Protein AF-0000000072475425 (afdb_homodimer)

Organism: Diutina rugosa (NCBI:txid5481)

Foldseek 3Di:
DLLCVLCDPAAEEEQDPDPLQVCCCCPVNPDPDHHYHHFPPPLPDDPPPDFPQRSQQVSQVVRQVRRLQVDFDQAKHKYKTKGKFKDQPRDTFWALLALVSLLVLLVSCLVRFKMKIKMKMKMWIARGRPGTQFIDMDMWIKIFGFDNPDDPVNSVVLSVVVAQNHGGSSHACVPPSVNRTDDMDGAPSSRHPDRNVVRSVRSSVGRVDD/DLLCVLCDPAAEEEQDPDPLQVCCCCPVNPDPDHHYHHFPPPLPDDCPPDFPQRSQQVSQVVRQVRRLQVDADQAKHKYKTKGKFKDQPRDTFWALLALVSLLVLLVSCLVRFKMKIKMKMKMWIARGRPGTQFIDMDMFIKIFGFDNPDDPVNSVVLSVVVAQNHGGSSHACVPPSVNRTDDMDGAPSSRHPDRNVVRSVRSSVGRVDD

pLDDT: mean 93.71, std 6.1, range [45.88, 98.75]

Structure (mmCIF, N/CA/C/O backbone):
data_AF-0000000072475425-model_v1
#
loop_
_entity.id
_entity.type
_entity.pdbx_description
1 polymer 'Septum formation protein Maf'
#
loop_
_atom_site.group_PDB
_atom_site.id
_atom_site.type_symbol
_atom_site.label_atom_id
_atom_site.label_alt_id
_atom_site.label_comp_id
_atom_site.label_asym_id
_atom_site.label_entity_id
_atom_site.label_seq_id
_atom_site.pdbx_PDB_ins_code
_atom_site.Cartn_x
_atom_site.Cartn_y
_atom_site.Cartn_z
_atom_site.occupancy
_atom_site.B_iso_or_equiv
_atom_site.auth_seq_id
_atom_site.auth_comp_id
_atom_site.auth_asym_id
_atom_site.auth_atom_id
_atom_site.pdbx_PDB_model_num
ATOM 1 N N . MET A 1 1 ? -13.711 -16 -7.648 1 86.94 1 MET A N 1
ATOM 2 C CA . MET A 1 1 ? -14.141 -16.891 -6.578 1 86.94 1 MET A CA 1
ATOM 3 C C . MET A 1 1 ? -13.297 -16.672 -5.324 1 86.94 1 MET A C 1
ATOM 5 O O . MET A 1 1 ? -12.188 -16.156 -5.398 1 86.94 1 MET A O 1
ATOM 9 N N . TRP A 1 2 ? -13.977 -17.078 -4.211 1 90.5 2 TRP A N 1
ATOM 10 C CA . TRP A 1 2 ? -13.211 -17.062 -2.971 1 90.5 2 TRP A CA 1
ATOM 11 C C . TRP A 1 2 ? -12.086 -18.094 -3.014 1 90.5 2 TRP A C 1
ATOM 13 O O . TRP A 1 2 ? -12.336 -19.281 -3.189 1 90.5 2 TRP A O 1
ATOM 23 N N . LEU A 1 3 ? -10.953 -17.656 -2.857 1 93.06 3 LEU A N 1
ATOM 24 C CA . LEU A 1 3 ? -9.773 -18.438 -3.217 1 93.06 3 LEU A CA 1
ATOM 25 C C . LEU A 1 3 ? -9.688 -19.703 -2.381 1 93.06 3 LEU A C 1
ATOM 27 O O . LEU A 1 3 ? -9.398 -20.781 -2.908 1 93.06 3 LEU A O 1
ATOM 31 N N . PRO A 1 4 ? -9.938 -19.609 -1.083 1 92.62 4 PRO A N 1
ATOM 32 C CA . PRO A 1 4 ? -9.898 -20.844 -0.301 1 92.62 4 PRO A CA 1
ATOM 33 C C . PRO A 1 4 ? -10.867 -21.906 -0.813 1 92.62 4 PRO A C 1
ATOM 35 O O . PRO A 1 4 ? -10.586 -23.109 -0.727 1 92.62 4 PRO A O 1
ATOM 38 N N . ASP A 1 5 ? -11.945 -21.453 -1.33 1 93.25 5 ASP A N 1
ATOM 39 C CA . ASP A 1 5 ? -12.906 -22.391 -1.902 1 93.25 5 ASP A CA 1
ATOM 40 C C . ASP A 1 5 ? -12.352 -23.031 -3.178 1 93.25 5 ASP A C 1
ATOM 42 O O . ASP A 1 5 ? -12.617 -24.203 -3.457 1 93.25 5 ASP A O 1
ATOM 46 N N . VAL A 1 6 ? -11.625 -22.312 -3.955 1 93.69 6 VAL A N 1
ATOM 47 C CA . VAL A 1 6 ? -11.023 -22.781 -5.199 1 93.69 6 VAL A CA 1
ATOM 48 C C . VAL A 1 6 ? -9.93 -23.797 -4.891 1 93.69 6 VAL A C 1
ATOM 50 O O . VAL A 1 6 ? -9.82 -24.828 -5.574 1 93.69 6 VAL A O 1
ATOM 53 N N . ILE A 1 7 ? -9.188 -23.547 -3.877 1 96.06 7 ILE A N 1
ATOM 54 C CA . ILE A 1 7 ? -8.055 -24.375 -3.494 1 96.06 7 ILE A CA 1
ATOM 55 C C . ILE A 1 7 ? -8.555 -25.688 -2.908 1 96.06 7 ILE A C 1
ATOM 57 O O . ILE A 1 7 ? -8 -26.75 -3.191 1 96.06 7 ILE A O 1
ATOM 61 N N . GLY A 1 8 ? -9.562 -25.594 -2.072 1 94.44 8 GLY A N 1
ATOM 62 C CA . GLY A 1 8 ? -10.117 -26.781 -1.448 1 94.44 8 GLY A CA 1
ATOM 63 C C . GLY A 1 8 ? -9.172 -27.438 -0.455 1 94.44 8 GLY A C 1
ATOM 64 O O . GLY A 1 8 ? -8.602 -26.75 0.402 1 94.44 8 GLY A O 1
ATOM 65 N N . ASP A 1 9 ? -9.039 -28.703 -0.551 1 93.81 9 ASP A N 1
ATOM 66 C CA . ASP A 1 9 ? -8.266 -29.438 0.437 1 93.81 9 ASP A CA 1
ATOM 67 C C . ASP A 1 9 ? -6.828 -29.656 -0.038 1 93.81 9 ASP A C 1
ATOM 69 O O . ASP A 1 9 ? -6.074 -30.422 0.56 1 93.81 9 ASP A O 1
ATOM 73 N N . ARG A 1 10 ? -6.48 -29.016 -1.077 1 95.38 10 ARG A N 1
ATOM 74 C CA . ARG A 1 10 ? -5.133 -29.172 -1.618 1 95.38 10 ARG A CA 1
ATOM 75 C C . ARG A 1 10 ? -4.086 -28.625 -0.657 1 95.38 10 ARG A C 1
ATOM 77 O O . ARG A 1 10 ? -4.328 -27.625 0.032 1 95.38 10 ARG A O 1
ATOM 84 N N . ARG A 1 11 ? -2.996 -29.312 -0.747 1 95.5 11 ARG A N 1
ATOM 85 C CA . ARG A 1 11 ? -1.82 -28.766 -0.08 1 95.5 11 ARG A CA 1
ATOM 86 C C . ARG A 1 11 ? -1.352 -27.484 -0.768 1 95.5 11 ARG A C 1
ATOM 88 O O . ARG A 1 11 ? -1.212 -27.453 -1.991 1 95.5 11 ARG A O 1
ATOM 95 N N . VAL A 1 12 ? -1.196 -26.406 0.042 1 97.81 12 VAL A N 1
ATOM 96 C CA . VAL A 1 12 ? -0.703 -25.156 -0.521 1 97.81 12 VAL A CA 1
ATOM 97 C C . VAL A 1 12 ? 0.768 -24.969 -0.154 1 97.81 12 VAL A C 1
ATOM 99 O O . VAL A 1 12 ? 1.139 -25.047 1.019 1 97.81 12 VAL A O 1
ATOM 102 N N . ILE A 1 13 ? 1.582 -24.719 -1.183 1 97.88 13 ILE A N 1
ATOM 103 C CA . ILE A 1 13 ? 3.021 -24.562 -0.997 1 97.88 13 ILE A CA 1
ATOM 104 C C . ILE A 1 13 ? 3.455 -23.188 -1.488 1 97.88 13 ILE A C 1
ATOM 106 O O . ILE A 1 13 ? 3.215 -22.828 -2.643 1 97.88 13 IL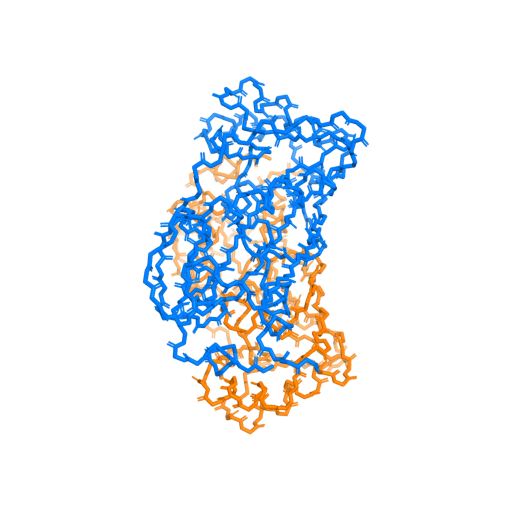E A O 1
ATOM 110 N N . LEU A 1 14 ? 4.016 -22.406 -0.629 1 98.69 14 LEU A N 1
ATOM 111 C CA . LEU A 1 14 ? 4.637 -21.141 -0.99 1 98.69 14 LEU A CA 1
ATOM 112 C C . LEU A 1 14 ? 6.125 -21.328 -1.25 1 98.69 14 LEU A C 1
ATOM 114 O O . LEU A 1 14 ? 6.898 -21.578 -0.322 1 98.69 14 LEU A O 1
ATOM 118 N N . GLY A 1 15 ? 6.504 -21.203 -2.49 1 97.81 15 GLY A N 1
ATOM 119 C CA . GLY A 1 15 ? 7.891 -21.406 -2.887 1 97.81 15 GLY A CA 1
ATOM 120 C C . GLY A 1 15 ? 8.773 -20.203 -2.58 1 97.81 15 GLY A C 1
ATOM 121 O O . GLY A 1 15 ? 9.523 -19.75 -3.441 1 97.81 15 GLY A O 1
ATOM 122 N N . SER A 1 16 ? 8.648 -19.625 -1.447 1 96.5 16 SER A N 1
ATOM 123 C CA . SER A 1 16 ? 9.391 -18.453 -1.015 1 96.5 16 SER A CA 1
ATOM 124 C C . SER A 1 16 ? 9.578 -18.438 0.499 1 96.5 16 SER A C 1
ATOM 126 O O . SER A 1 16 ? 8.695 -18.859 1.243 1 96.5 16 SER A O 1
ATOM 128 N N . SER A 1 17 ? 10.68 -17.953 0.971 1 94.69 17 SER A N 1
ATOM 129 C CA . SER A 1 17 ? 10.914 -17.766 2.4 1 94.69 17 SER A CA 1
ATOM 130 C C . SER A 1 17 ? 10.539 -16.344 2.84 1 94.69 17 SER A C 1
ATOM 132 O O . SER A 1 17 ? 10.719 -15.992 4.004 1 94.69 17 SER A O 1
ATOM 134 N N . SER A 1 18 ? 10.102 -15.523 1.913 1 92.75 18 SER A N 1
ATOM 135 C CA . SER A 1 18 ? 9.789 -14.133 2.215 1 92.75 18 SER A CA 1
ATOM 136 C C . SER A 1 18 ? 8.625 -14.031 3.197 1 92.75 18 SER A C 1
ATOM 138 O O . SER A 1 18 ? 7.52 -14.484 2.908 1 92.75 18 SER A O 1
ATOM 140 N N . PRO A 1 19 ? 8.875 -13.352 4.336 1 94.62 19 PRO A N 1
ATOM 141 C CA . PRO A 1 19 ? 7.77 -13.164 5.281 1 94.62 19 PRO A CA 1
ATOM 142 C C . PRO A 1 19 ? 6.625 -12.344 4.695 1 94.62 19 PRO A C 1
ATOM 144 O O . PRO A 1 19 ? 5.457 -12.594 5.004 1 94.62 19 PRO A O 1
ATOM 147 N N . ARG A 1 20 ? 6.922 -11.398 3.877 1 94 20 ARG A N 1
ATOM 148 C CA . ARG A 1 20 ? 5.906 -10.555 3.266 1 94 20 ARG A CA 1
ATOM 149 C C . ARG A 1 20 ? 5.012 -11.352 2.326 1 94 20 ARG A C 1
ATOM 151 O O . ARG A 1 20 ? 3.795 -11.156 2.299 1 94 20 ARG A O 1
ATOM 158 N N . ARG A 1 21 ? 5.598 -12.227 1.555 1 96.88 21 ARG A N 1
ATOM 159 C CA . ARG A 1 21 ? 4.805 -13.062 0.658 1 96.88 21 ARG A CA 1
ATOM 160 C C . ARG A 1 21 ? 3.859 -13.961 1.442 1 96.88 21 ARG A C 1
ATOM 162 O O . ARG A 1 21 ? 2.695 -14.125 1.07 1 96.88 21 ARG A O 1
ATOM 169 N N . ALA A 1 22 ? 4.395 -14.469 2.523 1 97.94 22 ALA A N 1
ATOM 170 C CA . ALA A 1 22 ? 3.58 -15.312 3.393 1 97.94 22 ALA A CA 1
ATOM 171 C C . ALA A 1 22 ? 2.424 -14.523 4 1 97.94 22 ALA A C 1
ATOM 173 O O . ALA A 1 22 ? 1.289 -15.008 4.043 1 97.94 22 ALA A O 1
ATOM 174 N N . GLU A 1 23 ? 2.699 -13.359 4.422 1 97.5 23 GLU A N 1
ATOM 175 C CA . GLU A 1 23 ? 1.684 -12.508 5.031 1 97.5 23 GLU A CA 1
ATOM 176 C C . GLU A 1 23 ? 0.573 -12.18 4.035 1 97.5 23 GLU A C 1
ATOM 178 O O . GLU A 1 23 ? -0.611 -12.25 4.375 1 97.5 23 GLU A O 1
ATOM 183 N N . ILE A 1 24 ? 0.955 -11.82 2.869 1 97.75 24 ILE A N 1
ATOM 184 C CA . ILE A 1 24 ? -0.013 -11.445 1.842 1 97.75 24 ILE A CA 1
ATOM 185 C C . ILE A 1 24 ? -0.875 -12.656 1.488 1 97.75 24 ILE A C 1
ATOM 187 O O . ILE A 1 24 ? -2.09 -12.531 1.313 1 97.75 24 ILE A O 1
ATOM 191 N N . LEU A 1 25 ? -0.24 -13.828 1.375 1 98.19 25 LEU A N 1
ATOM 192 C CA . LEU A 1 25 ? -0.97 -15.055 1.093 1 98.19 25 LEU A CA 1
ATOM 193 C C . LEU A 1 25 ? -2.037 -15.312 2.152 1 98.19 25 LEU A C 1
ATOM 195 O O . LEU A 1 25 ? -3.172 -15.672 1.824 1 98.19 25 LEU A O 1
ATOM 199 N N . LYS A 1 26 ? -1.687 -15.031 3.357 1 97.62 26 LYS A N 1
ATOM 200 C CA . LYS A 1 26 ? -2.59 -15.266 4.48 1 97.62 26 LYS A CA 1
ATOM 201 C C . LYS A 1 26 ? -3.643 -14.164 4.578 1 97.62 26 LYS A C 1
ATOM 203 O O . LYS A 1 26 ? -4.844 -14.438 4.551 1 97.62 26 LYS A O 1
ATOM 208 N N . THR A 1 27 ? -3.246 -12.953 4.57 1 96.94 27 THR A N 1
ATOM 209 C CA . THR A 1 27 ? -4.094 -11.828 4.957 1 96.94 27 THR A CA 1
ATOM 210 C C . THR A 1 27 ? -4.918 -11.344 3.77 1 96.94 27 THR A C 1
ATOM 212 O O . THR A 1 27 ? -6.094 -11.008 3.918 1 96.94 27 THR A O 1
ATOM 215 N N . ASN A 1 28 ? -4.348 -11.289 2.625 1 97.19 28 ASN A N 1
ATOM 216 C CA . ASN A 1 28 ? -5.02 -10.711 1.467 1 97.19 28 ASN A CA 1
ATOM 217 C C . ASN A 1 28 ? -5.695 -11.781 0.62 1 97.19 28 ASN A C 1
ATOM 219 O O . ASN A 1 28 ? -6.789 -11.562 0.093 1 97.19 28 ASN A O 1
ATOM 223 N N . LEU A 1 29 ? -5.051 -12.953 0.541 1 97.12 29 LEU A N 1
ATOM 224 C CA . LEU A 1 29 ? -5.578 -13.992 -0.335 1 97.12 29 LEU A CA 1
ATOM 225 C C . LEU A 1 29 ? -6.383 -15.023 0.46 1 97.12 29 LEU A C 1
ATOM 227 O O . LEU A 1 29 ? -7.031 -15.891 -0.121 1 97.12 29 LEU A O 1
ATOM 231 N N . GLY A 1 30 ? -6.266 -15 1.787 1 96.12 30 GLY A N 1
ATOM 232 C CA . GLY A 1 30 ? -7.141 -15.766 2.658 1 96.12 30 GLY A CA 1
ATOM 233 C C . GLY A 1 30 ? -6.703 -17.219 2.82 1 96.12 30 GLY A C 1
ATOM 234 O O . GLY A 1 30 ? -7.5 -18.062 3.215 1 96.12 30 GLY A O 1
ATOM 235 N N . VAL A 1 31 ? -5.477 -17.469 2.453 1 97.06 31 VAL A N 1
ATOM 236 C CA . VAL A 1 31 ? -4.953 -18.828 2.594 1 97.06 31 VAL A CA 1
ATOM 237 C C . VAL A 1 31 ? -4.332 -19 3.977 1 97.06 31 VAL A C 1
ATOM 239 O O . VAL A 1 31 ? -3.201 -18.562 4.215 1 97.06 31 VAL A O 1
ATOM 242 N N . SER A 1 32 ? -5 -19.641 4.797 1 94.69 32 SER A N 1
ATOM 243 C CA . SER A 1 32 ? -4.625 -19.672 6.207 1 94.69 32 SER A CA 1
ATOM 244 C C . SER A 1 32 ? -3.562 -20.719 6.473 1 94.69 32 SER A C 1
ATOM 246 O O . SER A 1 32 ? -2.799 -20.609 7.434 1 94.69 32 SER A O 1
ATOM 248 N N . GLN A 1 33 ? -3.549 -21.781 5.691 1 96.5 33 GLN A N 1
ATOM 249 C CA . GLN A 1 33 ? -2.604 -22.875 5.895 1 96.5 33 GLN A CA 1
ATOM 250 C C . GLN A 1 33 ? -1.779 -23.141 4.637 1 96.5 33 GLN A C 1
ATOM 252 O O . GLN A 1 33 ? -2.334 -23.406 3.568 1 96.5 33 GLN A O 1
ATOM 257 N N . PHE A 1 34 ? -0.512 -23.062 4.812 1 98.12 34 PHE A N 1
ATOM 258 C CA . PHE A 1 34 ? 0.397 -23.375 3.715 1 98.12 34 PHE A CA 1
ATOM 259 C C . PHE A 1 34 ? 1.787 -23.719 4.242 1 98.12 34 PHE A C 1
ATOM 261 O O . PHE A 1 34 ? 2.104 -23.422 5.398 1 98.12 34 PHE A O 1
ATOM 268 N N . GLU A 1 35 ? 2.557 -24.281 3.377 1 97.25 35 GLU A N 1
ATOM 269 C CA . GLU A 1 35 ? 3.941 -24.656 3.666 1 97.25 35 GLU A CA 1
ATOM 270 C C . GLU A 1 35 ? 4.918 -23.719 2.947 1 97.25 35 GLU A C 1
ATOM 272 O O . GLU A 1 35 ? 4.727 -23.406 1.772 1 97.25 35 GLU A O 1
ATOM 277 N N . VAL A 1 36 ? 5.875 -23.25 3.703 1 98.12 36 VAL A N 1
ATOM 278 C CA . VAL A 1 36 ? 6.965 -22.5 3.102 1 98.12 36 VAL A CA 1
ATOM 279 C C . VAL A 1 36 ? 8.055 -23.453 2.619 1 98.12 36 VAL A C 1
ATOM 281 O O . VAL A 1 36 ? 8.609 -24.219 3.408 1 98.12 36 VAL A O 1
ATOM 284 N N . PHE A 1 37 ? 8.352 -23.438 1.355 1 97.25 37 PHE A N 1
ATOM 285 C CA . PHE A 1 37 ? 9.305 -24.344 0.722 1 97.25 37 PHE A CA 1
ATOM 286 C C . PHE A 1 37 ? 10.133 -23.609 -0.327 1 97.25 37 PHE A C 1
ATOM 288 O O . PHE A 1 37 ? 9.867 -23.719 -1.525 1 97.25 37 PHE A O 1
ATOM 295 N N . PRO A 1 38 ? 11.109 -22.891 0.095 1 96.5 38 PRO A N 1
ATOM 296 C CA . PRO A 1 38 ? 11.875 -22.031 -0.81 1 96.5 38 PRO A CA 1
ATOM 297 C C . PRO A 1 38 ? 12.664 -22.828 -1.85 1 96.5 38 PRO A C 1
ATOM 299 O O . PRO A 1 38 ? 13.062 -23.953 -1.589 1 96.5 38 PRO A O 1
ATOM 302 N N . SER A 1 39 ? 12.867 -22.172 -2.961 1 95.12 39 SER A N 1
ATOM 303 C CA . SER A 1 39 ? 13.625 -22.781 -4.051 1 95.12 39 SER A CA 1
ATOM 304 C C . SER A 1 39 ? 15.117 -22.797 -3.742 1 95.12 39 SER A C 1
ATOM 306 O O . SER A 1 39 ? 15.625 -21.922 -3.041 1 95.12 39 SER A O 1
ATOM 308 N N . GLN A 1 40 ? 15.805 -23.75 -4.348 1 92.12 40 GLN A N 1
ATOM 309 C CA . GLN A 1 40 ? 17.266 -23.844 -4.289 1 92.12 40 GLN A CA 1
ATOM 310 C C . GLN A 1 40 ? 17.891 -23.531 -5.648 1 92.12 40 GLN A C 1
ATOM 312 O O . GLN A 1 40 ? 19.078 -23.734 -5.844 1 92.12 40 GLN A O 1
ATOM 317 N N . PHE A 1 41 ? 17.078 -23.031 -6.457 1 89.69 41 PHE A N 1
ATOM 318 C CA . PHE A 1 41 ? 17.547 -22.656 -7.789 1 89.69 41 PHE A CA 1
ATOM 319 C C . PHE A 1 41 ? 18.578 -21.547 -7.707 1 89.69 41 PHE A C 1
ATOM 321 O O . PHE A 1 41 ? 18.359 -20.531 -7.039 1 89.69 41 PHE A O 1
ATOM 328 N N . ALA A 1 42 ? 19.797 -21.562 -8.273 1 82.81 42 ALA A N 1
ATOM 329 C CA . ALA A 1 42 ? 20.938 -20.656 -8.141 1 82.81 42 ALA A CA 1
ATOM 330 C C . ALA A 1 42 ? 20.672 -19.328 -8.82 1 82.81 42 ALA A C 1
ATOM 332 O O . ALA A 1 42 ? 21.359 -18.328 -8.555 1 82.81 42 ALA A O 1
ATOM 333 N N . GLU A 1 43 ? 19.594 -19 -9.383 1 77.81 43 GLU A N 1
ATOM 334 C CA . GLU A 1 43 ? 19.203 -17.797 -10.117 1 77.81 43 GLU A CA 1
ATOM 335 C C . GLU A 1 43 ? 20.344 -17.297 -11 1 77.81 43 GLU A C 1
ATOM 337 O O . GLU A 1 43 ? 20.734 -16.125 -10.906 1 77.81 43 GLU A O 1
ATOM 342 N N . ASP A 1 44 ? 20.875 -17.984 -11.891 1 78.81 44 ASP A N 1
ATOM 343 C CA . ASP A 1 44 ? 22.031 -17.688 -12.727 1 78.81 44 ASP A CA 1
ATOM 344 C C . ASP A 1 44 ? 21.641 -17.609 -14.203 1 78.81 44 ASP A C 1
ATOM 346 O O . ASP A 1 44 ? 22.484 -17.781 -15.078 1 78.81 44 ASP A O 1
ATOM 350 N N . LEU A 1 45 ? 20.453 -17.328 -14.414 1 84.12 45 LEU A N 1
ATOM 351 C CA . LEU A 1 45 ? 20.031 -17.219 -15.812 1 84.12 45 LEU A CA 1
ATOM 352 C C . LEU A 1 45 ? 20.672 -16.016 -16.484 1 84.12 45 LEU A C 1
ATOM 354 O O . LEU A 1 45 ? 20.781 -14.945 -15.875 1 84.12 45 LEU A O 1
ATOM 358 N N . PRO A 1 46 ? 21.156 -16.234 -17.656 1 83.19 46 PRO A N 1
ATOM 359 C CA . PRO A 1 46 ? 21.688 -15.086 -18.391 1 83.19 46 PRO A CA 1
ATOM 360 C C . PRO A 1 46 ? 20.625 -14.047 -18.734 1 83.19 46 PRO A C 1
ATOM 362 O O . PRO A 1 46 ? 19.484 -14.398 -19.016 1 83.19 46 PRO A O 1
ATOM 365 N N . LYS A 1 47 ? 20.938 -12.836 -18.719 1 79.31 47 LYS A N 1
ATOM 366 C CA . LYS A 1 47 ? 20.031 -11.719 -18.984 1 79.31 47 LYS A CA 1
ATOM 367 C C . LYS A 1 47 ? 20.141 -11.281 -20.453 1 79.31 47 LYS A C 1
ATOM 369 O O . LYS A 1 47 ? 19.234 -10.633 -20.969 1 79.31 47 LYS A O 1
ATOM 374 N N . VAL A 1 48 ? 21.125 -11.797 -21.016 1 80.88 48 VAL A N 1
ATOM 375 C CA . VAL A 1 48 ? 21.438 -11.305 -22.344 1 80.88 48 VAL A CA 1
ATOM 376 C C . VAL A 1 48 ? 20.312 -11.695 -23.312 1 80.88 48 VAL A C 1
ATOM 378 O O . VAL A 1 48 ? 19.906 -12.859 -23.359 1 80.88 48 VAL A O 1
ATOM 381 N N . GLY A 1 49 ? 19.812 -10.695 -24.047 1 85 49 GLY A N 1
ATOM 382 C CA . GLY A 1 49 ? 18.844 -10.914 -25.109 1 85 49 GLY A CA 1
ATOM 383 C C . GLY A 1 49 ? 17.422 -11.055 -24.578 1 85 49 GLY A C 1
ATOM 384 O O . GLY A 1 49 ? 16.5 -11.352 -25.359 1 85 49 GLY A O 1
ATOM 385 N N . LYS A 1 50 ? 17.203 -10.867 -23.328 1 89.69 50 LYS A N 1
ATOM 386 C CA . LYS A 1 50 ? 15.875 -10.984 -22.734 1 89.69 50 LYS A CA 1
ATOM 387 C C . LYS A 1 50 ? 15.383 -9.641 -22.203 1 89.69 50 LYS A C 1
ATOM 389 O O . LYS A 1 50 ? 16.172 -8.82 -21.75 1 89.69 50 LYS A O 1
ATOM 394 N N . THR A 1 51 ? 14.133 -9.391 -22.422 1 93.12 51 THR A N 1
ATOM 395 C CA . THR A 1 51 ? 13.531 -8.281 -21.703 1 93.12 51 THR A CA 1
ATOM 396 C C . THR A 1 51 ? 13.523 -8.562 -20.203 1 93.12 51 THR A C 1
ATOM 398 O O . THR A 1 51 ? 13.719 -9.703 -19.766 1 93.12 51 THR A O 1
ATOM 401 N N . VAL A 1 52 ? 13.312 -7.555 -19.422 1 93.38 52 VAL A N 1
ATOM 402 C CA . VAL A 1 52 ? 13.242 -7.715 -17.969 1 93.38 52 VAL A CA 1
ATOM 403 C C . VAL A 1 52 ? 12.109 -8.664 -17.594 1 93.38 52 VAL A C 1
ATOM 405 O O . VAL A 1 52 ? 12.266 -9.531 -16.734 1 93.38 52 VAL A O 1
ATOM 408 N N . GLU A 1 53 ? 11.008 -8.555 -18.297 1 95.81 53 GLU A N 1
ATOM 409 C CA . GLU A 1 53 ? 9.844 -9.414 -18.062 1 95.81 53 GLU A CA 1
ATOM 410 C C . GLU A 1 53 ? 10.164 -10.875 -18.375 1 95.81 53 GLU A C 1
ATOM 412 O O . GLU A 1 53 ? 9.773 -11.766 -17.609 1 95.81 53 GLU A O 1
ATOM 417 N N . GLN A 1 54 ? 10.852 -11.086 -19.469 1 95.19 54 GLN A N 1
ATOM 418 C CA . GLN A 1 54 ? 11.234 -12.438 -19.844 1 95.19 54 GLN A CA 1
ATOM 419 C C . GLN A 1 54 ? 12.188 -13.047 -18.812 1 95.19 54 GLN A C 1
ATOM 421 O O . GLN A 1 54 ? 12.039 -14.211 -18.422 1 95.19 54 GLN A O 1
ATOM 426 N N . TYR A 1 55 ? 13.109 -12.242 -18.406 1 93.75 55 TYR A N 1
ATOM 427 C CA . TYR A 1 55 ? 14.102 -12.695 -17.422 1 93.75 55 TYR A CA 1
ATOM 428 C C . TYR A 1 55 ? 13.438 -13.125 -16.125 1 93.75 55 TYR A C 1
ATOM 430 O O . TYR A 1 55 ? 13.656 -14.242 -15.648 1 93.75 55 TYR A O 1
ATOM 438 N N . VAL A 1 56 ? 12.609 -12.266 -15.57 1 95.06 56 VAL A N 1
ATOM 439 C CA . VAL A 1 56 ? 12 -12.539 -14.273 1 95.06 56 VAL A CA 1
ATOM 440 C C . VAL A 1 56 ? 11.031 -13.711 -14.398 1 95.06 56 VAL A C 1
ATOM 442 O O . VAL A 1 56 ? 10.922 -14.539 -13.484 1 95.06 56 VAL A O 1
ATOM 445 N N . SER A 1 57 ? 10.305 -13.789 -15.5 1 97 57 SER A N 1
ATOM 446 C CA . SER A 1 57 ? 9.375 -14.891 -15.742 1 97 57 SER A CA 1
ATOM 447 C C . SER A 1 57 ? 10.109 -16.219 -15.797 1 97 57 SER A C 1
ATOM 449 O O . SER A 1 57 ? 9.688 -17.203 -15.164 1 97 57 SER A O 1
ATOM 451 N N . GLN A 1 58 ? 11.188 -16.234 -16.547 1 96.19 58 GLN A N 1
ATOM 452 C CA . GLN A 1 58 ? 11.961 -17.469 -16.672 1 96.19 58 GLN A CA 1
ATOM 453 C C . GLN A 1 58 ? 12.555 -17.875 -15.328 1 96.19 58 GLN A C 1
ATOM 455 O O . GLN A 1 58 ? 12.539 -19.062 -14.977 1 96.19 58 GLN A O 1
ATOM 460 N N . THR A 1 59 ? 13.094 -16.953 -14.648 1 95.25 59 THR A N 1
ATOM 461 C CA . THR A 1 59 ? 13.648 -17.234 -13.336 1 95.25 59 THR A CA 1
ATOM 462 C C . THR A 1 59 ? 12.586 -17.828 -12.414 1 95.25 59 THR A C 1
ATOM 464 O O . THR A 1 59 ? 12.836 -18.844 -11.75 1 95.25 59 THR A O 1
ATOM 467 N N . CYS A 1 60 ? 11.469 -17.25 -12.367 1 97 60 CYS A N 1
ATOM 468 C CA . CYS A 1 60 ? 10.375 -17.703 -11.523 1 97 60 CYS A CA 1
ATOM 469 C C . CYS A 1 60 ? 9.961 -19.125 -11.891 1 97 60 CYS A C 1
ATOM 471 O O . CYS A 1 60 ? 9.758 -19.969 -11.016 1 97 60 CYS A O 1
ATOM 473 N N . ARG A 1 61 ? 9.859 -19.375 -13.164 1 97.12 61 ARG A N 1
ATOM 474 C CA . ARG A 1 61 ? 9.484 -20.703 -13.633 1 97.12 61 ARG A CA 1
ATOM 475 C C . ARG A 1 61 ? 10.523 -21.75 -13.227 1 97.12 61 ARG A C 1
ATOM 477 O O . ARG A 1 61 ? 10.172 -22.844 -12.805 1 97.12 61 ARG A O 1
ATOM 484 N N . CYS A 1 62 ? 11.75 -21.375 -13.391 1 96.5 62 CYS A N 1
ATOM 485 C CA . CYS A 1 62 ? 12.82 -22.297 -13.016 1 96.5 62 CYS A CA 1
ATOM 486 C C . CYS A 1 62 ? 12.773 -22.609 -11.531 1 96.5 62 CYS A C 1
ATOM 488 O O . CYS A 1 62 ? 12.961 -23.766 -11.133 1 96.5 62 CYS A O 1
ATOM 490 N N . LYS A 1 63 ? 12.5 -21.625 -10.758 1 96.94 63 LYS A N 1
ATOM 491 C CA . LYS A 1 63 ? 12.344 -21.859 -9.32 1 96.94 63 LYS A CA 1
ATOM 492 C C . LYS A 1 63 ? 11.203 -22.828 -9.039 1 96.94 63 LYS A C 1
ATOM 494 O O . LYS A 1 63 ? 11.344 -23.734 -8.227 1 96.94 63 LYS A O 1
ATOM 499 N N . ALA A 1 64 ? 10.086 -22.609 -9.641 1 96.88 64 ALA A N 1
ATOM 500 C CA . ALA A 1 64 ? 8.914 -23.469 -9.445 1 96.88 64 ALA A CA 1
ATOM 501 C C . ALA A 1 64 ? 9.211 -24.906 -9.867 1 96.88 64 ALA A C 1
ATOM 503 O O . ALA A 1 64 ? 8.852 -25.844 -9.164 1 96.88 64 ALA A O 1
ATOM 504 N N . GLU A 1 65 ? 9.836 -25.016 -10.984 1 94.19 65 GLU A N 1
ATOM 505 C CA . GLU A 1 65 ? 10.172 -26.344 -11.492 1 94.19 65 GLU A CA 1
ATOM 506 C C . GLU A 1 65 ? 11.125 -27.078 -10.547 1 94.19 65 GLU A C 1
ATOM 508 O O . GLU A 1 65 ? 10.953 -28.266 -10.281 1 94.19 65 GLU A O 1
ATOM 513 N N . GLU A 1 66 ? 12.07 -26.328 -10.133 1 95.25 66 GLU A N 1
ATOM 514 C CA . GLU A 1 66 ? 13.016 -26.922 -9.18 1 95.25 66 GLU A CA 1
ATOM 515 C C . GLU A 1 66 ? 12.297 -27.438 -7.941 1 95.25 66 GLU A C 1
ATOM 517 O O . GLU A 1 66 ? 12.562 -28.562 -7.488 1 95.25 66 GLU A O 1
ATOM 522 N N . ILE A 1 67 ? 11.406 -26.719 -7.379 1 95.62 67 ILE A N 1
ATOM 523 C CA . ILE A 1 67 ? 10.672 -27.094 -6.18 1 95.62 67 ILE A CA 1
ATOM 524 C C . ILE A 1 67 ? 9.859 -28.359 -6.453 1 95.62 67 ILE A C 1
ATOM 526 O O . ILE A 1 67 ? 9.836 -29.281 -5.629 1 95.62 67 ILE A O 1
ATOM 530 N N . THR A 1 68 ? 9.18 -28.438 -7.59 1 94.75 68 THR A N 1
ATOM 531 C CA . THR A 1 68 ? 8.328 -29.562 -7.918 1 94.75 68 THR A CA 1
ATOM 532 C C . THR A 1 68 ? 9.133 -30.859 -7.926 1 94.75 68 THR A C 1
ATOM 534 O O . THR A 1 68 ? 8.609 -31.938 -7.598 1 94.75 68 THR A O 1
ATOM 537 N N . THR A 1 69 ? 10.414 -30.734 -8.281 1 92.31 69 THR A N 1
ATOM 538 C CA . THR A 1 69 ? 11.266 -31.922 -8.336 1 92.31 69 THR A CA 1
ATOM 539 C C . THR A 1 69 ? 11.625 -32.406 -6.93 1 92.31 69 THR A C 1
ATOM 541 O O . THR A 1 69 ? 12 -33.562 -6.734 1 92.31 69 THR A O 1
ATOM 544 N N . ARG A 1 70 ? 11.484 -31.516 -5.98 1 93.69 70 ARG A N 1
ATOM 545 C CA . ARG A 1 70 ? 11.891 -31.844 -4.617 1 93.69 70 ARG A CA 1
ATOM 546 C C . ARG A 1 70 ? 10.68 -32.219 -3.766 1 93.69 70 ARG A C 1
ATOM 548 O O . ARG A 1 70 ? 10.828 -32.75 -2.662 1 93.69 70 ARG A O 1
ATOM 555 N N . LEU A 1 71 ? 9.516 -31.922 -4.27 1 92.5 71 LEU A N 1
ATOM 556 C CA . LEU A 1 71 ? 8.312 -32.188 -3.496 1 92.5 71 LEU A CA 1
ATOM 557 C C . LEU A 1 71 ? 8.117 -33.719 -3.322 1 92.5 71 LEU A C 1
ATOM 559 O O . LEU A 1 71 ? 8.438 -34.5 -4.219 1 92.5 71 LEU A O 1
ATOM 563 N N . LYS A 1 72 ? 7.637 -34.031 -2.129 1 89.06 72 LYS A N 1
ATOM 564 C CA . LYS A 1 72 ? 7.332 -35.406 -1.819 1 89.06 72 LYS A CA 1
ATOM 565 C C . LYS A 1 72 ? 5.852 -35.594 -1.498 1 89.06 72 LYS A C 1
ATOM 567 O O . LYS A 1 72 ? 5.156 -34.625 -1.188 1 89.06 72 LYS A O 1
ATOM 572 N N . GLY A 1 73 ? 5.398 -36.812 -1.701 1 87.5 73 GLY A N 1
ATOM 573 C CA . GLY A 1 73 ? 4.023 -37.125 -1.352 1 87.5 73 GLY A CA 1
ATOM 574 C C . GLY A 1 73 ? 3.117 -37.25 -2.561 1 87.5 73 GLY A C 1
ATOM 575 O O . GLY A 1 73 ? 3.518 -36.938 -3.682 1 87.5 73 GLY A O 1
ATOM 576 N N . ASP A 1 74 ? 1.897 -37.812 -2.344 1 88.88 74 ASP A N 1
ATOM 577 C CA . ASP A 1 74 ? 0.972 -38.125 -3.432 1 88.88 74 ASP A CA 1
ATOM 578 C C . ASP A 1 74 ? -0.314 -37.312 -3.301 1 88.88 74 ASP A C 1
ATOM 580 O O . ASP A 1 74 ? -1.289 -37.562 -4.012 1 88.88 74 ASP A O 1
ATOM 584 N N . GLU A 1 75 ? -0.265 -36.281 -2.516 1 92.75 75 GLU A N 1
ATOM 585 C CA . GLU A 1 75 ? -1.457 -35.469 -2.324 1 92.75 75 GLU A CA 1
ATOM 586 C C . GLU A 1 75 ? -1.499 -34.312 -3.324 1 92.75 75 GLU A C 1
ATOM 588 O O . GLU A 1 75 ? -0.455 -33.812 -3.75 1 92.75 75 GLU A O 1
ATOM 593 N N . PRO A 1 76 ? -2.729 -34 -3.73 1 95.81 76 PRO A N 1
ATOM 594 C CA . PRO A 1 76 ? -2.846 -32.844 -4.59 1 95.81 76 PRO A CA 1
ATOM 595 C C . PRO A 1 76 ? -2.279 -31.562 -3.945 1 95.81 76 PRO A C 1
ATOM 597 O O . PRO A 1 76 ? -2.408 -31.375 -2.732 1 95.81 76 PRO A O 1
ATOM 600 N N . TYR A 1 77 ? -1.622 -30.75 -4.754 1 96.62 77 TYR A N 1
ATOM 601 C CA . TYR A 1 77 ? -1.029 -29.531 -4.211 1 96.62 77 TYR A CA 1
ATOM 602 C C . TYR A 1 77 ? -1.155 -28.375 -5.199 1 96.62 77 TYR A C 1
ATOM 604 O O . TYR A 1 77 ? -1.465 -28.594 -6.375 1 96.62 77 TYR A O 1
ATOM 612 N N . VAL A 1 78 ? -1.022 -27.219 -4.723 1 97.44 78 VAL A N 1
ATOM 613 C CA . VAL A 1 78 ? -0.818 -26 -5.504 1 97.44 78 VAL A CA 1
ATOM 614 C C . VAL A 1 78 ? 0.433 -25.266 -5.012 1 97.44 78 VAL A C 1
ATOM 616 O O . VAL A 1 78 ? 0.572 -25 -3.816 1 97.44 78 VAL A O 1
ATOM 619 N N . LEU A 1 79 ? 1.358 -25.078 -5.914 1 97.88 79 LEU A N 1
ATOM 620 C CA . LEU A 1 79 ? 2.609 -24.375 -5.648 1 97.88 79 LEU A CA 1
ATOM 621 C C . LEU A 1 79 ? 2.549 -22.938 -6.168 1 97.88 79 LEU A C 1
ATOM 623 O O . LEU A 1 79 ? 2.17 -22.719 -7.32 1 97.88 79 LEU A O 1
ATOM 627 N N . ILE A 1 80 ? 2.895 -22 -5.32 1 98.69 80 ILE A N 1
ATOM 628 C CA . ILE A 1 80 ? 2.934 -20.594 -5.691 1 98.69 80 ILE A CA 1
ATOM 629 C C . ILE A 1 80 ? 4.363 -20.062 -5.57 1 98.69 80 ILE A C 1
ATOM 631 O O . ILE A 1 80 ? 4.938 -20.062 -4.477 1 98.69 80 ILE A O 1
ATOM 635 N N . CYS A 1 81 ? 4.926 -19.656 -6.656 1 98.56 81 CYS A N 1
ATOM 636 C CA . CYS A 1 81 ? 6.246 -19.031 -6.684 1 98.56 81 CYS A CA 1
ATOM 637 C C . CYS A 1 81 ? 6.16 -17.594 -7.188 1 98.56 81 CYS A C 1
ATOM 639 O O . CYS A 1 81 ? 5.254 -17.25 -7.945 1 98.56 81 CYS A O 1
ATOM 641 N N . CYS A 1 82 ? 7.094 -16.797 -6.75 1 97.62 82 CYS A N 1
ATOM 642 C CA . CYS A 1 82 ? 7.148 -15.406 -7.152 1 97.62 82 CYS A CA 1
ATOM 643 C C . CYS A 1 82 ? 8.586 -14.898 -7.184 1 97.62 82 CYS A C 1
ATOM 645 O O . CYS A 1 82 ? 9.398 -15.273 -6.332 1 97.62 82 CYS A O 1
ATOM 647 N N . ASP A 1 83 ? 8.898 -14.156 -8.156 1 95.31 83 ASP A N 1
ATOM 648 C CA . ASP A 1 83 ? 10.18 -13.469 -8.289 1 95.31 83 ASP A CA 1
ATOM 649 C C . ASP A 1 83 ? 9.984 -12.008 -8.68 1 95.31 83 ASP A C 1
ATOM 651 O O . ASP A 1 83 ? 9.125 -11.688 -9.5 1 95.31 83 ASP A O 1
ATOM 655 N N . THR A 1 84 ? 10.734 -11.141 -8.062 1 94.88 84 THR A N 1
ATOM 656 C CA . THR A 1 84 ? 10.555 -9.711 -8.258 1 94.88 84 THR A CA 1
ATOM 657 C C . THR A 1 84 ? 11.883 -9.047 -8.633 1 94.88 84 THR A C 1
ATOM 659 O O . THR A 1 84 ? 12.922 -9.359 -8.047 1 94.88 84 THR A O 1
ATOM 662 N N . VAL A 1 85 ? 11.773 -8.172 -9.578 1 94.12 85 VAL A N 1
ATOM 663 C CA . VAL A 1 85 ? 12.93 -7.359 -9.93 1 94.12 85 VAL A CA 1
ATOM 664 C C . VAL A 1 85 ? 12.523 -5.895 -10.023 1 94.12 85 VAL A C 1
ATOM 666 O O . VAL A 1 85 ? 11.352 -5.582 -10.266 1 94.12 85 VAL A O 1
ATOM 669 N N . ILE A 1 86 ? 13.469 -5.035 -9.766 1 95.62 86 ILE A N 1
ATOM 670 C CA . ILE A 1 86 ? 13.297 -3.602 -9.977 1 95.62 86 ILE A CA 1
ATOM 671 C C . ILE A 1 86 ? 13.961 -3.191 -11.289 1 95.62 86 ILE A C 1
ATOM 673 O O . ILE A 1 86 ? 15.133 -3.512 -11.531 1 95.62 86 ILE A O 1
ATOM 677 N N . ASP A 1 87 ? 13.141 -2.598 -12.133 1 95.38 87 ASP A N 1
ATOM 678 C CA . ASP A 1 87 ? 13.625 -2.145 -13.43 1 95.38 87 ASP A CA 1
ATOM 679 C C . ASP A 1 87 ? 13.711 -0.621 -13.484 1 95.38 87 ASP A C 1
ATOM 681 O O . ASP A 1 87 ? 12.727 0.072 -13.227 1 95.38 87 ASP A O 1
ATOM 685 N N . CYS A 1 88 ? 14.812 -0.107 -13.758 1 93.06 88 CYS A N 1
ATOM 686 C CA . CYS A 1 88 ? 15.039 1.307 -14.039 1 93.06 88 CYS A CA 1
ATOM 687 C C . CYS A 1 88 ? 15.75 1.493 -15.367 1 93.06 88 CYS A C 1
ATOM 689 O O . CYS A 1 88 ? 16.938 1.158 -15.5 1 93.06 88 CYS A O 1
ATOM 691 N N . ASP A 1 89 ? 14.984 1.967 -16.391 1 89.19 89 ASP A N 1
ATOM 692 C CA . ASP A 1 89 ? 15.531 2.242 -17.719 1 89.19 89 ASP A CA 1
ATOM 693 C C . ASP A 1 89 ? 16.062 0.968 -18.359 1 89.19 89 ASP A C 1
ATOM 695 O O . ASP A 1 89 ? 17.172 0.96 -18.922 1 89.19 89 ASP A O 1
ATOM 699 N N . GLY A 1 90 ? 15.352 -0.084 -18.125 1 87.94 90 GLY A N 1
ATOM 700 C CA . GLY A 1 90 ? 15.68 -1.338 -18.797 1 87.94 90 GLY A CA 1
ATOM 701 C C . GLY A 1 90 ? 16.75 -2.131 -18.078 1 87.94 90 GLY A C 1
ATOM 702 O O . GLY A 1 90 ? 17.172 -3.188 -18.547 1 87.94 90 GLY A O 1
ATOM 703 N N . LYS A 1 91 ? 17.156 -1.628 -16.969 1 88.31 91 LYS A N 1
ATOM 704 C CA . LYS A 1 91 ? 18.203 -2.312 -16.219 1 88.31 91 LYS A CA 1
ATOM 705 C C . LYS A 1 91 ? 17.656 -2.838 -14.891 1 88.31 91 LYS A C 1
ATOM 707 O O . LYS A 1 91 ? 17 -2.107 -14.148 1 88.31 91 LYS A O 1
ATOM 712 N N . VAL A 1 92 ? 17.969 -4.102 -14.602 1 91.38 92 VAL A N 1
ATOM 713 C CA . VAL A 1 92 ? 17.562 -4.734 -13.352 1 91.38 92 VAL A CA 1
ATOM 714 C C . VAL A 1 92 ? 18.438 -4.242 -12.203 1 91.38 92 VAL A C 1
ATOM 716 O O . VAL A 1 92 ? 19.672 -4.215 -12.328 1 91.38 92 VAL A O 1
ATOM 719 N N . ARG A 1 93 ? 17.797 -3.832 -11.188 1 91.56 93 ARG A N 1
ATOM 720 C CA . ARG A 1 93 ? 18.5 -3.391 -9.984 1 91.56 93 ARG A CA 1
ATOM 721 C C . ARG A 1 93 ? 18.391 -4.43 -8.875 1 91.56 93 ARG A C 1
ATOM 723 O O . ARG A 1 93 ? 17.297 -4.703 -8.375 1 91.56 93 ARG A O 1
ATOM 730 N N . GLU A 1 94 ? 19.516 -4.898 -8.531 1 88.44 94 GLU A N 1
ATOM 731 C CA . GLU A 1 94 ? 19.562 -5.887 -7.461 1 88.44 94 GLU A CA 1
ATOM 732 C C . GLU A 1 94 ? 19.797 -5.223 -6.109 1 88.44 94 GLU A C 1
ATOM 734 O O . GLU A 1 94 ? 19.422 -4.07 -5.898 1 88.44 94 GLU A O 1
ATOM 739 N N . LYS A 1 95 ? 20.25 -5.949 -5.145 1 91.56 95 LYS A N 1
ATOM 740 C CA . LYS A 1 95 ? 20.562 -5.414 -3.826 1 91.56 95 LYS A CA 1
ATOM 741 C C . LYS A 1 95 ? 21.844 -4.586 -3.865 1 91.56 95 LYS A C 1
ATOM 743 O O . LYS A 1 95 ? 22.875 -5.035 -4.387 1 91.56 95 LYS A O 1
ATOM 748 N N . PRO A 1 96 ? 21.766 -3.371 -3.369 1 95.19 96 PRO A N 1
ATOM 749 C CA . PRO A 1 96 ? 22.984 -2.561 -3.42 1 95.19 96 PRO A CA 1
ATOM 750 C C . PRO A 1 96 ? 24.094 -3.111 -2.531 1 95.19 96 PRO A C 1
ATOM 752 O O . PRO A 1 96 ? 25.281 -3 -2.873 1 95.19 96 PRO A O 1
ATOM 755 N N . LYS A 1 97 ? 23.75 -3.605 -1.321 1 93.94 97 LYS A N 1
ATOM 756 C CA . LYS A 1 97 ? 24.625 -4.277 -0.375 1 93.94 97 LYS A CA 1
ATOM 757 C C . LYS A 1 97 ? 25.578 -3.281 0.297 1 93.94 97 LYS A C 1
ATOM 759 O O . LYS A 1 97 ? 26.141 -3.572 1.35 1 93.94 97 LYS A O 1
ATOM 764 N N . THR A 1 98 ? 25.812 -2.117 -0.337 1 96.62 98 THR A N 1
ATOM 765 C CA . THR A 1 98 ? 26.625 -1.067 0.269 1 96.62 98 THR A CA 1
ATOM 766 C C . THR A 1 98 ? 25.906 0.276 0.214 1 96.62 98 THR A C 1
ATOM 768 O O . THR A 1 98 ? 25.125 0.528 -0.702 1 96.62 98 THR A O 1
ATOM 771 N N . PRO A 1 99 ? 26.25 1.09 1.21 1 97.19 99 PRO A N 1
ATOM 772 C CA . PRO A 1 99 ? 25.625 2.418 1.221 1 97.19 99 PRO A CA 1
ATOM 773 C C . PRO A 1 99 ? 25.953 3.229 -0.034 1 97.19 99 PRO A C 1
ATOM 775 O O . PRO A 1 99 ? 25.094 3.949 -0.542 1 97.19 99 PRO A O 1
ATOM 778 N N . GLU A 1 100 ? 27.172 3.135 -0.502 1 97.38 100 GLU A N 1
ATOM 779 C CA . GLU A 1 100 ? 27.578 3.875 -1.689 1 97.38 100 GLU A CA 1
ATOM 780 C C . GLU A 1 100 ? 26.766 3.467 -2.91 1 97.38 100 GLU A C 1
ATOM 782 O O . GLU A 1 100 ? 26.281 4.32 -3.656 1 97.38 100 GLU A O 1
ATOM 787 N N . ARG A 1 101 ? 26.609 2.236 -3.059 1 96.94 101 ARG A N 1
ATOM 788 C CA . ARG A 1 101 ? 25.828 1.74 -4.188 1 96.94 101 ARG A CA 1
ATOM 789 C C . ARG A 1 101 ? 24.359 2.105 -4.039 1 96.94 101 ARG A C 1
ATOM 791 O O . ARG A 1 101 ? 23.688 2.41 -5.027 1 96.94 101 ARG A O 1
ATOM 798 N N . GLN A 1 102 ? 23.875 2.033 -2.834 1 97.25 102 GLN A N 1
ATOM 799 C CA . GLN A 1 102 ? 22.484 2.42 -2.588 1 97.25 102 GLN A CA 1
ATOM 800 C C . GLN A 1 102 ? 22.25 3.875 -2.984 1 97.25 102 GLN A C 1
ATOM 802 O O . GLN A 1 102 ? 21.25 4.188 -3.643 1 97.25 102 GLN A O 1
ATOM 807 N N . ARG A 1 103 ? 23.188 4.715 -2.561 1 97.25 103 ARG A N 1
ATOM 808 C CA . ARG A 1 103 ? 23.078 6.129 -2.904 1 97.25 103 ARG A CA 1
ATOM 809 C C . ARG A 1 103 ? 23.047 6.324 -4.418 1 97.25 103 ARG A C 1
ATOM 811 O O . ARG A 1 103 ? 22.219 7.082 -4.934 1 97.25 103 ARG A O 1
ATOM 818 N N . GLU A 1 104 ? 23.891 5.656 -5.074 1 95.5 104 GLU A N 1
ATOM 819 C CA . GLU A 1 104 ? 23.953 5.734 -6.531 1 95.5 104 GLU A CA 1
ATOM 820 C C . GLU A 1 104 ? 22.625 5.305 -7.16 1 95.5 104 GLU A C 1
ATOM 822 O O . GLU A 1 104 ? 22.141 5.949 -8.086 1 95.5 104 GLU A O 1
ATOM 827 N N . MET A 1 105 ? 22.109 4.305 -6.668 1 95.06 105 MET A N 1
ATOM 828 C CA . MET A 1 105 ? 20.844 3.777 -7.184 1 95.06 105 MET A CA 1
ATOM 829 C C . MET A 1 105 ? 19.719 4.793 -7.012 1 95.06 105 MET A C 1
ATOM 831 O O . MET A 1 105 ? 19 5.086 -7.965 1 95.06 105 MET A O 1
ATOM 835 N N . ILE A 1 106 ? 19.594 5.324 -5.832 1 95.69 106 ILE A N 1
ATOM 836 C CA . ILE A 1 106 ? 18.516 6.258 -5.543 1 95.69 106 ILE A CA 1
ATOM 837 C C . ILE A 1 106 ? 18.688 7.516 -6.387 1 95.69 106 ILE A C 1
ATOM 839 O O . ILE A 1 106 ? 17.703 8.078 -6.875 1 95.69 106 ILE A O 1
ATOM 843 N N . GLN A 1 107 ? 19.891 7.906 -6.59 1 94.38 107 GLN A N 1
ATOM 844 C CA . GLN A 1 107 ? 20.156 9.055 -7.453 1 94.38 107 GLN A CA 1
ATOM 845 C C . GLN A 1 107 ? 19.781 8.758 -8.898 1 94.38 107 GLN A C 1
ATOM 847 O O . GLN A 1 107 ? 19.266 9.633 -9.602 1 94.38 107 GLN A O 1
ATOM 852 N N . GLU A 1 108 ? 20.031 7.574 -9.305 1 93.25 108 GLU A N 1
ATOM 853 C CA . GLU A 1 108 ? 19.609 7.16 -10.641 1 93.25 108 GLU A CA 1
ATOM 854 C C . GLU A 1 108 ? 18.094 7.223 -10.781 1 93.25 108 GLU A C 1
ATOM 856 O O . GLU A 1 108 ? 17.578 7.645 -11.812 1 93.25 108 GLU A O 1
ATOM 861 N N . TYR A 1 109 ? 17.422 6.777 -9.727 1 94.69 109 TYR A N 1
ATOM 862 C CA . TYR A 1 109 ? 15.961 6.836 -9.727 1 94.69 109 TYR A CA 1
ATOM 863 C C . TYR A 1 109 ? 15.477 8.273 -9.859 1 94.69 109 TYR A C 1
ATOM 865 O O . TYR A 1 109 ? 14.508 8.539 -10.57 1 94.69 109 TYR A O 1
ATOM 873 N N . ARG A 1 110 ? 16.094 9.125 -9.188 1 93.06 110 ARG A N 1
ATOM 874 C CA . ARG A 1 110 ? 15.75 10.547 -9.25 1 93.06 110 ARG A CA 1
ATOM 875 C C . ARG A 1 110 ? 15.914 11.086 -10.672 1 93.06 110 ARG A C 1
ATOM 877 O O . ARG A 1 110 ? 15.062 11.82 -11.164 1 93.06 110 ARG A O 1
ATOM 884 N N . ASN A 1 111 ? 17 10.734 -11.32 1 91.88 111 ASN A N 1
ATOM 885 C CA . ASN A 1 111 ? 17.359 11.273 -12.633 1 91.88 111 ASN A CA 1
ATOM 886 C C . ASN A 1 111 ? 16.484 10.695 -13.734 1 91.88 111 ASN A C 1
ATOM 888 O O . ASN A 1 111 ? 16.094 11.406 -14.664 1 91.88 111 ASN A O 1
ATOM 892 N N . LEU A 1 112 ? 16.141 9.508 -13.633 1 86.31 112 LEU A N 1
ATOM 893 C CA . LEU A 1 112 ? 15.43 8.82 -14.711 1 86.31 112 LEU A CA 1
ATOM 894 C C . LEU A 1 112 ? 13.922 8.836 -14.461 1 86.31 112 LEU A C 1
ATOM 896 O O . LEU A 1 112 ? 13.133 8.766 -15.406 1 86.31 112 LEU A O 1
ATOM 900 N N . GLY A 1 113 ? 13.477 8.891 -13.18 1 74.88 113 GLY A N 1
ATOM 901 C CA . GLY A 1 113 ? 12.125 9.172 -12.719 1 74.88 113 GLY A CA 1
ATOM 902 C C . GLY A 1 113 ? 11.195 7.98 -12.828 1 74.88 113 GLY A C 1
ATOM 903 O O . GLY A 1 113 ? 10.203 7.887 -12.102 1 74.88 113 GLY A O 1
ATOM 904 N N . ASP A 1 114 ? 11.398 7.078 -13.773 1 80.88 114 ASP A N 1
ATOM 905 C CA . ASP A 1 114 ? 10.43 6 -13.938 1 80.88 114 ASP A CA 1
ATOM 906 C C . ASP A 1 114 ? 11.023 4.656 -13.523 1 80.88 114 ASP A C 1
ATOM 908 O O . ASP A 1 114 ? 12.039 4.223 -14.078 1 80.88 114 ASP A O 1
ATOM 912 N N . ILE A 1 115 ? 10.438 4.156 -12.414 1 94.31 115 ILE A N 1
ATOM 913 C CA . ILE A 1 115 ? 10.859 2.867 -11.875 1 94.31 115 ILE A CA 1
ATOM 914 C C . ILE A 1 115 ? 9.711 1.867 -11.961 1 94.31 115 ILE A C 1
ATOM 916 O O . ILE A 1 115 ? 8.555 2.219 -11.711 1 94.31 115 ILE A O 1
ATOM 920 N N . ARG A 1 116 ? 10.094 0.669 -12.422 1 96.94 116 ARG A N 1
ATOM 921 C CA . ARG A 1 116 ? 9.086 -0.386 -12.484 1 96.94 116 ARG A CA 1
ATOM 922 C C . ARG A 1 116 ? 9.445 -1.536 -11.547 1 96.94 116 ARG A C 1
ATOM 924 O O . ARG A 1 116 ? 10.594 -1.992 -11.523 1 96.94 116 ARG A O 1
ATOM 931 N N . VAL A 1 117 ? 8.492 -1.889 -10.727 1 97.19 117 VAL A N 1
ATOM 932 C CA . VAL A 1 117 ? 8.578 -3.143 -9.992 1 97.19 117 VAL A CA 1
ATOM 933 C C . VAL A 1 117 ? 7.891 -4.258 -10.773 1 97.19 117 VAL A C 1
ATOM 935 O O . VAL A 1 117 ? 6.688 -4.188 -11.039 1 97.19 117 VAL A O 1
ATOM 938 N N . ILE A 1 118 ? 8.625 -5.254 -11.133 1 97.12 118 ILE A N 1
ATOM 939 C CA . ILE A 1 118 ? 8.117 -6.32 -11.984 1 97.12 118 ILE A CA 1
ATOM 940 C C . ILE A 1 118 ? 8.234 -7.66 -11.258 1 97.12 118 ILE A C 1
ATOM 942 O O . ILE A 1 118 ? 9.328 -8.055 -10.852 1 97.12 118 ILE A O 1
ATOM 946 N N . SER A 1 119 ? 7.121 -8.273 -11.102 1 97.44 119 SER A N 1
ATOM 947 C CA . SER A 1 119 ? 7.102 -9.594 -10.492 1 97.44 119 SER A CA 1
ATOM 948 C C . SER A 1 119 ? 6.5 -10.633 -11.438 1 97.44 119 SER A C 1
ATOM 950 O O . SER A 1 119 ? 5.551 -10.336 -12.164 1 97.44 119 SER A O 1
ATOM 952 N N . ALA A 1 120 ? 7.133 -11.742 -11.453 1 98.19 120 ALA A N 1
ATOM 953 C CA . ALA A 1 120 ? 6.508 -12.914 -12.062 1 98.19 120 ALA A CA 1
ATOM 954 C C . ALA A 1 120 ? 5.961 -13.867 -11.008 1 98.19 120 ALA A C 1
ATOM 956 O O . ALA A 1 120 ? 6.598 -14.078 -9.969 1 98.19 120 ALA A O 1
ATOM 957 N N . VAL A 1 121 ? 4.797 -14.367 -11.266 1 98.75 121 VAL A N 1
ATOM 958 C CA . VAL A 1 121 ? 4.195 -15.398 -10.43 1 98.75 121 VAL A CA 1
ATOM 959 C C . VAL A 1 121 ? 3.961 -16.672 -11.25 1 98.75 121 VAL A C 1
ATOM 961 O O . VAL A 1 121 ? 3.4 -16.609 -12.344 1 98.75 121 VAL A O 1
ATOM 964 N N . THR A 1 122 ? 4.426 -17.734 -10.773 1 98.69 122 THR A N 1
ATOM 965 C CA . THR A 1 122 ? 4.145 -19.031 -11.375 1 98.69 122 THR A CA 1
ATOM 966 C C . THR A 1 122 ? 3.354 -19.922 -10.414 1 98.69 122 THR A C 1
ATOM 968 O O . THR A 1 122 ? 3.738 -20.078 -9.25 1 98.69 122 THR A O 1
ATOM 971 N N . VAL A 1 123 ? 2.283 -20.438 -10.859 1 98.62 123 VAL A N 1
ATOM 972 C CA . VAL A 1 123 ? 1.458 -21.359 -10.086 1 98.62 123 VAL A CA 1
ATOM 973 C C . VAL A 1 123 ? 1.449 -22.734 -10.758 1 98.62 123 VAL A C 1
ATOM 975 O O . VAL A 1 123 ? 1.251 -22.844 -11.969 1 98.62 123 VAL A O 1
ATOM 978 N N . ILE A 1 124 ? 1.698 -23.75 -9.992 1 97.69 124 ILE A N 1
ATOM 979 C CA . ILE A 1 124 ? 1.656 -25.125 -10.484 1 97.69 124 ILE A CA 1
ATOM 980 C C . ILE A 1 124 ? 0.695 -25.953 -9.633 1 97.69 124 ILE A C 1
ATOM 982 O O . ILE A 1 124 ? 0.749 -25.906 -8.398 1 97.69 124 ILE A O 1
ATOM 986 N N . ALA A 1 125 ? -0.208 -26.594 -10.25 1 97.12 125 ALA A N 1
ATOM 987 C CA . ALA A 1 125 ? -1.057 -27.594 -9.594 1 97.12 125 ALA A CA 1
ATOM 988 C C . ALA A 1 125 ? -0.619 -29.016 -9.953 1 97.12 125 ALA A C 1
ATOM 990 O O . ALA A 1 125 ? -0.28 -29.281 -11.109 1 97.12 125 ALA A O 1
ATOM 991 N N . GLY A 1 126 ? -0.587 -29.797 -8.93 1 95.19 126 GLY A N 1
ATOM 992 C CA . GLY A 1 126 ? -0.197 -31.188 -9.172 1 95.19 126 GLY A CA 1
ATOM 993 C C . GLY A 1 126 ? -0.883 -32.156 -8.25 1 95.19 126 GLY A C 1
ATOM 994 O O . GLY A 1 126 ? -1.558 -31.766 -7.297 1 95.19 126 GLY A O 1
ATOM 995 N N . SER A 1 127 ? -0.833 -33.469 -8.594 1 90.5 127 SER A N 1
ATOM 996 C CA . SER A 1 127 ? -1.431 -34.562 -7.812 1 90.5 127 SER A CA 1
ATOM 997 C C . SER A 1 127 ? -0.361 -35.406 -7.141 1 90.5 127 SER A C 1
ATOM 999 O O . SER A 1 127 ? -0.625 -36.531 -6.746 1 90.5 127 SER A O 1
ATOM 1001 N N . GLY A 1 128 ? 0.733 -34.969 -7.016 1 81.31 128 GLY A N 1
ATOM 1002 C CA . GLY A 1 128 ? 1.868 -35.656 -6.422 1 81.31 128 GLY A CA 1
ATOM 1003 C C . GLY A 1 128 ? 3.188 -35.312 -7.086 1 81.31 128 GLY A C 1
ATOM 1004 O O . GLY A 1 128 ? 3.221 -34.562 -8.055 1 81.31 128 GLY A O 1
ATOM 1005 N N . ALA A 1 129 ? 4.195 -35.781 -6.41 1 72.25 129 ALA A N 1
ATOM 1006 C CA . ALA A 1 129 ? 5.531 -35.531 -6.934 1 72.25 129 ALA A CA 1
ATOM 1007 C C . ALA A 1 129 ? 5.637 -35.938 -8.398 1 72.25 129 ALA A C 1
ATOM 1009 O O . ALA A 1 129 ? 5.27 -37.031 -8.773 1 72.25 129 ALA A O 1
ATOM 1010 N N . GLY A 1 130 ? 5.992 -35 -9.156 1 73.75 130 GLY A N 1
ATOM 1011 C CA . GLY A 1 130 ? 6.285 -35.25 -10.562 1 73.75 130 GLY A CA 1
ATOM 1012 C C . GLY A 1 130 ? 5.047 -35.281 -11.438 1 73.75 130 GLY A C 1
ATOM 1013 O O . GLY A 1 130 ? 5.133 -35.5 -12.641 1 73.75 130 GLY A O 1
ATOM 1014 N N . ARG A 1 131 ? 3.801 -35.156 -10.914 1 89 131 ARG A N 1
ATOM 1015 C CA . ARG A 1 131 ? 2.574 -35.156 -11.703 1 89 131 ARG A CA 1
ATOM 1016 C C . ARG A 1 131 ? 1.937 -33.781 -11.75 1 89 131 ARG A C 1
ATOM 1018 O O . ARG A 1 131 ? 1.08 -33.469 -10.922 1 89 131 ARG A O 1
ATOM 1025 N N . ILE A 1 132 ? 2.326 -33.031 -12.758 1 92.5 132 ILE A N 1
ATOM 1026 C CA . ILE A 1 132 ? 1.825 -31.656 -12.938 1 92.5 132 ILE A CA 1
ATOM 1027 C C . ILE A 1 132 ? 0.518 -31.688 -13.727 1 92.5 132 ILE A C 1
ATOM 1029 O O . ILE A 1 132 ? 0.439 -32.312 -14.781 1 92.5 132 ILE A O 1
ATOM 1033 N N . GLU A 1 133 ? -0.486 -31.094 -13.172 1 94.31 133 GLU A N 1
ATOM 1034 C CA . GLU A 1 133 ? -1.805 -31.047 -13.797 1 94.31 133 GLU A CA 1
ATOM 1035 C C . GLU A 1 133 ? -2.051 -29.719 -14.5 1 94.31 133 GLU A C 1
ATOM 1037 O O . GLU A 1 133 ? -2.865 -29.641 -15.414 1 94.31 133 GLU A O 1
ATOM 1042 N N . GLY A 1 134 ? -1.419 -28.703 -14.055 1 95.5 134 GLY A N 1
ATOM 1043 C CA . GLY A 1 134 ? -1.578 -27.375 -14.633 1 95.5 134 GLY A CA 1
ATOM 1044 C C . GLY A 1 134 ? -0.501 -26.406 -14.195 1 95.5 134 GLY A C 1
ATOM 1045 O O . GLY A 1 134 ? 0.07 -26.547 -13.109 1 95.5 134 GLY A O 1
ATOM 1046 N N . GLU A 1 135 ? -0.194 -25.5 -15.047 1 97.19 135 GLU A N 1
ATOM 1047 C CA . GLU A 1 135 ? 0.787 -24.453 -14.773 1 97.19 135 GLU A CA 1
ATOM 1048 C C . GLU A 1 1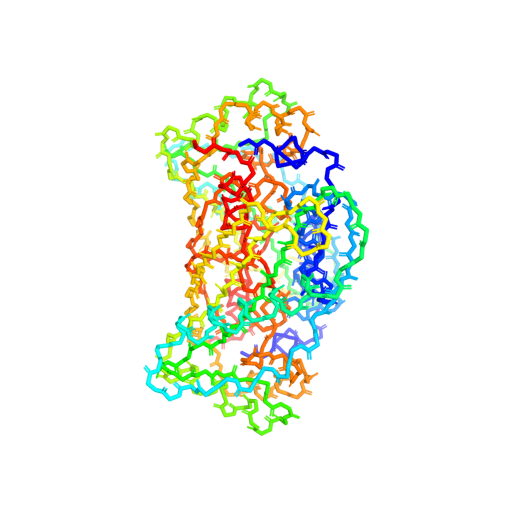35 ? 0.41 -23.141 -15.469 1 97.19 135 GLU A C 1
ATOM 1050 O O . GLU A 1 135 ? -0.098 -23.156 -16.594 1 97.19 135 GLU A O 1
ATOM 1055 N N . ALA A 1 136 ? 0.621 -22.094 -14.789 1 98.06 136 ALA A N 1
ATOM 1056 C CA . ALA A 1 136 ? 0.443 -20.766 -15.375 1 98.06 136 ALA A CA 1
ATOM 1057 C C . ALA A 1 136 ? 1.435 -19.766 -14.781 1 98.06 136 ALA A C 1
ATOM 1059 O O . ALA A 1 136 ? 1.786 -19.859 -13.602 1 98.06 136 ALA A O 1
ATOM 1060 N N . THR A 1 137 ? 1.907 -18.875 -15.625 1 98.5 137 THR A N 1
ATOM 1061 C CA . THR A 1 137 ? 2.787 -17.797 -15.203 1 98.5 137 THR A CA 1
ATOM 1062 C C . THR A 1 137 ? 2.23 -16.438 -15.641 1 98.5 137 THR A C 1
ATOM 1064 O O . THR A 1 137 ? 1.714 -16.312 -16.75 1 98.5 137 THR A O 1
ATOM 1067 N N . GLY A 1 138 ? 2.234 -15.492 -14.781 1 98.31 138 GLY A N 1
ATOM 1068 C CA . GLY A 1 138 ? 1.845 -14.125 -15.078 1 98.31 138 GLY A CA 1
ATOM 1069 C C . GLY A 1 138 ? 2.83 -13.102 -14.555 1 98.31 138 GLY A C 1
ATOM 1070 O O . GLY A 1 138 ? 3.576 -13.375 -13.609 1 98.31 138 GLY A O 1
ATOM 1071 N N . VAL A 1 139 ? 2.826 -11.984 -15.266 1 98.31 139 VAL A N 1
ATOM 1072 C CA . VAL A 1 139 ? 3.719 -10.891 -14.875 1 98.31 139 VAL A CA 1
ATOM 1073 C C . VAL A 1 139 ? 2.898 -9.688 -14.43 1 98.31 139 VAL A C 1
ATOM 1075 O O . VAL A 1 139 ? 1.868 -9.367 -15.023 1 98.31 139 VAL A O 1
ATOM 1078 N N . CYS A 1 140 ? 3.303 -9.078 -13.328 1 98.19 140 CYS A N 1
ATOM 1079 C CA . CYS A 1 140 ? 2.701 -7.852 -12.805 1 98.19 140 CYS A CA 1
ATOM 1080 C C . CYS A 1 140 ? 3.729 -6.727 -12.734 1 98.19 140 CYS A C 1
ATOM 1082 O O . CYS A 1 140 ? 4.836 -6.922 -12.234 1 98.19 140 CYS A O 1
ATOM 1084 N N . THR A 1 141 ? 3.334 -5.605 -13.289 1 97.75 141 THR A N 1
ATOM 1085 C CA . THR A 1 141 ? 4.207 -4.434 -13.258 1 97.75 141 THR A CA 1
ATOM 1086 C C . THR A 1 141 ? 3.537 -3.279 -12.523 1 97.75 141 THR A C 1
ATOM 1088 O O . THR A 1 141 ? 2.375 -2.961 -12.781 1 97.75 141 THR A O 1
ATOM 1091 N N . THR A 1 142 ? 4.195 -2.734 -11.555 1 97.69 142 THR A N 1
ATOM 1092 C CA . THR A 1 142 ? 3.783 -1.509 -10.883 1 97.69 142 THR A CA 1
ATOM 1093 C C . THR A 1 142 ? 4.789 -0.389 -11.133 1 97.69 142 THR A C 1
ATOM 1095 O O . THR A 1 142 ? 5.996 -0.59 -11 1 97.69 142 THR A O 1
ATOM 1098 N N . ARG A 1 143 ? 4.27 0.723 -11.469 1 97.06 143 ARG A N 1
ATOM 1099 C CA . ARG A 1 143 ? 5.117 1.872 -11.766 1 97.06 143 ARG A CA 1
ATOM 1100 C C . ARG A 1 143 ? 5.195 2.818 -10.578 1 97.06 143 ARG A C 1
ATOM 1102 O O . ARG A 1 143 ? 4.188 3.076 -9.914 1 97.06 143 ARG A O 1
ATOM 1109 N N . LEU A 1 144 ? 6.375 3.246 -10.305 1 96.38 144 LEU A N 1
ATOM 1110 C CA . LEU A 1 144 ? 6.637 4.203 -9.242 1 96.38 144 LEU A CA 1
ATOM 1111 C C . LEU A 1 144 ? 7.141 5.527 -9.805 1 96.38 144 LEU A C 1
ATOM 1113 O O . LEU A 1 144 ? 8 5.543 -10.688 1 96.38 144 LEU A O 1
ATOM 1117 N N . LYS A 1 145 ? 6.602 6.574 -9.328 1 94.25 145 LYS A N 1
ATOM 1118 C CA . LYS A 1 145 ? 7.066 7.906 -9.711 1 94.25 145 LYS A CA 1
ATOM 1119 C C . LYS A 1 145 ? 7.938 8.523 -8.617 1 94.25 145 LYS A C 1
ATOM 1121 O O . LYS A 1 145 ? 7.508 8.648 -7.473 1 94.25 145 LYS A O 1
ATOM 1126 N N . PHE A 1 146 ? 9.125 8.945 -9.047 1 94.75 146 PHE A N 1
ATOM 1127 C CA . PHE A 1 146 ? 10.055 9.516 -8.078 1 94.75 146 PHE A CA 1
ATOM 1128 C C . PHE A 1 146 ? 9.5 10.812 -7.492 1 94.75 146 PHE A C 1
ATOM 1130 O O . PHE A 1 146 ? 8.922 11.625 -8.211 1 94.75 146 PHE A O 1
ATOM 1137 N N . ASN A 1 147 ? 9.609 11.008 -6.227 1 94.44 147 ASN A N 1
ATOM 1138 C CA . ASN A 1 147 ? 9.203 12.219 -5.523 1 94.44 147 ASN A CA 1
ATOM 1139 C C . ASN A 1 147 ? 10.203 13.352 -5.73 1 94.44 147 ASN A C 1
ATOM 1141 O O . ASN A 1 147 ? 11.312 13.312 -5.195 1 94.44 147 ASN A O 1
ATOM 1145 N N . SER A 1 148 ? 9.812 14.352 -6.398 1 90.19 148 SER A N 1
ATOM 1146 C CA . SER A 1 148 ? 10.703 15.445 -6.766 1 90.19 148 SER A CA 1
ATOM 1147 C C . SER A 1 148 ? 11.148 16.234 -5.539 1 90.19 148 SER A C 1
ATOM 1149 O O . SER A 1 148 ? 12.117 17 -5.598 1 90.19 148 SER A O 1
ATOM 1151 N N . GLN A 1 149 ? 10.531 16.031 -4.449 1 90.69 149 GLN A N 1
ATOM 1152 C CA . GLN A 1 149 ? 10.867 16.781 -3.238 1 90.69 149 GLN A CA 1
ATOM 1153 C C . GLN A 1 149 ? 12.031 16.141 -2.496 1 90.69 149 GLN A C 1
ATOM 1155 O O . GLN A 1 149 ? 12.586 16.719 -1.562 1 90.69 149 GLN A O 1
ATOM 1160 N N . VAL A 1 150 ? 12.383 14.961 -2.863 1 93.81 150 VAL A N 1
ATOM 1161 C CA . VAL A 1 150 ? 13.5 14.266 -2.227 1 93.81 150 VAL A CA 1
ATOM 1162 C C . VAL A 1 150 ? 14.812 14.945 -2.604 1 93.81 150 VAL A C 1
ATOM 1164 O O . VAL A 1 150 ? 15.195 14.969 -3.777 1 93.81 150 VAL A O 1
ATOM 1167 N N . ASP A 1 151 ? 15.438 15.492 -1.649 1 93.38 151 ASP A N 1
ATOM 1168 C CA . ASP A 1 151 ? 16.703 16.172 -1.897 1 93.38 151 ASP A CA 1
ATOM 1169 C C . ASP A 1 151 ? 17.891 15.312 -1.428 1 93.38 151 ASP A C 1
ATOM 1171 O O . ASP A 1 151 ? 17.688 14.195 -0.935 1 93.38 151 ASP A O 1
ATOM 1175 N N . ASP A 1 152 ? 19.094 15.828 -1.62 1 94.75 152 ASP A N 1
ATOM 1176 C CA . ASP A 1 152 ? 20.297 15.062 -1.307 1 94.75 152 ASP A CA 1
ATOM 1177 C C . ASP A 1 152 ? 20.391 14.773 0.19 1 94.75 152 ASP A C 1
ATOM 1179 O O . ASP A 1 152 ? 20.844 13.703 0.594 1 94.75 152 ASP A O 1
ATOM 1183 N N . SER A 1 153 ? 19.984 15.688 0.938 1 94.44 153 SER A N 1
ATOM 1184 C CA . SER A 1 153 ? 20.031 15.508 2.385 1 94.44 153 SER A CA 1
ATOM 1185 C C . SER A 1 153 ? 19.141 14.344 2.824 1 94.44 153 SER A C 1
ATOM 1187 O O . SER A 1 153 ? 19.531 13.539 3.67 1 94.44 153 SER A O 1
ATOM 1189 N N . TRP A 1 154 ? 17.984 14.328 2.307 1 94.75 154 TRP A N 1
ATOM 1190 C CA . TRP A 1 154 ? 17.078 13.219 2.613 1 94.75 154 TRP A CA 1
ATOM 1191 C C . TRP A 1 154 ? 17.688 11.891 2.189 1 94.75 154 TRP A C 1
ATOM 1193 O O . TRP A 1 154 ? 17.672 10.922 2.947 1 94.75 154 TRP A O 1
ATOM 1203 N N . ILE A 1 155 ? 18.297 11.875 0.96 1 96.19 155 ILE A N 1
ATOM 1204 C CA . ILE A 1 155 ? 18.891 10.648 0.437 1 96.19 155 ILE A CA 1
ATOM 1205 C C . ILE A 1 155 ? 20.016 10.188 1.365 1 96.19 155 ILE A C 1
ATOM 1207 O O . ILE A 1 155 ? 20.109 9 1.697 1 96.19 155 ILE A O 1
ATOM 1211 N N . ASP A 1 156 ? 20.797 11.109 1.793 1 96.19 156 ASP A N 1
ATOM 1212 C CA . ASP A 1 156 ? 21.906 10.781 2.678 1 96.19 156 ASP A CA 1
ATOM 1213 C C . ASP A 1 156 ? 21.406 10.172 3.986 1 96.19 156 ASP A C 1
ATOM 1215 O O . ASP A 1 156 ? 21.984 9.203 4.48 1 96.19 156 ASP A O 1
ATOM 1219 N N . GLN A 1 157 ? 20.406 10.703 4.508 1 95.94 157 GLN A N 1
ATOM 1220 C CA . GLN A 1 157 ? 19.859 10.203 5.762 1 95.94 157 GLN A CA 1
ATOM 1221 C C . GLN A 1 157 ? 19.234 8.828 5.578 1 95.94 157 GLN A C 1
ATOM 1223 O O . GLN A 1 157 ? 19.344 7.961 6.449 1 95.94 157 GLN A O 1
ATOM 1228 N N . TYR A 1 158 ? 18.547 8.68 4.492 1 97.25 158 TYR A N 1
ATOM 1229 C CA . TYR A 1 158 ? 17.953 7.375 4.219 1 97.25 158 TYR A CA 1
ATOM 1230 C C . TYR A 1 158 ? 19.016 6.301 4.098 1 97.25 158 TYR A C 1
ATOM 1232 O O . TYR A 1 158 ? 18.891 5.223 4.688 1 97.25 158 TYR A O 1
ATOM 1240 N N . VAL A 1 159 ? 20.062 6.59 3.354 1 97.25 159 VAL A N 1
ATOM 1241 C CA . VAL A 1 159 ? 21.172 5.656 3.17 1 97.25 159 VAL A CA 1
ATOM 1242 C C . VAL A 1 159 ? 21.828 5.363 4.516 1 97.25 159 VAL A C 1
ATOM 1244 O O . VAL A 1 159 ? 22.141 4.211 4.82 1 97.25 159 VAL A O 1
ATOM 1247 N N . ALA A 1 160 ? 21.953 6.352 5.309 1 96.12 160 ALA A N 1
ATOM 1248 C CA . ALA A 1 160 ? 22.578 6.211 6.625 1 96.12 160 ALA A CA 1
ATOM 1249 C C . ALA A 1 160 ? 21.734 5.312 7.531 1 96.12 160 ALA A C 1
ATOM 1251 O O . ALA A 1 160 ? 22.266 4.652 8.422 1 96.12 160 ALA A O 1
ATOM 1252 N N . SER A 1 161 ? 20.453 5.324 7.336 1 95.25 161 SER A N 1
ATOM 1253 C CA . SER A 1 161 ? 19.562 4.508 8.148 1 95.25 161 SER A CA 1
ATOM 1254 C C . SER A 1 161 ? 19.812 3.02 7.922 1 95.25 161 SER A C 1
ATOM 1256 O O . SER A 1 161 ? 19.406 2.186 8.734 1 95.25 161 SER A O 1
ATOM 1258 N N . GLY A 1 162 ? 20.359 2.678 6.73 1 95.75 162 GLY A N 1
ATOM 1259 C CA . GLY A 1 162 ? 20.594 1.289 6.379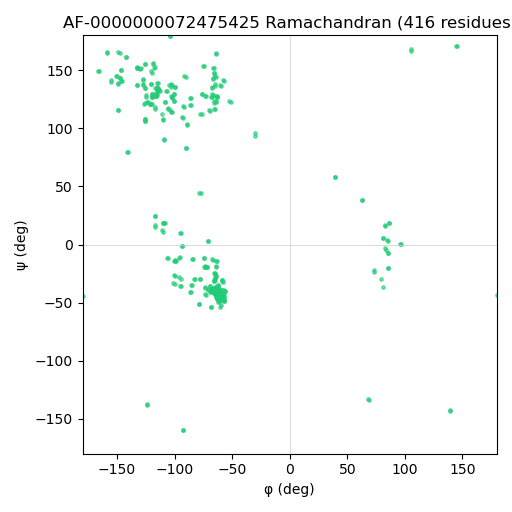 1 95.75 162 GLY A CA 1
ATOM 1260 C C . GLY A 1 162 ? 19.391 0.603 5.785 1 95.75 162 GLY A C 1
ATOM 1261 O O . GLY A 1 162 ? 19.484 -0.529 5.305 1 95.75 162 GLY A O 1
ATOM 1262 N N . GLU A 1 163 ? 18.328 1.31 5.816 1 94.69 163 GLU A N 1
ATOM 1263 C CA . GLU A 1 163 ? 17.109 0.729 5.262 1 94.69 163 GLU A CA 1
ATOM 1264 C C . GLU A 1 163 ? 17.25 0.46 3.766 1 94.69 163 GLU A C 1
ATOM 1266 O O . GLU A 1 163 ? 17.688 1.335 3.012 1 94.69 163 GLU A O 1
ATOM 1271 N N . GLY A 1 164 ? 17 -0.698 3.244 1 93.25 164 GLY A N 1
ATOM 1272 C CA . GLY A 1 164 ? 16.953 -1.021 1.827 1 93.25 164 GLY A CA 1
ATOM 1273 C C . GLY A 1 164 ? 18.266 -1.604 1.315 1 93.25 164 GLY A C 1
ATOM 1274 O O . GLY A 1 164 ? 18.375 -1.973 0.144 1 93.25 164 GLY A O 1
ATOM 1275 N N . LEU A 1 165 ? 19.234 -1.739 2.223 1 94.31 165 LEU A N 1
ATOM 1276 C CA . LEU A 1 165 ? 20.531 -2.23 1.797 1 94.31 165 LEU A CA 1
ATOM 1277 C C . LEU A 1 165 ? 20.453 -3.678 1.322 1 94.31 165 LEU A C 1
ATOM 1279 O O . LEU A 1 165 ? 21.188 -4.09 0.426 1 94.31 165 LEU A O 1
ATOM 1283 N N . GLU A 1 166 ? 19.562 -4.441 1.881 1 90.38 166 GLU A N 1
ATOM 1284 C CA . GLU A 1 166 ? 19.516 -5.879 1.627 1 90.38 166 GLU A CA 1
ATOM 1285 C C . GLU A 1 166 ? 18.281 -6.246 0.806 1 90.38 166 GLU A C 1
ATOM 1287 O O . GLU A 1 166 ? 17.812 -7.383 0.863 1 90.38 166 GLU A O 1
ATOM 1292 N N . VAL A 1 167 ? 17.719 -5.266 0.166 1 88.75 167 VAL A N 1
ATOM 1293 C CA . VAL A 1 167 ? 16.562 -5.566 -0.67 1 88.75 167 VAL A CA 1
ATOM 1294 C C . VAL A 1 167 ? 16.797 -5.047 -2.086 1 88.75 167 VAL A C 1
ATOM 1296 O O . VAL A 1 167 ? 17.594 -4.121 -2.291 1 88.75 167 VAL A O 1
ATOM 1299 N N . ALA A 1 168 ? 16.109 -5.672 -3.053 1 88 168 ALA A N 1
ATOM 1300 C CA . ALA A 1 168 ? 16.234 -5.254 -4.449 1 88 168 ALA A CA 1
ATOM 1301 C C . ALA A 1 168 ? 15.805 -3.803 -4.629 1 88 168 ALA A C 1
ATOM 1303 O O . ALA A 1 168 ? 14.812 -3.361 -4.031 1 88 168 ALA A O 1
ATOM 1304 N N . GLY A 1 169 ? 16.562 -3.053 -5.402 1 93 169 GLY A N 1
ATOM 1305 C CA . GLY A 1 169 ? 16.25 -1.666 -5.707 1 93 169 GLY A CA 1
ATOM 1306 C C . GLY A 1 169 ? 16.75 -0.695 -4.652 1 93 169 GLY A C 1
ATOM 1307 O O . GLY A 1 169 ? 16.812 0.512 -4.891 1 93 169 GLY A O 1
ATOM 1308 N N . GLY A 1 170 ? 17.031 -1.222 -3.354 1 94.62 170 GLY A N 1
ATOM 1309 C CA . GLY A 1 170 ? 17.641 -0.384 -2.338 1 94.62 170 GLY A CA 1
ATOM 1310 C C . GLY A 1 170 ? 16.641 0.424 -1.538 1 94.62 170 GLY A C 1
ATOM 1311 O O . GLY A 1 170 ? 16.984 1.432 -0.923 1 94.62 170 GLY A O 1
ATOM 1312 N N . PHE A 1 171 ? 15.375 0.056 -1.545 1 95.81 171 PHE A N 1
ATOM 1313 C CA . PHE A 1 171 ? 14.375 0.767 -0.761 1 95.81 171 PHE A CA 1
ATOM 1314 C C . PHE A 1 171 ? 13.297 -0.189 -0.27 1 95.81 171 PHE A C 1
ATOM 1316 O O . PHE A 1 171 ? 13 -1.19 -0.926 1 95.81 171 PHE A O 1
ATOM 1323 N N . LYS A 1 172 ? 12.727 0.132 0.877 1 94.25 172 LYS A N 1
ATOM 1324 C CA . LYS A 1 172 ? 11.539 -0.541 1.39 1 94.25 172 LYS A CA 1
ATOM 1325 C C . LYS A 1 172 ? 10.32 0.379 1.339 1 94.25 172 LYS A C 1
ATOM 1327 O O . LYS A 1 172 ? 10.172 1.261 2.186 1 94.25 172 LYS A O 1
ATOM 1332 N N . TYR A 1 173 ? 9.422 0.07 0.401 1 95.06 173 TYR A N 1
ATOM 1333 C CA . TYR A 1 173 ? 8.281 0.948 0.17 1 95.06 173 TYR A CA 1
ATOM 1334 C C . TYR A 1 173 ? 7.363 0.979 1.385 1 95.06 173 TYR A C 1
ATOM 1336 O O . TYR A 1 173 ? 6.723 1.995 1.66 1 95.06 173 TYR A O 1
ATOM 1344 N N . GLN A 1 174 ? 7.316 -0.064 2.152 1 93.31 174 GLN A N 1
ATOM 1345 C CA . GLN A 1 174 ? 6.402 -0.185 3.283 1 93.31 174 GLN A CA 1
ATOM 1346 C C . GLN A 1 174 ? 6.863 0.673 4.457 1 93.31 174 GLN A C 1
ATOM 1348 O O . GLN A 1 174 ? 6.137 0.838 5.438 1 93.31 174 GLN A O 1
ATOM 1353 N N . GLU A 1 175 ? 8.039 1.181 4.41 1 95.44 175 GLU A N 1
ATOM 1354 C CA . GLU A 1 175 ? 8.609 1.974 5.492 1 95.44 175 GLU A CA 1
ATOM 1355 C C . GLU A 1 175 ? 9.055 3.348 4.996 1 95.44 175 GLU A C 1
ATOM 1357 O O . GLU A 1 175 ? 8.305 4.027 4.293 1 95.44 175 GLU A O 1
ATOM 1362 N N . LYS A 1 176 ? 10.242 3.844 5.43 1 96.12 176 LYS A N 1
ATOM 1363 C CA . LYS A 1 176 ? 10.68 5.195 5.098 1 96.12 176 LYS A CA 1
ATOM 1364 C C . LYS A 1 176 ? 10.922 5.34 3.596 1 96.12 176 LYS A C 1
ATOM 1366 O O . LYS A 1 176 ? 10.773 6.43 3.039 1 96.12 176 LYS A O 1
ATOM 1371 N N . GLY A 1 177 ? 11.219 4.262 2.947 1 96.5 177 GLY A N 1
ATOM 1372 C CA . GLY A 1 177 ? 11.492 4.273 1.519 1 96.5 177 GLY A CA 1
ATOM 1373 C C . GLY A 1 177 ? 10.297 4.707 0.685 1 96.5 177 GLY A C 1
ATOM 1374 O O . GLY A 1 177 ? 10.445 5.043 -0.492 1 96.5 177 GLY A O 1
ATOM 1375 N N . SER A 1 178 ? 9.086 4.738 1.307 1 95.94 178 SER A N 1
ATOM 1376 C CA . SER A 1 178 ? 7.879 5.148 0.598 1 95.94 178 SER A CA 1
ATOM 1377 C C . SER A 1 178 ? 7.965 6.605 0.157 1 95.94 178 SER A C 1
ATOM 1379 O O . SER A 1 178 ? 7.324 7 -0.819 1 95.94 178 SER A O 1
ATOM 1381 N N . TYR A 1 179 ? 8.727 7.41 0.861 1 95.75 179 TYR A N 1
ATOM 1382 C CA . TYR A 1 179 ? 8.82 8.836 0.563 1 95.75 179 TYR A CA 1
ATOM 1383 C C . TYR A 1 179 ? 9.602 9.078 -0.722 1 95.75 179 TYR A C 1
ATOM 1385 O O . TYR A 1 179 ? 9.5 10.141 -1.331 1 95.75 179 TYR A O 1
ATOM 1393 N N . ILE A 1 180 ? 10.398 8.094 -1.161 1 95.25 180 ILE A N 1
ATOM 1394 C CA . ILE A 1 180 ? 11.18 8.211 -2.391 1 95.25 180 ILE A CA 1
ATOM 1395 C C . ILE A 1 180 ? 10.234 8.344 -3.584 1 95.25 180 ILE A C 1
ATOM 1397 O O . ILE A 1 180 ? 10.602 8.922 -4.609 1 95.25 180 ILE A O 1
ATOM 1401 N N . PHE A 1 181 ? 9 7.926 -3.32 1 94.31 181 PHE A N 1
ATOM 1402 C CA . PHE A 1 181 ? 8.039 7.918 -4.414 1 94.31 181 PHE A CA 1
ATOM 1403 C C . PHE A 1 181 ? 6.766 8.664 -4.023 1 94.31 181 PHE A C 1
ATOM 1405 O O . PHE A 1 181 ? 6.301 8.555 -2.887 1 94.31 181 PHE A O 1
ATOM 1412 N N . GLU A 1 182 ? 6.168 9.414 -4.953 1 90.44 182 GLU A N 1
ATOM 1413 C CA . GLU A 1 182 ? 4.98 10.195 -4.625 1 90.44 182 GLU A CA 1
ATOM 1414 C C . GLU A 1 182 ? 3.721 9.555 -5.207 1 90.44 182 GLU A C 1
ATOM 1416 O O . GLU A 1 182 ? 2.604 9.953 -4.867 1 90.44 182 GLU A O 1
ATOM 1421 N N . ASN A 1 183 ? 3.949 8.555 -6.113 1 92.69 183 ASN A N 1
ATOM 1422 C CA . ASN A 1 183 ? 2.809 7.922 -6.766 1 92.69 183 ASN A CA 1
ATOM 1423 C C . ASN A 1 183 ? 3.148 6.516 -7.242 1 92.69 183 ASN A C 1
ATOM 1425 O O . ASN A 1 183 ? 4.273 6.254 -7.672 1 92.69 183 ASN A O 1
ATOM 1429 N N . ILE A 1 184 ? 2.166 5.691 -7.07 1 96.44 184 ILE A N 1
ATOM 1430 C CA . ILE A 1 184 ? 2.283 4.391 -7.719 1 96.44 184 ILE A CA 1
ATOM 1431 C C . ILE A 1 184 ? 1.113 4.184 -8.68 1 96.44 184 ILE A C 1
ATOM 1433 O O . ILE A 1 184 ? 0.049 4.785 -8.508 1 96.44 184 ILE A O 1
ATOM 1437 N N . GLU A 1 185 ? 1.34 3.488 -9.68 1 97.38 185 GLU A N 1
ATOM 1438 C CA . GLU A 1 185 ? 0.324 2.994 -10.609 1 97.38 185 GLU A CA 1
ATOM 1439 C C . GLU A 1 185 ? 0.418 1.481 -10.773 1 97.38 185 GLU A C 1
ATOM 1441 O O . GLU A 1 185 ? 1.373 0.975 -11.367 1 97.38 185 GLU A O 1
ATOM 1446 N N . GLY A 1 186 ? -0.471 0.763 -10.266 1 97.25 186 GLY A N 1
ATOM 1447 C CA . GLY A 1 186 ? -0.466 -0.691 -10.305 1 97.25 186 GLY A CA 1
ATOM 1448 C C . GLY A 1 186 ? -0.9 -1.327 -9 1 97.25 186 GLY A C 1
ATOM 1449 O O . GLY A 1 186 ? -1.855 -0.871 -8.367 1 97.25 186 GLY A O 1
ATOM 1450 N N . ASP A 1 187 ? -0.264 -2.383 -8.695 1 97.12 187 ASP A N 1
ATOM 1451 C CA . ASP A 1 187 ? -0.588 -3.184 -7.52 1 97.12 187 ASP A CA 1
ATOM 1452 C C . ASP A 1 187 ? 0.419 -2.943 -6.395 1 97.12 187 ASP A C 1
ATOM 1454 O O . ASP A 1 187 ? 1.595 -3.293 -6.523 1 97.12 187 ASP A O 1
ATOM 1458 N N . TYR A 1 188 ? -0.026 -2.354 -5.285 1 96.75 188 TYR A N 1
ATOM 1459 C CA . TYR A 1 188 ? 0.843 -2.09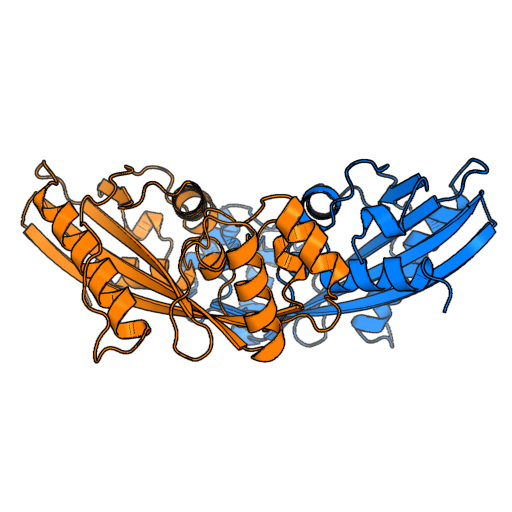2 -4.141 1 96.75 188 TYR A CA 1
ATOM 1460 C C . TYR A 1 188 ? 1.494 -3.377 -3.646 1 96.75 188 TYR A C 1
ATOM 1462 O O . TYR A 1 188 ? 2.674 -3.385 -3.285 1 96.75 188 TYR A O 1
ATOM 1470 N N . PHE A 1 189 ? 0.786 -4.422 -3.617 1 97.38 189 PHE A N 1
ATOM 1471 C CA . PHE A 1 189 ? 1.294 -5.66 -3.041 1 97.38 189 PHE A CA 1
ATOM 1472 C C . PHE A 1 189 ? 2.33 -6.297 -3.957 1 97.38 189 PHE A C 1
ATOM 1474 O O . PHE A 1 189 ? 3.105 -7.156 -3.525 1 97.38 189 PHE A O 1
ATOM 1481 N N . ASN A 1 190 ? 2.312 -5.902 -5.191 1 97.06 190 ASN A N 1
ATOM 1482 C CA . ASN A 1 190 ? 3.414 -6.258 -6.082 1 97.06 190 ASN A CA 1
ATOM 1483 C C . ASN A 1 190 ? 4.738 -5.668 -5.602 1 97.06 190 ASN A C 1
ATOM 1485 O O . ASN A 1 190 ? 5.789 -6.297 -5.742 1 97.06 190 ASN A O 1
ATOM 1489 N N . ILE A 1 191 ? 4.664 -4.48 -5.074 1 96.44 191 ILE A N 1
ATOM 1490 C CA . ILE A 1 191 ? 5.852 -3.793 -4.59 1 96.44 191 ILE A CA 1
ATOM 1491 C C . ILE A 1 191 ? 6.355 -4.469 -3.314 1 96.44 191 ILE A C 1
ATOM 1493 O O . ILE A 1 191 ? 7.559 -4.691 -3.154 1 96.44 191 ILE A O 1
ATOM 1497 N N . VAL A 1 192 ? 5.414 -4.863 -2.529 1 94.31 192 VAL A N 1
ATOM 1498 C CA . VAL A 1 192 ? 5.766 -5.285 -1.178 1 94.31 192 VAL A CA 1
ATOM 1499 C C . VAL A 1 192 ? 6.176 -6.754 -1.187 1 94.31 192 VAL A C 1
ATOM 1501 O O . VAL A 1 192 ? 7.023 -7.172 -0.395 1 94.31 192 VAL A O 1
ATOM 1504 N N . GLY A 1 193 ? 5.406 -7.543 -2.166 1 94.31 193 GLY A N 1
ATOM 1505 C CA . GLY A 1 193 ? 5.844 -8.922 -2.041 1 94.31 193 GLY A CA 1
ATOM 1506 C C . GLY A 1 193 ? 5.141 -9.859 -3.006 1 94.31 193 GLY A C 1
ATOM 1507 O O . GLY A 1 193 ? 5.777 -10.719 -3.619 1 94.31 193 GLY A O 1
ATOM 1508 N N . LEU A 1 194 ? 3.912 -9.75 -3.154 1 97.5 194 LEU A N 1
ATOM 1509 C CA . LEU A 1 194 ? 3.119 -10.688 -3.945 1 97.5 194 LEU A CA 1
ATOM 1510 C C . LEU A 1 194 ? 1.917 -9.984 -4.57 1 97.5 194 LEU A C 1
ATOM 1512 O O . LEU A 1 194 ? 1.044 -9.484 -3.855 1 97.5 194 LEU A O 1
ATOM 1516 N N . PRO A 1 195 ? 1.889 -9.922 -5.895 1 97.69 195 PRO A N 1
ATOM 1517 C CA . PRO A 1 195 ? 0.729 -9.281 -6.516 1 97.69 195 PRO A CA 1
ATOM 1518 C C . PRO A 1 195 ? -0.571 -10.047 -6.273 1 97.69 195 PRO A C 1
ATOM 1520 O O . PRO A 1 195 ? -0.756 -11.141 -6.812 1 97.69 195 PRO A O 1
ATOM 1523 N N . VAL A 1 196 ? -1.481 -9.461 -5.602 1 97.19 196 VAL A N 1
ATOM 1524 C CA . VAL A 1 196 ? -2.666 -10.125 -5.078 1 97.19 196 VAL A CA 1
ATOM 1525 C C . VAL A 1 196 ? -3.58 -10.539 -6.23 1 97.19 196 VAL A C 1
ATOM 1527 O O . VAL A 1 196 ? -3.906 -11.719 -6.379 1 97.19 196 VAL A O 1
ATOM 1530 N N . ALA A 1 197 ? -3.945 -9.602 -7.102 1 95.94 197 ALA A N 1
ATOM 1531 C CA . ALA A 1 197 ? -4.891 -9.883 -8.18 1 95.94 197 ALA A CA 1
ATOM 1532 C C . ALA A 1 197 ? -4.32 -10.906 -9.156 1 95.94 197 ALA A C 1
ATOM 1534 O O . ALA A 1 197 ? -5.016 -11.844 -9.555 1 95.94 197 ALA A O 1
ATOM 1535 N N . THR A 1 198 ? -3.049 -10.734 -9.523 1 97.06 198 THR A N 1
ATOM 1536 C CA . THR A 1 198 ? -2.391 -11.648 -10.453 1 97.06 198 THR A CA 1
ATOM 1537 C C . THR A 1 198 ? -2.328 -13.055 -9.867 1 97.06 198 THR A C 1
ATOM 1539 O O . THR A 1 198 ? -2.658 -14.031 -10.547 1 97.06 198 THR A O 1
ATOM 1542 N N . THR A 1 199 ? -1.95 -13.148 -8.633 1 97.94 199 THR A N 1
ATOM 1543 C CA . THR A 1 199 ? -1.823 -14.438 -7.97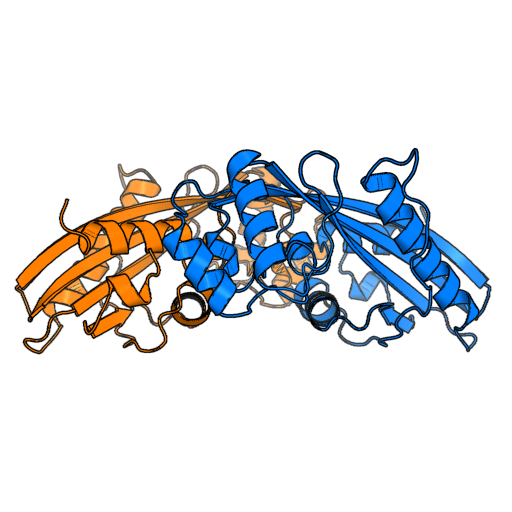7 1 97.94 199 THR A CA 1
ATOM 1544 C C . THR A 1 199 ? -3.176 -15.141 -7.898 1 97.94 199 THR A C 1
ATOM 1546 O O . THR A 1 199 ? -3.283 -16.328 -8.219 1 97.94 199 THR A O 1
ATOM 1549 N N . HIS A 1 200 ? -4.16 -14.398 -7.504 1 97.12 200 HIS A N 1
ATOM 1550 C CA . HIS A 1 200 ? -5.508 -14.945 -7.434 1 97.12 200 HIS A CA 1
ATOM 1551 C C . HIS A 1 200 ? -5.949 -15.492 -8.789 1 97.12 200 HIS A C 1
ATOM 1553 O O . HIS A 1 200 ? -6.418 -16.625 -8.875 1 97.12 200 HIS A O 1
ATOM 1559 N N . ARG A 1 201 ? -5.777 -14.734 -9.812 1 95.75 201 ARG A N 1
ATOM 1560 C CA . ARG A 1 201 ? -6.188 -15.109 -11.156 1 95.75 201 ARG A CA 1
ATOM 1561 C C . ARG A 1 201 ? -5.477 -16.375 -11.617 1 95.75 201 ARG A C 1
ATOM 1563 O O . ARG A 1 201 ? -6.102 -17.281 -12.18 1 95.75 201 ARG A O 1
ATOM 1570 N N . LEU A 1 202 ? -4.215 -16.453 -11.383 1 97.62 202 LEU A N 1
ATOM 1571 C CA . LEU A 1 202 ? -3.424 -17.594 -11.828 1 97.62 202 LEU A CA 1
ATOM 1572 C C . LEU A 1 202 ? -3.834 -18.859 -11.086 1 97.62 202 LEU A C 1
ATOM 1574 O O . LEU A 1 202 ? -3.891 -19.938 -11.68 1 97.62 202 LEU A O 1
ATOM 1578 N N . ILE A 1 203 ? -4.105 -18.734 -9.789 1 97.38 203 ILE A N 1
ATOM 1579 C CA . ILE A 1 203 ? -4.547 -19.891 -9.016 1 97.38 203 ILE A CA 1
ATOM 1580 C C . ILE A 1 203 ? -5.887 -20.391 -9.547 1 97.38 203 ILE A C 1
ATOM 1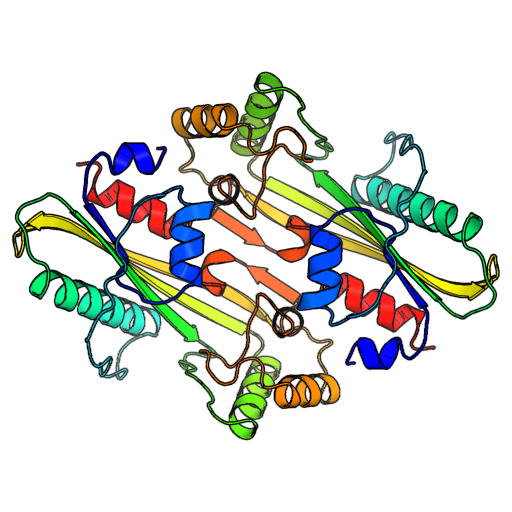582 O O . ILE A 1 203 ? -6.07 -21.594 -9.773 1 97.38 203 ILE A O 1
ATOM 1586 N N . GLU A 1 204 ? -6.758 -19.469 -9.75 1 95.75 204 GLU A N 1
ATOM 1587 C CA . GLU A 1 204 ? -8.055 -19.828 -10.312 1 95.75 204 GLU A CA 1
ATOM 1588 C C . GLU A 1 204 ? -7.898 -20.5 -11.672 1 95.75 204 GLU A C 1
ATOM 1590 O O . GLU A 1 204 ? -8.539 -21.516 -11.953 1 95.75 204 GLU A O 1
ATOM 1595 N N . GLN A 1 205 ? -7.086 -19.922 -12.508 1 96 205 GLN A N 1
ATOM 1596 C CA . GLN A 1 205 ? -6.852 -20.422 -13.859 1 96 205 GLN A CA 1
ATOM 1597 C C . GLN A 1 205 ? -6.355 -21.859 -13.836 1 96 205 GLN A C 1
ATOM 1599 O O . GLN A 1 205 ? -6.805 -22.688 -14.625 1 96 205 GLN A O 1
ATOM 1604 N N . VAL A 1 206 ? -5.48 -22.094 -12.938 1 96.94 206 VAL A N 1
ATOM 1605 C CA . VAL A 1 206 ? -4.816 -23.391 -12.898 1 96.94 206 VAL A CA 1
ATOM 1606 C C . VAL A 1 206 ? -5.742 -24.438 -12.273 1 96.94 206 VAL A C 1
ATOM 1608 O O . VAL A 1 206 ? -5.707 -25.609 -12.641 1 96.94 206 VAL A O 1
ATOM 1611 N N . LEU A 1 207 ? -6.602 -23.984 -11.375 1 95.62 207 LEU A N 1
ATOM 1612 C CA . LEU A 1 207 ? -7.375 -24.938 -10.594 1 95.62 207 LEU A CA 1
ATOM 1613 C C . LEU A 1 207 ? -8.781 -25.094 -11.164 1 95.62 207 LEU A C 1
ATOM 1615 O O . LEU A 1 207 ? -9.469 -26.078 -10.867 1 95.62 207 LEU A O 1
ATOM 1619 N N . THR A 1 208 ? -9.297 -24.016 -11.695 1 87 208 THR A N 1
ATOM 1620 C CA . THR A 1 208 ? -10.648 -24.109 -12.242 1 87 208 THR A CA 1
ATOM 1621 C C . THR A 1 208 ? -10.617 -24.516 -13.711 1 87 208 THR A C 1
ATOM 1623 O O . THR A 1 208 ? -9.742 -24.078 -14.461 1 87 208 THR A O 1
ATOM 1626 N N . LYS A 1 209 ? -10.516 -25.828 -14.039 1 64.56 209 LYS A N 1
ATOM 1627 C CA . LYS A 1 209 ? -10.57 -26.438 -15.359 1 64.56 209 LYS A CA 1
ATOM 1628 C C . LYS A 1 209 ? -11.453 -25.641 -16.312 1 64.56 209 LYS A C 1
ATOM 1630 O O . LYS A 1 209 ? -12.555 -25.234 -15.938 1 64.56 209 LYS A O 1
ATOM 1635 N N . ASN A 1 210 ? -10.797 -24.531 -17.25 1 45.97 210 ASN A N 1
ATOM 1636 C CA . ASN A 1 210 ? -11.633 -24.297 -18.422 1 45.97 210 ASN A CA 1
ATOM 1637 C C . ASN A 1 210 ? -12.023 -25.594 -19.109 1 45.97 210 ASN A C 1
ATOM 1639 O O . ASN A 1 210 ? -11.203 -26.516 -19.219 1 45.97 210 ASN A O 1
ATOM 1643 N N . MET B 1 1 ? 13.539 17.266 3.27 1 86.69 1 MET B N 1
ATOM 1644 C CA . MET B 1 1 ? 14.32 17.094 4.488 1 86.69 1 MET B CA 1
ATOM 1645 C C . MET B 1 1 ? 13.805 15.914 5.305 1 86.69 1 MET B C 1
ATOM 1647 O O . MET B 1 1 ? 12.656 15.508 5.152 1 86.69 1 MET B O 1
ATOM 1651 N N . TRP B 1 2 ? 14.789 15.422 6.094 1 90.5 2 TRP B N 1
ATOM 1652 C CA . TRP B 1 2 ? 14.359 14.391 7.031 1 90.5 2 TRP B CA 1
ATOM 1653 C C . TRP B 1 2 ? 13.398 14.953 8.07 1 90.5 2 TRP B C 1
ATOM 1655 O O . TRP B 1 2 ? 13.719 15.914 8.766 1 90.5 2 TRP B O 1
ATOM 1665 N N . LEU B 1 3 ? 12.297 14.391 8.133 1 93 3 LEU B N 1
ATOM 1666 C CA . LEU B 1 3 ? 11.172 15.023 8.805 1 93 3 LEU B CA 1
ATOM 1667 C C . LEU B 1 3 ? 11.469 15.227 10.289 1 93 3 LEU B C 1
ATOM 1669 O O . LEU B 1 3 ? 11.18 16.281 10.852 1 93 3 LEU B O 1
ATOM 1673 N N . PRO B 1 4 ? 12.055 14.234 10.945 1 92.5 4 PRO B N 1
ATOM 1674 C CA . PRO B 1 4 ? 12.375 14.461 12.352 1 92.5 4 PRO B CA 1
ATOM 1675 C C . PRO B 1 4 ? 13.297 15.656 12.562 1 92.5 4 PRO B C 1
ATOM 1677 O O . PRO B 1 4 ? 13.203 16.344 13.586 1 92.5 4 PRO B O 1
ATOM 1680 N N . ASP B 1 5 ? 14.125 15.883 11.625 1 93.19 5 ASP B N 1
ATOM 1681 C CA . ASP B 1 5 ? 15 17.047 11.719 1 93.19 5 ASP B CA 1
ATOM 1682 C C . ASP B 1 5 ? 14.203 18.344 11.562 1 93.19 5 ASP B C 1
ATOM 1684 O O . ASP B 1 5 ? 14.523 19.359 12.188 1 93.19 5 ASP B O 1
ATOM 1688 N N . VAL B 1 6 ? 13.211 18.359 10.742 1 93.56 6 VAL B N 1
ATOM 1689 C CA . VAL B 1 6 ? 12.352 19.516 10.492 1 93.56 6 VAL B CA 1
ATOM 1690 C C . VAL B 1 6 ? 11.523 19.812 11.734 1 93.56 6 VAL B C 1
ATOM 1692 O O . VAL B 1 6 ? 11.359 20.984 12.109 1 93.56 6 VAL B O 1
ATOM 1695 N N . ILE B 1 7 ? 11.07 18.797 12.375 1 96 7 ILE B N 1
ATOM 1696 C CA . ILE B 1 7 ? 10.195 18.922 13.539 1 96 7 ILE B CA 1
ATOM 1697 C C . ILE B 1 7 ? 11 19.406 14.742 1 96 7 ILE B C 1
ATOM 1699 O O . ILE B 1 7 ? 10.531 20.25 15.508 1 96 7 ILE B O 1
ATOM 1703 N N . GLY B 1 8 ? 12.172 18.844 14.906 1 94.31 8 GLY B N 1
ATOM 1704 C CA . GLY B 1 8 ? 13.016 19.234 16.016 1 94.31 8 GLY B CA 1
ATOM 1705 C C . GLY B 1 8 ? 12.469 18.797 17.359 1 94.31 8 GLY B C 1
ATOM 1706 O O . GLY B 1 8 ? 12.07 17.641 17.531 1 94.31 8 GLY B O 1
ATOM 1707 N N . ASP B 1 9 ? 12.484 19.672 18.281 1 93.75 9 ASP B N 1
ATOM 1708 C CA . ASP B 1 9 ? 12.102 19.328 19.656 1 93.75 9 ASP B CA 1
ATOM 1709 C C . ASP B 1 9 ? 10.633 19.641 19.906 1 93.75 9 ASP B C 1
ATOM 1711 O O . ASP B 1 9 ? 10.172 19.609 21.062 1 93.75 9 ASP B O 1
ATOM 1715 N N . ARG B 1 10 ? 9.938 19.953 18.891 1 95.31 10 ARG B N 1
ATOM 1716 C CA . ARG B 1 10 ? 8.531 20.297 19.047 1 95.31 10 ARG B CA 1
ATOM 1717 C C . ARG B 1 10 ? 7.719 19.078 19.516 1 95.31 10 ARG B C 1
ATOM 1719 O O . ARG B 1 10 ? 8.016 17.953 19.125 1 95.31 10 ARG B O 1
ATOM 1726 N N . ARG B 1 11 ? 6.742 19.469 20.266 1 95.5 11 ARG B N 1
ATOM 1727 C CA . ARG B 1 11 ? 5.73 18.469 20.578 1 95.5 11 ARG B CA 1
ATOM 1728 C C . ARG B 1 11 ? 4.938 18.094 19.344 1 95.5 11 ARG B C 1
ATOM 1730 O O . ARG B 1 11 ? 4.465 18.953 18.609 1 95.5 11 ARG B O 1
ATOM 1737 N N . VAL B 1 12 ? 4.867 16.75 19.062 1 97.75 12 VAL B N 1
ATOM 1738 C CA . VAL B 1 12 ? 4.086 16.281 17.922 1 97.75 12 VAL B CA 1
ATOM 1739 C C . VAL B 1 12 ? 2.758 15.703 18.391 1 97.75 12 VAL B C 1
ATOM 1741 O O . VAL B 1 12 ? 2.732 14.844 19.281 1 97.75 12 VAL B O 1
ATOM 1744 N N . ILE B 1 13 ? 1.677 16.219 17.812 1 97.88 13 ILE B N 1
ATOM 1745 C CA . ILE B 1 13 ? 0.335 15.789 18.188 1 97.88 13 ILE B CA 1
ATOM 1746 C C . ILE B 1 13 ? -0.386 15.203 16.984 1 97.88 13 ILE B C 1
ATOM 1748 O O . ILE B 1 13 ? -0.513 15.867 15.945 1 97.88 13 ILE B O 1
ATOM 1752 N N . LEU B 1 14 ? -0.788 13.984 17.078 1 98.69 14 LEU B N 1
ATOM 1753 C CA . LEU B 1 14 ? -1.638 13.344 16.078 1 98.69 14 LEU B CA 1
ATOM 1754 C C . LEU B 1 14 ? -3.109 13.477 16.453 1 98.69 14 LEU B C 1
ATOM 1756 O O . LEU B 1 14 ? -3.566 12.844 17.406 1 98.69 14 LEU B O 1
ATOM 1760 N N . GLY B 1 15 ? -3.814 14.289 15.727 1 97.81 15 GLY B N 1
ATOM 1761 C CA . GLY B 1 15 ? -5.219 14.539 16 1 97.81 15 GLY B CA 1
ATOM 1762 C C . GLY B 1 15 ? -6.129 13.422 15.531 1 97.81 15 GLY B C 1
ATOM 1763 O O . GLY B 1 15 ? -7.133 13.672 14.859 1 97.81 15 GLY B O 1
ATOM 1764 N N . SER B 1 16 ? -5.789 12.211 15.758 1 96.5 16 SER B N 1
ATOM 1765 C CA . SER B 1 16 ? -6.527 11.023 15.336 1 96.5 16 SER B CA 1
ATOM 1766 C C . SER B 1 16 ? -6.309 9.859 16.297 1 96.5 16 SER B C 1
ATOM 1768 O O . SER B 1 16 ? -5.215 9.695 16.844 1 96.5 16 SER B O 1
ATOM 1770 N N . SER B 1 17 ? -7.301 9.047 16.516 1 94.62 17 SER B N 1
ATOM 1771 C CA . SER B 1 17 ? -7.164 7.828 17.297 1 94.62 17 SER B CA 1
ATOM 1772 C C . SER B 1 17 ? -6.863 6.625 16.422 1 94.62 17 SER B C 1
ATOM 1774 O O . SER B 1 17 ? -6.758 5.5 16.906 1 94.62 17 SER B O 1
ATOM 1776 N N . SER B 1 18 ? -6.793 6.84 15.117 1 92.69 18 SER B N 1
ATOM 1777 C CA . SER B 1 18 ? -6.586 5.746 14.18 1 92.69 18 SER B CA 1
ATOM 1778 C C . SER B 1 18 ? -5.227 5.086 14.383 1 92.69 18 SER B C 1
ATOM 1780 O O . SER B 1 18 ? -4.188 5.734 14.258 1 92.69 18 SER B O 1
ATOM 1782 N N . PRO B 1 19 ? -5.242 3.768 14.633 1 94.62 19 PRO B N 1
ATOM 1783 C CA . PRO B 1 19 ? -3.959 3.072 14.773 1 94.62 19 PRO B CA 1
ATOM 1784 C C . PRO B 1 19 ? -3.121 3.119 13.492 1 94.62 19 PRO B C 1
ATOM 1786 O O . PRO B 1 19 ? -1.892 3.205 13.562 1 94.62 19 PRO B O 1
ATOM 1789 N N . ARG B 1 20 ? -3.746 3.072 12.375 1 94 20 ARG B N 1
ATOM 1790 C CA . ARG B 1 20 ? -3.043 3.1 11.094 1 94 20 ARG B CA 1
ATOM 1791 C C . ARG B 1 20 ? -2.344 4.438 10.883 1 94 20 ARG B C 1
ATOM 1793 O O . ARG B 1 20 ? -1.213 4.484 10.391 1 94 20 ARG B O 1
ATOM 1800 N N . ARG B 1 21 ? -2.998 5.512 11.227 1 96.94 21 ARG B N 1
ATOM 1801 C CA . ARG B 1 21 ? -2.377 6.824 11.094 1 96.94 21 ARG B CA 1
ATOM 1802 C C . ARG B 1 21 ? -1.151 6.945 11.992 1 96.94 21 ARG B C 1
ATOM 1804 O O . ARG B 1 21 ? -0.12 7.477 11.57 1 96.94 21 ARG B O 1
ATOM 1811 N N . ALA B 1 22 ? -1.31 6.402 13.164 1 97.94 22 ALA B N 1
ATOM 1812 C CA . ALA B 1 22 ? -0.193 6.406 14.109 1 97.94 22 ALA B CA 1
ATOM 1813 C C . ALA B 1 22 ? 0.975 5.578 13.578 1 97.94 22 ALA B C 1
ATOM 1815 O O . ALA B 1 22 ? 2.131 6.004 13.656 1 97.94 22 ALA B O 1
ATOM 1816 N N . GLU B 1 23 ? 0.683 4.465 13.031 1 97.5 23 GLU B N 1
ATOM 1817 C CA . GLU B 1 23 ? 1.71 3.58 12.492 1 97.5 23 GLU B CA 1
ATOM 1818 C C . GLU B 1 23 ? 2.465 4.246 11.344 1 97.5 23 GLU B C 1
ATOM 1820 O O . GLU B 1 23 ? 3.695 4.184 11.281 1 97.5 23 GLU B O 1
ATOM 1825 N N . ILE B 1 24 ? 1.738 4.84 10.469 1 97.75 24 ILE B N 1
ATOM 1826 C CA . ILE B 1 24 ? 2.342 5.488 9.305 1 97.75 24 ILE B CA 1
ATOM 1827 C C . ILE B 1 24 ? 3.223 6.648 9.766 1 97.75 24 ILE B C 1
ATOM 1829 O O . ILE B 1 24 ? 4.32 6.844 9.242 1 97.75 24 ILE B O 1
ATOM 1833 N N . LEU B 1 25 ? 2.738 7.418 10.75 1 98.19 25 LEU B N 1
ATOM 1834 C CA . LEU B 1 25 ? 3.514 8.523 11.297 1 98.19 25 LEU B CA 1
ATOM 1835 C C . LEU B 1 25 ? 4.848 8.023 11.852 1 98.19 25 LEU B C 1
ATOM 1837 O O . LEU B 1 25 ? 5.891 8.641 11.609 1 98.19 25 LEU B O 1
ATOM 1841 N N . LYS B 1 26 ? 4.797 6.898 12.469 1 97.62 26 LYS B N 1
ATOM 1842 C CA . LYS B 1 26 ? 5.992 6.324 13.086 1 97.62 26 LYS B CA 1
ATOM 1843 C C . LYS B 1 26 ? 6.887 5.66 12.039 1 97.62 26 LYS B C 1
ATOM 1845 O O . LYS B 1 26 ? 8.062 6.008 11.914 1 97.62 26 LYS B O 1
ATOM 1850 N N . THR B 1 27 ? 6.352 4.824 11.234 1 96.94 27 THR B N 1
ATOM 1851 C CA . THR B 1 27 ? 7.129 3.91 10.406 1 96.94 27 THR B CA 1
ATOM 1852 C C . THR B 1 27 ? 7.535 4.582 9.094 1 96.94 27 THR B C 1
ATOM 1854 O O . THR B 1 27 ? 8.664 4.41 8.633 1 96.94 27 THR B O 1
ATOM 1857 N N . ASN B 1 28 ? 6.668 5.32 8.5 1 97.12 28 ASN B N 1
ATOM 1858 C CA . ASN B 1 28 ? 6.926 5.891 7.184 1 97.12 28 ASN B CA 1
ATOM 1859 C C . ASN B 1 28 ? 7.488 7.309 7.289 1 97.12 28 ASN B C 1
ATOM 1861 O O . ASN B 1 28 ? 8.367 7.691 6.516 1 97.12 28 ASN B O 1
ATOM 1865 N N . LEU B 1 29 ? 6.996 8.055 8.289 1 97.06 29 LEU B N 1
ATOM 1866 C CA . LEU B 1 29 ? 7.395 9.453 8.391 1 97.06 29 LEU B CA 1
ATOM 1867 C C . LEU B 1 29 ? 8.508 9.633 9.422 1 97.06 29 LEU B C 1
ATOM 1869 O O . LEU B 1 29 ? 9.086 10.711 9.547 1 97.06 29 LEU B O 1
ATOM 1873 N N . GLY B 1 30 ? 8.742 8.609 10.25 1 96.06 30 GLY B N 1
ATOM 1874 C CA . GLY B 1 30 ? 9.906 8.57 11.125 1 96.06 30 GLY B CA 1
ATOM 1875 C C . GLY B 1 30 ? 9.711 9.336 12.414 1 96.06 30 GLY B C 1
ATOM 1876 O O . GLY B 1 30 ? 10.688 9.703 13.078 1 96.06 30 GLY B O 1
ATOM 1877 N N . VAL B 1 31 ? 8.477 9.625 12.719 1 97 31 VAL B N 1
ATOM 1878 C CA . VAL B 1 31 ? 8.188 10.344 13.953 1 97 31 VAL B CA 1
ATOM 1879 C C . VAL B 1 31 ? 7.984 9.352 15.094 1 97 31 VAL B C 1
ATOM 1881 O O . VAL B 1 31 ? 6.91 8.758 15.227 1 97 31 VAL B O 1
ATOM 1884 N N . SER B 1 32 ? 8.922 9.227 15.875 1 94.56 32 SER B N 1
ATOM 1885 C CA . SER B 1 32 ? 8.945 8.148 16.859 1 94.56 32 SER B CA 1
ATOM 1886 C C . SER B 1 32 ? 8.133 8.516 18.094 1 94.56 32 SER B C 1
ATOM 1888 O O . SER B 1 32 ? 7.645 7.637 18.812 1 94.56 32 SER B O 1
ATOM 1890 N N . GLN B 1 33 ? 8.047 9.805 18.422 1 96.5 33 GLN B N 1
ATOM 1891 C CA . GLN B 1 33 ? 7.34 10.25 19.625 1 96.5 33 GLN B CA 1
ATOM 1892 C C . GLN B 1 33 ? 6.246 11.25 19.266 1 96.5 33 GLN B C 1
ATOM 1894 O O . GLN B 1 33 ? 6.523 12.297 18.672 1 96.5 33 GLN B O 1
ATOM 1899 N N . PHE B 1 34 ? 5.078 10.906 19.656 1 98.12 34 PHE B N 1
ATOM 1900 C CA . PHE B 1 34 ? 3.955 11.812 19.469 1 98.12 34 PHE B CA 1
ATOM 1901 C C . PHE B 1 34 ? 2.812 11.469 20.422 1 98.12 34 PHE B C 1
ATOM 1903 O O . PHE B 1 34 ? 2.783 10.383 20.984 1 98.12 34 PHE B O 1
ATOM 1910 N N . GLU B 1 35 ? 1.912 12.406 20.531 1 97.19 35 GLU B N 1
ATOM 1911 C CA . GLU B 1 35 ? 0.714 12.258 21.344 1 97.19 35 GLU B CA 1
ATOM 1912 C C . GLU B 1 35 ? -0.528 12.062 20.484 1 97.19 35 GLU B C 1
ATOM 1914 O O . GLU B 1 35 ? -0.702 12.758 19.469 1 97.19 35 GLU B O 1
ATOM 1919 N N . VAL B 1 36 ? -1.303 11.078 20.844 1 98.06 36 VAL B N 1
ATOM 1920 C CA . VAL B 1 36 ? -2.6 10.898 20.203 1 98.06 36 VAL B CA 1
ATOM 1921 C C . VAL B 1 36 ? -3.652 11.742 20.922 1 98.06 36 VAL B C 1
ATOM 1923 O O . VAL B 1 36 ? -3.875 11.586 22.125 1 98.06 36 VAL B O 1
ATOM 1926 N N . PHE B 1 37 ? -4.27 12.641 20.219 1 97.19 37 PHE B N 1
ATOM 1927 C CA . PHE B 1 37 ? -5.234 13.586 20.766 1 97.19 37 PHE B CA 1
ATOM 1928 C C . PHE B 1 37 ? -6.398 13.789 19.797 1 97.19 37 PHE B C 1
ATOM 1930 O O . PHE B 1 37 ? -6.453 14.789 19.078 1 97.19 37 PHE B O 1
ATOM 1937 N N . PRO B 1 38 ? -7.32 12.883 19.781 1 96.38 38 PRO B N 1
ATOM 1938 C CA . PRO B 1 38 ? -8.406 12.906 18.797 1 96.38 38 PRO B CA 1
ATOM 1939 C C . PRO B 1 38 ? -9.336 14.102 18.984 1 96.38 38 PRO B C 1
ATOM 1941 O O . PRO B 1 38 ? -9.508 14.594 20.094 1 96.38 38 PRO B O 1
ATOM 1944 N N . SER B 1 39 ? -9.906 14.484 17.875 1 94.94 39 SER B N 1
ATOM 1945 C CA . SER B 1 39 ? -10.852 15.602 17.859 1 94.94 39 SER B CA 1
ATOM 1946 C C . SER B 1 39 ? -12.188 15.188 18.469 1 94.94 39 SER B C 1
ATOM 1948 O O . SER B 1 39 ? -12.594 14.031 18.359 1 94.94 39 SER B O 1
ATOM 1950 N N . GLN B 1 40 ? -12.883 16.172 19 1 91.81 40 GLN B N 1
ATOM 1951 C CA . GLN B 1 40 ? -14.25 16.016 19.5 1 91.81 40 GLN B CA 1
ATOM 1952 C C . GLN B 1 40 ? -15.25 16.734 18.609 1 91.81 40 GLN B C 1
ATOM 1954 O O . GLN B 1 40 ? -16.422 16.859 18.953 1 91.81 40 GLN B O 1
ATOM 1959 N N . PHE B 1 41 ? -14.758 17.125 17.531 1 89.5 41 PHE B N 1
ATOM 1960 C CA . PHE B 1 41 ? -15.617 17.812 16.562 1 89.5 41 PHE B CA 1
ATOM 1961 C C . PHE B 1 41 ? -16.719 16.891 16.062 1 89.5 41 PHE B C 1
ATOM 1963 O O . PHE B 1 41 ? -16.453 15.766 15.648 1 89.5 41 PHE B O 1
ATOM 1970 N N . ALA B 1 42 ? -18.031 17.156 16.062 1 82.38 42 ALA B N 1
ATOM 1971 C CA . ALA B 1 42 ? -19.203 16.328 15.781 1 82.38 42 ALA B CA 1
ATOM 1972 C C . ALA B 1 42 ? -19.297 16 14.297 1 82.38 42 ALA B C 1
ATOM 1974 O O . ALA B 1 42 ? -20.016 15.078 13.906 1 82.38 42 ALA B O 1
ATOM 1975 N N . GLU B 1 43 ? -18.438 16.344 13.422 1 77.44 43 GLU B N 1
ATOM 1976 C CA . GLU B 1 43 ? -18.422 16.156 11.977 1 77.44 43 GLU B CA 1
ATOM 1977 C C . GLU B 1 43 ? -19.797 16.344 11.375 1 77.44 43 GLU B C 1
ATOM 1979 O O . GLU B 1 43 ? -20.297 15.461 10.664 1 77.44 43 GLU B O 1
ATOM 1984 N N . ASP B 1 44 ? -20.469 17.406 11.484 1 78.31 44 ASP B N 1
ATOM 1985 C CA . ASP B 1 44 ? -21.828 17.688 11.062 1 78.31 44 ASP B CA 1
ATOM 1986 C C . ASP B 1 44 ? -21.859 18.781 10.008 1 78.31 44 ASP B C 1
ATOM 1988 O O . ASP B 1 44 ? -22.891 19.438 9.82 1 78.31 44 ASP B O 1
ATOM 1992 N N . LEU B 1 45 ? -20.812 18.906 9.352 1 83.69 45 LEU B N 1
ATOM 1993 C CA . LEU B 1 45 ? -20.797 19.938 8.312 1 83.69 45 LEU B CA 1
ATOM 1994 C C . LEU B 1 45 ? -21.75 19.562 7.168 1 83.69 45 LEU B C 1
ATOM 1996 O O . LEU B 1 45 ? -21.828 18.391 6.777 1 83.69 45 LEU B O 1
ATOM 2000 N N . PRO B 1 46 ? -22.5 20.531 6.746 1 82.81 46 PRO B N 1
ATOM 2001 C CA . PRO B 1 46 ? -23.359 20.25 5.598 1 82.81 46 PRO B CA 1
ATOM 2002 C C . PRO B 1 46 ? -22.562 19.953 4.324 1 82.81 46 PRO B C 1
ATOM 2004 O O . PRO B 1 46 ? -21.516 20.547 4.098 1 82.81 46 PRO B O 1
ATOM 2007 N N . LYS B 1 47 ? -23.016 19.094 3.514 1 78.88 47 LYS B N 1
ATOM 2008 C CA . LYS B 1 47 ? -22.359 18.688 2.268 1 78.88 47 LYS B CA 1
ATOM 2009 C C . LYS B 1 47 ? -22.906 19.484 1.084 1 78.88 47 LYS B C 1
ATOM 2011 O O . LYS B 1 47 ? -22.266 19.562 0.037 1 78.88 47 LYS B O 1
ATOM 2016 N N . VAL B 1 48 ? -23.922 20.125 1.404 1 80.69 48 VAL B N 1
ATOM 2017 C CA . VAL B 1 48 ? -24.641 20.766 0.307 1 80.69 48 VAL B CA 1
ATOM 2018 C C . VAL B 1 48 ? -23.797 21.891 -0.28 1 80.69 48 VAL B C 1
ATOM 2020 O O . VAL B 1 48 ? -23.281 22.734 0.458 1 80.69 48 VAL B O 1
ATOM 2023 N N . GLY B 1 49 ? -23.656 21.859 -1.608 1 84.75 49 GLY B N 1
ATOM 2024 C CA . GLY B 1 49 ? -22.984 22.922 -2.34 1 84.75 49 GLY B CA 1
ATOM 2025 C C . GLY B 1 49 ? -21.469 22.797 -2.307 1 84.75 49 GLY B C 1
ATOM 2026 O O . GLY B 1 49 ? -20.766 23.688 -2.797 1 84.75 49 GLY B O 1
ATOM 2027 N N . LYS B 1 50 ? -20.938 21.75 -1.763 1 89.44 50 LYS B N 1
ATOM 2028 C CA . LYS B 1 50 ? -19.5 21.547 -1.673 1 89.44 50 LYS B CA 1
ATOM 2029 C C . LYS B 1 50 ? -19.062 20.344 -2.494 1 89.44 50 LYS B C 1
ATOM 2031 O O . LYS B 1 50 ? -19.797 19.375 -2.619 1 89.44 50 LYS B O 1
ATOM 2036 N N . THR B 1 51 ? -17.953 20.5 -3.156 1 92.94 51 THR B N 1
ATOM 2037 C CA . THR B 1 51 ? -17.328 19.312 -3.705 1 92.94 51 THR B CA 1
ATOM 2038 C C . THR B 1 51 ? -16.891 18.375 -2.586 1 92.94 51 THR B C 1
ATOM 2040 O O . THR B 1 51 ? -16.812 18.766 -1.423 1 92.94 51 THR B O 1
ATOM 2043 N N . VAL B 1 52 ? -16.594 17.156 -2.924 1 93.06 52 VAL B N 1
ATOM 2044 C CA . VAL B 1 52 ? -16.125 16.188 -1.942 1 93.06 52 VAL B CA 1
ATOM 2045 C C . VAL B 1 52 ? -14.82 16.672 -1.314 1 93.06 52 VAL B C 1
ATOM 2047 O O . VAL B 1 52 ? -14.633 16.562 -0.1 1 93.06 52 VAL B O 1
ATOM 2050 N N . GLU B 1 53 ? -13.969 17.266 -2.119 1 95.69 53 GLU B N 1
ATOM 2051 C CA . GLU B 1 53 ? -12.688 17.781 -1.654 1 95.69 53 GLU B CA 1
ATOM 2052 C C . GLU B 1 53 ? -12.891 18.922 -0.661 1 95.69 53 GLU B C 1
ATOM 2054 O O . GLU B 1 53 ? -12.203 19 0.362 1 95.69 53 GLU B O 1
ATOM 2059 N N . GLN B 1 54 ? -13.812 19.797 -0.969 1 95 54 GLN B N 1
ATOM 2060 C CA . GLN B 1 54 ? -14.109 20.922 -0.08 1 95 54 GLN B CA 1
ATOM 2061 C C . GLN B 1 54 ? -14.672 20.438 1.254 1 95 54 GLN B C 1
ATOM 2063 O O . GLN B 1 54 ? -14.281 20.922 2.314 1 95 54 GLN B O 1
ATOM 2068 N N . TYR B 1 55 ? -15.539 19.484 1.146 1 93.62 55 TYR B N 1
ATOM 2069 C CA . TYR B 1 55 ? -16.172 18.922 2.342 1 93.62 55 TYR B CA 1
ATOM 2070 C C . TYR B 1 55 ? -15.125 18.328 3.273 1 93.62 55 TYR B C 1
ATOM 2072 O O . TYR B 1 55 ? -15.062 18.656 4.457 1 93.62 55 TYR B O 1
ATOM 2080 N N . VAL B 1 56 ? -14.289 17.438 2.742 1 95 56 VAL B N 1
ATOM 2081 C CA . VAL B 1 56 ? -13.32 16.734 3.568 1 95 56 VAL B CA 1
ATOM 2082 C C . VAL B 1 56 ? -12.281 17.703 4.109 1 95 56 VAL B C 1
ATOM 2084 O O . VAL B 1 56 ? -11.836 17.578 5.25 1 95 56 VAL B O 1
ATOM 2087 N N . SER B 1 57 ? -11.883 18.672 3.295 1 96.94 57 SER B N 1
ATOM 2088 C CA . SER B 1 57 ? -10.93 19.688 3.717 1 96.94 57 SER B CA 1
ATOM 2089 C C . SER B 1 57 ? -11.469 20.516 4.879 1 96.94 57 SER B C 1
ATOM 2091 O O . SER B 1 57 ? -10.773 20.734 5.875 1 96.94 57 SER B O 1
ATOM 2093 N N . GLN B 1 58 ? -12.695 20.953 4.73 1 96.12 58 GLN B N 1
ATOM 2094 C CA . GLN B 1 58 ? -13.32 21.75 5.781 1 96.12 58 GLN B CA 1
ATOM 2095 C C . GLN B 1 58 ? -13.469 20.938 7.066 1 96.12 58 GLN B C 1
ATOM 2097 O O . GLN B 1 58 ? -13.219 21.453 8.164 1 96.12 58 GLN B O 1
ATOM 2102 N N . THR B 1 59 ? -13.922 19.766 6.926 1 95.19 59 THR B N 1
ATOM 2103 C CA . THR B 1 59 ? -14.062 18.891 8.086 1 95.19 59 THR B CA 1
ATOM 2104 C C . THR B 1 59 ? -12.727 18.719 8.805 1 95.19 59 THR B C 1
ATOM 2106 O O . THR B 1 59 ? -12.664 18.859 10.031 1 95.19 59 THR B O 1
ATOM 2109 N N . CYS B 1 60 ? -11.719 18.453 8.094 1 97 60 CYS B N 1
ATOM 2110 C CA . CYS B 1 60 ? -10.383 18.25 8.664 1 97 60 CYS B CA 1
ATOM 2111 C C . CYS B 1 60 ? -9.914 19.5 9.383 1 97 60 CYS B C 1
ATOM 2113 O O . CYS B 1 60 ? -9.375 19.422 10.492 1 97 60 CYS B O 1
ATOM 2115 N N . ARG B 1 61 ? -10.125 20.641 8.773 1 97.06 61 ARG B N 1
ATOM 2116 C CA . ARG B 1 61 ? -9.727 21.906 9.375 1 97.06 61 ARG B CA 1
ATOM 2117 C C . ARG B 1 61 ? -10.477 22.156 10.68 1 97.06 61 ARG B C 1
ATOM 2119 O O . ARG B 1 61 ? -9.891 22.594 11.664 1 97.06 61 ARG B O 1
ATOM 2126 N N . CYS B 1 62 ? -11.734 21.875 10.648 1 96.5 62 CYS B N 1
ATOM 2127 C CA . CYS B 1 62 ? -12.547 22.062 11.844 1 96.5 62 CYS B CA 1
ATOM 2128 C C . CYS B 1 62 ? -12.062 21.172 12.977 1 96.5 62 CYS B C 1
ATOM 2130 O O . CYS B 1 62 ? -11.984 21.609 14.125 1 96.5 62 CYS B O 1
ATOM 2132 N N . LYS B 1 63 ? -11.719 19.984 12.625 1 96.88 63 LYS B N 1
ATOM 2133 C CA . LYS B 1 63 ? -11.156 19.078 13.625 1 96.88 63 LYS B CA 1
ATOM 2134 C C . LYS B 1 63 ? -9.867 19.641 14.219 1 96.88 63 LYS B C 1
ATOM 2136 O O . LYS B 1 63 ? -9.672 19.609 15.43 1 96.88 63 LYS B O 1
ATOM 2141 N N . ALA B 1 64 ? -8.992 20.094 13.398 1 96.81 64 ALA B N 1
ATOM 2142 C CA . ALA B 1 64 ? -7.719 20.656 13.836 1 96.81 64 ALA B CA 1
ATOM 2143 C C . ALA B 1 64 ? -7.93 21.875 14.727 1 96.81 64 ALA B C 1
ATOM 2145 O O . ALA B 1 64 ? -7.277 22.016 15.766 1 96.81 64 ALA B O 1
ATOM 2146 N N . GLU B 1 65 ? -8.812 22.703 14.312 1 94 65 GLU B N 1
ATOM 2147 C CA . GLU B 1 65 ? -9.109 23.906 15.086 1 94 65 GLU B CA 1
ATOM 2148 C C . GLU B 1 65 ? -9.664 23.547 16.453 1 94 65 GLU B C 1
ATOM 2150 O O . GLU B 1 65 ? -9.281 24.156 17.469 1 94 65 GLU B O 1
ATOM 2155 N N . GLU B 1 66 ? -10.555 22.641 16.422 1 95.19 66 GLU B N 1
ATOM 2156 C CA . GLU B 1 66 ? -11.125 22.203 17.688 1 95.19 66 GLU B CA 1
ATOM 2157 C C . GLU B 1 66 ? -10.039 21.703 18.641 1 95.19 66 GLU B C 1
ATOM 2159 O O . GLU B 1 66 ? -10.023 22.062 19.828 1 95.19 66 GLU B O 1
ATOM 2164 N N . ILE B 1 67 ? -9.125 20.922 18.188 1 95.62 67 ILE B N 1
ATOM 2165 C CA . ILE B 1 67 ? -8.055 20.359 19 1 95.62 67 ILE B CA 1
ATOM 2166 C C . ILE B 1 67 ? -7.195 21.5 19.562 1 95.62 67 ILE B C 1
ATOM 2168 O O . ILE B 1 67 ? -6.836 21.484 20.75 1 95.62 67 ILE B O 1
ATOM 2172 N N . THR B 1 68 ? -6.84 22.484 18.75 1 94.56 68 THR B N 1
ATOM 2173 C CA . THR B 1 68 ? -5.969 23.578 19.172 1 94.56 68 THR B CA 1
ATOM 2174 C C . THR B 1 68 ? -6.582 24.328 20.344 1 94.56 68 THR B C 1
ATOM 2176 O O . THR B 1 68 ? -5.859 24.844 21.203 1 94.56 68 THR B O 1
ATOM 2179 N N . THR B 1 69 ? -7.918 24.344 20.375 1 92.19 69 THR B N 1
ATOM 2180 C CA . THR B 1 69 ? -8.594 25.047 21.469 1 92.19 69 THR B CA 1
ATOM 2181 C C . THR B 1 69 ? -8.5 24.266 22.766 1 92.19 69 THR B C 1
ATOM 2183 O O . THR B 1 69 ? -8.656 24.828 23.844 1 92.19 69 THR B O 1
ATOM 2186 N N . ARG B 1 70 ? -8.227 23 22.641 1 93.56 70 ARG B N 1
ATOM 2187 C CA . ARG B 1 70 ? -8.195 22.141 23.828 1 93.56 70 ARG B CA 1
ATOM 2188 C C . ARG B 1 70 ? -6.766 21.906 24.297 1 93.56 70 ARG B C 1
ATOM 2190 O O . ARG B 1 70 ? -6.547 21.422 25.406 1 93.56 70 ARG B O 1
ATOM 2197 N N . LEU B 1 71 ? -5.832 22.234 23.453 1 92.44 71 LEU B N 1
ATOM 2198 C CA . LEU B 1 71 ? -4.438 21.984 23.812 1 92.44 71 LEU B CA 1
ATOM 2199 C C . LEU B 1 71 ? -4.016 22.859 24.984 1 92.44 71 LEU B C 1
ATOM 2201 O O . LEU B 1 71 ? -4.469 24 25.109 1 92.44 71 LEU B O 1
ATOM 2205 N N . LYS B 1 72 ? -3.197 22.25 25.812 1 88.69 72 LYS B N 1
ATOM 2206 C CA . LYS B 1 72 ? -2.648 22.969 26.969 1 88.69 72 LYS B CA 1
ATOM 2207 C C . LYS B 1 72 ? -1.125 23.031 26.891 1 88.69 72 LYS B C 1
ATOM 2209 O O . LYS B 1 72 ? -0.499 22.25 26.172 1 88.69 72 LYS B O 1
ATOM 2214 N N . GLY B 1 73 ? -0.59 24.016 27.562 1 87.31 73 GLY B N 1
ATOM 2215 C CA . GLY B 1 73 ? 0.857 24.141 27.641 1 87.31 73 GLY B CA 1
ATOM 2216 C C . GLY B 1 73 ? 1.411 25.25 26.766 1 87.31 73 GLY B C 1
ATOM 2217 O O . GLY B 1 73 ? 0.687 25.812 25.938 1 87.31 73 GLY B O 1
ATOM 2218 N N . ASP B 1 74 ? 2.701 25.594 26.969 1 88.69 74 ASP B N 1
ATOM 2219 C CA . ASP B 1 74 ? 3.328 26.719 26.297 1 88.69 74 ASP B CA 1
ATOM 2220 C C . ASP B 1 74 ? 4.484 26.25 25.406 1 88.69 74 ASP B C 1
ATOM 2222 O O . ASP B 1 74 ? 5.246 27.078 24.891 1 88.69 74 ASP B O 1
ATOM 2226 N N . GLU B 1 75 ? 4.531 25 25.156 1 92.56 75 GLU B N 1
ATOM 2227 C CA . GLU B 1 75 ? 5.617 24.469 24.328 1 92.56 75 GLU B CA 1
ATOM 2228 C C . GLU B 1 75 ? 5.246 24.469 22.844 1 92.56 75 GLU B C 1
ATOM 2230 O O . GLU B 1 75 ? 4.07 24.344 22.5 1 92.56 75 GLU B O 1
ATOM 2235 N N . PRO B 1 76 ? 6.273 24.734 22.047 1 95.75 76 PRO B N 1
ATOM 2236 C CA . PRO B 1 76 ? 6.008 24.625 20.609 1 95.75 76 PRO B CA 1
ATOM 2237 C C . PRO B 1 76 ? 5.48 23.234 20.203 1 95.75 76 PRO B C 1
ATOM 2239 O O . PRO B 1 76 ? 5.906 22.234 20.766 1 95.75 76 PRO B O 1
ATOM 2242 N N . TYR B 1 77 ? 4.523 23.219 19.281 1 96.56 77 TYR B N 1
ATOM 2243 C CA . TYR B 1 77 ? 3.949 21.953 18.859 1 96.56 77 TYR B CA 1
ATOM 2244 C C . TYR B 1 77 ? 3.66 21.953 17.359 1 96.56 77 TYR B C 1
ATOM 2246 O O . TYR B 1 77 ? 3.666 23 16.719 1 96.56 77 TYR B O 1
ATOM 2254 N N . VAL B 1 78 ? 3.512 20.812 16.828 1 97.38 78 VAL B N 1
ATOM 2255 C CA . VAL B 1 78 ? 2.957 20.578 15.492 1 97.38 78 VAL B CA 1
ATOM 2256 C C . VAL B 1 78 ? 1.803 19.578 15.586 1 97.38 78 VAL B C 1
ATOM 2258 O O . VAL B 1 78 ? 1.958 18.484 16.156 1 97.38 78 VAL B O 1
ATOM 2261 N N . LEU B 1 79 ? 0.652 20.016 15.148 1 97.88 79 LEU B N 1
ATOM 2262 C CA . LEU B 1 79 ? -0.557 19.203 15.125 1 97.88 79 LEU B CA 1
ATOM 2263 C C . LEU B 1 79 ? -0.819 18.656 13.719 1 97.88 79 LEU B C 1
ATOM 2265 O O . LEU B 1 79 ? -0.8 19.406 12.75 1 97.88 79 LEU B O 1
ATOM 2269 N N . ILE B 1 80 ? -1.037 17.359 13.617 1 98.69 80 ILE B N 1
ATOM 2270 C CA . ILE B 1 80 ? -1.354 16.719 12.352 1 98.69 80 ILE B CA 1
ATOM 2271 C C . ILE B 1 80 ? -2.75 16.109 12.422 1 98.69 80 ILE B C 1
ATOM 2273 O O . ILE B 1 80 ? -3.006 15.211 13.234 1 98.69 80 ILE B O 1
ATOM 2277 N N . CYS B 1 81 ? -3.631 16.562 11.609 1 98.5 81 CYS B N 1
ATOM 2278 C CA . CYS B 1 81 ? -4.977 16.016 11.484 1 98.5 81 CYS B CA 1
ATOM 2279 C C . CYS B 1 81 ? -5.211 15.469 10.086 1 98.5 81 CYS B C 1
ATOM 2281 O O . CYS B 1 81 ? -4.602 15.938 9.117 1 98.5 81 CYS B O 1
ATOM 2283 N N . CYS B 1 82 ? -6.082 14.5 10.008 1 97.62 82 CYS B N 1
ATOM 2284 C CA . CYS B 1 82 ? -6.418 13.875 8.727 1 97.62 82 CYS B CA 1
ATOM 2285 C C . CYS B 1 82 ? -7.863 13.391 8.719 1 97.62 82 CYS B C 1
ATOM 2287 O O . CYS B 1 82 ? -8.359 12.883 9.727 1 97.62 82 CYS B O 1
ATOM 2289 N N . ASP B 1 83 ? -8.516 13.602 7.656 1 95.31 83 ASP B N 1
ATOM 2290 C CA . ASP B 1 83 ? -9.867 13.086 7.41 1 95.31 83 ASP B CA 1
ATOM 2291 C C . ASP B 1 83 ? -9.961 12.453 6.023 1 95.31 83 ASP B C 1
ATOM 2293 O O . ASP B 1 83 ? -9.398 12.961 5.059 1 95.31 83 ASP B O 1
ATOM 2297 N N . THR B 1 84 ? -10.617 11.32 5.945 1 94.88 84 THR B N 1
ATOM 2298 C CA . THR B 1 84 ? -10.68 10.562 4.707 1 94.88 84 THR B CA 1
ATOM 2299 C C . THR B 1 84 ? -12.133 10.242 4.344 1 94.88 84 THR B C 1
ATOM 2301 O O . THR B 1 84 ? -12.93 9.875 5.211 1 94.88 84 THR B O 1
ATOM 2304 N N . VAL B 1 85 ? -12.391 10.391 3.09 1 94 85 VAL B N 1
ATOM 2305 C CA . VAL B 1 85 ? -13.695 9.977 2.584 1 94 85 VAL B CA 1
ATOM 2306 C C . VAL B 1 85 ? -13.516 9.148 1.317 1 94 85 VAL B C 1
ATOM 2308 O O . VAL B 1 85 ? -12.5 9.273 0.624 1 94 85 VAL B O 1
ATOM 2311 N N . ILE B 1 86 ? -14.461 8.273 1.088 1 95.56 86 ILE B N 1
ATOM 2312 C CA . ILE B 1 86 ? -14.539 7.516 -0.158 1 95.56 86 ILE B CA 1
ATOM 2313 C C . ILE B 1 86 ? -15.578 8.148 -1.079 1 95.56 86 ILE B C 1
ATOM 2315 O O . ILE B 1 86 ? -16.719 8.391 -0.669 1 95.56 86 ILE B O 1
ATOM 2319 N N . ASP B 1 87 ? -15.094 8.492 -2.26 1 95.31 87 ASP B N 1
ATOM 2320 C CA . ASP B 1 87 ? -15.961 9.109 -3.256 1 95.31 87 ASP B CA 1
ATOM 2321 C C . ASP B 1 87 ? -16.25 8.148 -4.406 1 95.31 87 ASP B C 1
ATOM 2323 O O . ASP B 1 87 ? -15.328 7.645 -5.047 1 95.31 87 ASP B O 1
ATOM 2327 N N . CYS B 1 88 ? -17.453 7.875 -4.652 1 93 88 CYS B N 1
ATOM 2328 C CA . CYS B 1 88 ? -17.922 7.133 -5.82 1 93 88 CYS B CA 1
ATOM 2329 C C . CYS B 1 88 ? -18.984 7.918 -6.574 1 93 88 CYS B C 1
ATOM 2331 O O . CYS B 1 88 ? -20.094 8.086 -6.086 1 93 88 CYS B O 1
ATOM 2333 N N . ASP B 1 89 ? -18.578 8.461 -7.742 1 89.06 89 ASP B N 1
ATOM 2334 C CA . ASP B 1 89 ? -19.484 9.203 -8.609 1 89.06 89 ASP B CA 1
ATOM 2335 C C . ASP B 1 89 ? -20.016 10.453 -7.906 1 89.06 89 ASP B C 1
ATOM 2337 O O . ASP B 1 89 ? -21.219 10.734 -7.941 1 89.06 89 ASP B O 1
ATOM 2341 N N . GLY B 1 90 ? -19.141 11.062 -7.172 1 87.69 90 GLY B N 1
ATOM 2342 C CA . GLY B 1 90 ? -19.469 12.328 -6.551 1 87.69 90 GLY B CA 1
ATOM 2343 C C . GLY B 1 90 ? -20.203 12.172 -5.23 1 87.69 90 GLY B C 1
ATOM 2344 O O . GLY B 1 90 ? -20.609 13.156 -4.609 1 87.69 90 GLY B O 1
ATOM 2345 N N . LYS B 1 91 ? -20.359 10.969 -4.828 1 88.06 91 LYS B N 1
ATOM 2346 C CA . LYS B 1 91 ? -21.062 10.711 -3.574 1 88.06 91 LYS B CA 1
ATOM 2347 C C . LYS B 1 91 ? -20.125 10.141 -2.52 1 88.06 91 LYS B C 1
ATOM 2349 O O . LYS B 1 91 ? -19.375 9.195 -2.793 1 88.06 91 LYS B O 1
ATOM 2354 N N . VAL B 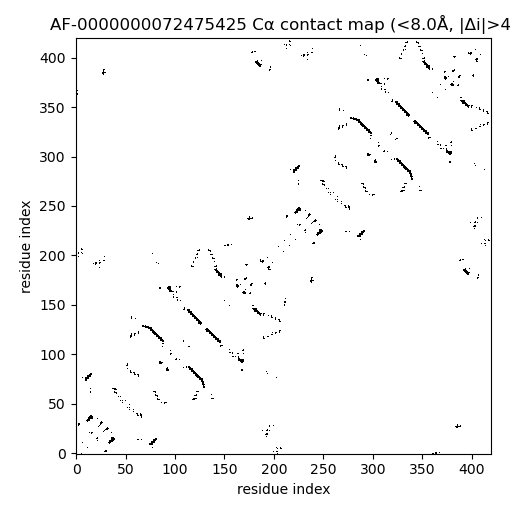1 92 ? -20.188 10.711 -1.32 1 91.19 92 VAL B N 1
ATOM 2355 C CA . VAL B 1 92 ? -19.375 10.242 -0.201 1 91.19 92 VAL B CA 1
ATOM 2356 C C . VAL B 1 92 ? -19.953 8.953 0.367 1 91.19 92 VAL B C 1
ATOM 2358 O O . VAL B 1 92 ? -21.172 8.875 0.609 1 91.19 92 VAL B O 1
ATOM 2361 N N . ARG B 1 93 ? -19.125 8.008 0.505 1 91.44 93 ARG B N 1
ATOM 2362 C CA . ARG B 1 93 ? -19.516 6.73 1.089 1 91.44 93 ARG B CA 1
ATOM 2363 C C . ARG B 1 93 ? -18.984 6.586 2.512 1 91.44 93 ARG B C 1
ATOM 2365 O O . ARG B 1 93 ? -17.781 6.523 2.721 1 91.44 93 ARG B O 1
ATOM 2372 N N . GLU B 1 94 ? -19.922 6.508 3.371 1 88.25 94 GLU B N 1
ATOM 2373 C CA . GLU B 1 94 ? -19.547 6.34 4.773 1 88.25 94 GLU B CA 1
ATOM 2374 C C . GLU B 1 94 ? -19.5 4.867 5.164 1 88.25 94 GLU B C 1
ATOM 2376 O O . GLU B 1 94 ? -19.25 4.004 4.32 1 88.25 94 GLU B O 1
ATOM 2381 N N . LYS B 1 95 ? -19.578 4.57 6.418 1 91.69 95 LYS B N 1
ATOM 2382 C CA . LY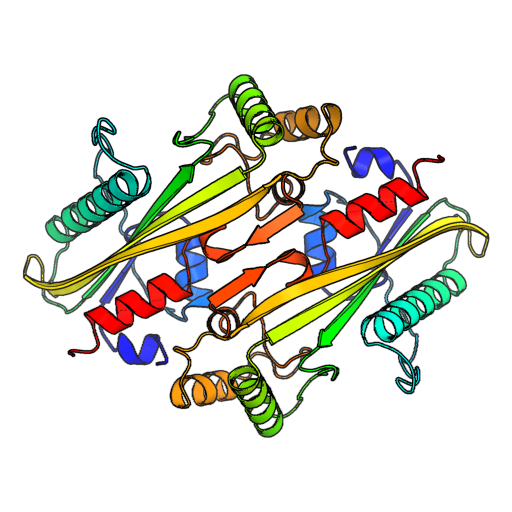S B 1 95 ? -19.594 3.193 6.906 1 91.69 95 LYS B CA 1
ATOM 2383 C C . LYS B 1 95 ? -20.938 2.523 6.605 1 91.69 95 LYS B C 1
ATOM 2385 O O . LYS B 1 95 ? -22 3.08 6.898 1 91.69 95 LYS B O 1
ATOM 2390 N N . PRO B 1 96 ? -20.875 1.362 5.977 1 95.25 96 PRO B N 1
ATOM 2391 C CA . PRO B 1 96 ? -22.156 0.719 5.664 1 95.25 96 PRO B CA 1
ATOM 2392 C C . PRO B 1 96 ? -22.922 0.275 6.914 1 95.25 96 PRO B C 1
ATOM 2394 O O . PRO B 1 96 ? -24.156 0.299 6.934 1 95.25 96 PRO B O 1
ATOM 2397 N N . LYS B 1 97 ? -22.188 -0.26 7.926 1 94.12 97 LYS B N 1
ATOM 2398 C CA . LYS B 1 97 ? -22.703 -0.643 9.242 1 94.12 97 LYS B CA 1
ATOM 2399 C C . LYS B 1 97 ? -23.531 -1.915 9.156 1 94.12 97 LYS B C 1
ATOM 2401 O O . LYS B 1 97 ? -23.75 -2.588 10.164 1 94.12 97 LYS B O 1
ATOM 2406 N N . THR B 1 98 ? -24.078 -2.223 7.965 1 96.69 98 THR B N 1
ATOM 2407 C CA . THR B 1 98 ? -24.828 -3.461 7.766 1 96.69 98 THR B CA 1
ATOM 2408 C C . THR B 1 98 ? -24.312 -4.207 6.535 1 96.69 98 THR B C 1
ATOM 2410 O O . THR B 1 98 ? -23.844 -3.588 5.582 1 96.69 98 THR B O 1
ATOM 2413 N N . PRO B 1 99 ? -24.484 -5.527 6.613 1 97.19 99 PRO B N 1
ATOM 2414 C CA . PRO B 1 99 ? -24.047 -6.32 5.461 1 97.19 99 PRO B CA 1
ATOM 2415 C C . PRO B 1 99 ? -24.797 -5.949 4.18 1 97.19 99 PRO B C 1
ATOM 2417 O O . PRO B 1 99 ? -24.203 -5.93 3.1 1 97.19 99 PRO B O 1
ATOM 2420 N N . GLU B 1 100 ? -26.062 -5.684 4.289 1 97.38 100 GLU B N 1
ATOM 2421 C CA . GLU B 1 100 ? -26.875 -5.328 3.125 1 97.38 100 GLU B CA 1
ATOM 2422 C C . GLU B 1 100 ? -26.375 -4.043 2.473 1 97.38 100 GLU B C 1
ATOM 2424 O O . GLU B 1 100 ? -26.219 -3.98 1.251 1 97.38 100 GLU B O 1
ATOM 2429 N N . ARG B 1 101 ? -26.109 -3.115 3.268 1 96.94 101 ARG B N 1
ATOM 2430 C CA . ARG B 1 101 ? -25.609 -1.85 2.746 1 96.94 101 ARG B CA 1
ATOM 2431 C C . ARG B 1 101 ? -24.203 -2.018 2.166 1 96.94 101 ARG B C 1
ATOM 2433 O O . ARG B 1 101 ? -23.859 -1.392 1.16 1 96.94 101 ARG B O 1
ATOM 2440 N N . GLN B 1 102 ? -23.422 -2.811 2.828 1 97.25 102 GLN B N 1
ATOM 2441 C CA . GLN B 1 102 ? -22.078 -3.074 2.314 1 97.25 102 GLN B CA 1
ATOM 2442 C C . GLN B 1 102 ? -22.141 -3.695 0.922 1 97.25 102 GLN B C 1
ATOM 2444 O O . GLN B 1 102 ? -21.406 -3.283 0.023 1 97.25 102 GLN B O 1
ATOM 2449 N N . ARG B 1 103 ? -23.016 -4.68 0.797 1 97.25 103 ARG B N 1
ATOM 2450 C CA . ARG B 1 103 ? -23.188 -5.328 -0.498 1 97.25 103 ARG B CA 1
ATOM 2451 C C . ARG B 1 103 ? -23.594 -4.32 -1.571 1 97.25 103 ARG B C 1
ATOM 2453 O O . ARG B 1 103 ? -23.031 -4.324 -2.67 1 97.25 103 ARG B O 1
ATOM 2460 N N . GLU B 1 104 ? -24.484 -3.5 -1.245 1 95.5 104 GLU B N 1
ATOM 2461 C CA . GLU B 1 104 ? -24.938 -2.469 -2.178 1 95.5 104 GLU B CA 1
ATOM 2462 C C . GLU B 1 104 ? -23.781 -1.556 -2.588 1 95.5 104 GLU B C 1
ATOM 2464 O O . GLU B 1 104 ? -23.641 -1.224 -3.768 1 95.5 104 GLU B O 1
ATOM 2469 N N . MET B 1 105 ? -23.031 -1.196 -1.686 1 95.12 105 MET B N 1
ATOM 2470 C CA . MET B 1 105 ? -21.891 -0.312 -1.946 1 95.12 105 MET B CA 1
ATOM 2471 C C . MET B 1 105 ? -20.906 -0.967 -2.902 1 95.12 105 MET B C 1
ATOM 2473 O O . MET B 1 105 ? -20.5 -0.36 -3.896 1 95.12 105 MET B O 1
ATOM 2477 N N . ILE B 1 106 ? -20.547 -2.18 -2.613 1 95.69 106 ILE B N 1
ATOM 2478 C CA . ILE B 1 106 ? -19.547 -2.875 -3.422 1 95.69 106 ILE B CA 1
ATOM 2479 C C . ILE B 1 106 ? -20.094 -3.088 -4.836 1 95.69 106 ILE B C 1
ATOM 2481 O O . ILE B 1 106 ? -19.344 -2.965 -5.812 1 95.69 106 ILE B O 1
ATOM 2485 N N . GLN B 1 107 ? -21.344 -3.34 -4.918 1 94.44 107 GLN B N 1
ATOM 2486 C CA . GLN B 1 107 ? -21.984 -3.48 -6.227 1 94.44 107 GLN B CA 1
ATOM 2487 C C . GLN B 1 107 ? -21.953 -2.16 -6.988 1 94.44 107 GLN B C 1
ATOM 2489 O O . GLN B 1 107 ? -21.766 -2.141 -8.203 1 94.44 107 GLN B O 1
ATOM 2494 N N . GLU B 1 108 ? -22.172 -1.125 -6.293 1 93.38 108 GLU B N 1
ATOM 2495 C CA . GLU B 1 108 ? -22.078 0.194 -6.91 1 93.38 108 GLU B CA 1
ATOM 2496 C C . GLU B 1 108 ? -20.672 0.449 -7.445 1 93.38 108 GLU B C 1
ATOM 2498 O O . GLU B 1 108 ? -20.5 1.014 -8.531 1 93.38 108 GLU B O 1
ATOM 2503 N N . TYR B 1 109 ? -19.688 0.04 -6.656 1 94.75 109 TYR B N 1
ATOM 2504 C CA . TYR B 1 109 ? -18.312 0.183 -7.086 1 94.75 109 TYR B CA 1
ATOM 2505 C C . TYR B 1 109 ? -18.062 -0.596 -8.375 1 94.75 109 TYR B C 1
ATOM 2507 O O . TYR B 1 109 ? -17.359 -0.116 -9.266 1 94.75 109 TYR B O 1
ATOM 2515 N N . ARG B 1 110 ? -18.562 -1.734 -8.43 1 93.19 110 ARG B N 1
ATOM 2516 C CA . ARG B 1 110 ? -18.438 -2.568 -9.617 1 93.19 110 ARG B CA 1
ATOM 2517 C C . ARG B 1 110 ? -19.031 -1.881 -10.836 1 93.19 110 ARG B C 1
ATOM 2519 O O . ARG B 1 110 ? -18.438 -1.883 -11.914 1 93.19 110 ARG B O 1
ATOM 2526 N N . ASN B 1 111 ? -20.203 -1.312 -10.68 1 91.88 111 ASN B N 1
ATOM 2527 C CA . ASN B 1 111 ? -20.953 -0.731 -11.781 1 91.88 111 ASN B CA 1
ATOM 2528 C C . ASN B 1 111 ? -20.344 0.583 -12.258 1 91.88 111 ASN B C 1
ATOM 2530 O O . ASN B 1 111 ? -20.297 0.86 -13.453 1 91.88 111 ASN B O 1
ATOM 2534 N N . LEU B 1 112 ? -19.859 1.35 -11.398 1 86.69 112 LEU B N 1
ATOM 2535 C CA . LEU B 1 112 ? -19.375 2.688 -11.727 1 86.69 112 LEU B CA 1
ATOM 2536 C C . LEU B 1 112 ? -17.875 2.676 -11.992 1 86.69 112 LEU B C 1
ATOM 2538 O O . LEU B 1 112 ? -17.359 3.523 -12.727 1 86.69 112 LEU B O 1
ATOM 2542 N N . GLY B 1 113 ? -17.109 1.762 -11.359 1 74.94 113 GLY B N 1
ATOM 2543 C CA . GLY B 1 113 ? -15.734 1.409 -11.625 1 74.94 113 GLY B CA 1
ATOM 2544 C C . GLY B 1 113 ? -14.742 2.385 -11.016 1 74.94 113 GLY B C 1
ATOM 2545 O O . GLY B 1 113 ? -13.625 2.002 -10.656 1 74.94 113 GLY B O 1
ATOM 2546 N N . ASP B 1 114 ? -15.062 3.641 -11.008 1 79.94 114 ASP B N 1
ATOM 2547 C CA . ASP B 1 114 ? -14.039 4.566 -10.523 1 79.94 114 ASP B CA 1
ATOM 2548 C C . ASP B 1 114 ? -14.352 5.039 -9.109 1 79.94 114 ASP B C 1
ATOM 2550 O O . ASP B 1 114 ? -15.43 5.582 -8.852 1 79.94 114 ASP B O 1
ATOM 2554 N N . ILE B 1 115 ? -13.445 4.656 -8.211 1 94.38 115 ILE B N 1
ATOM 2555 C CA . ILE B 1 115 ? -13.539 5.027 -6.805 1 94.38 115 ILE B CA 1
ATOM 2556 C C . ILE B 1 115 ? -12.336 5.883 -6.414 1 94.38 115 ILE B C 1
ATOM 2558 O O . ILE B 1 115 ? -11.211 5.613 -6.84 1 94.38 115 ILE B O 1
ATOM 2562 N N . ARG B 1 116 ? -12.672 6.969 -5.695 1 96.94 116 ARG B N 1
ATOM 2563 C CA . ARG B 1 116 ? -11.594 7.824 -5.215 1 96.94 116 ARG B CA 1
ATOM 2564 C C . ARG B 1 116 ? -11.531 7.824 -3.689 1 96.94 116 ARG B C 1
ATOM 2566 O O . ARG B 1 116 ? -12.562 7.953 -3.025 1 96.94 116 ARG B O 1
ATOM 2573 N N . VAL B 1 117 ? -10.367 7.566 -3.197 1 97.19 117 VAL B N 1
ATOM 2574 C CA . VAL B 1 117 ? -10.094 7.82 -1.786 1 97.19 117 VAL B CA 1
ATOM 2575 C C . VAL B 1 117 ? -9.508 9.219 -1.616 1 97.19 117 VAL B C 1
ATOM 2577 O O . VAL B 1 117 ? -8.438 9.523 -2.156 1 97.19 117 VAL B O 1
ATOM 2580 N N . ILE B 1 118 ? -10.172 10.047 -0.881 1 97.06 118 ILE B N 1
ATOM 2581 C CA . ILE B 1 118 ? -9.781 11.445 -0.739 1 97.06 118 ILE B CA 1
ATOM 2582 C C . ILE B 1 118 ? -9.531 11.758 0.733 1 97.06 118 ILE B C 1
ATOM 2584 O O . ILE B 1 118 ? -10.414 11.578 1.573 1 97.06 118 ILE B O 1
ATOM 2588 N N . SER B 1 119 ? -8.344 12.18 0.989 1 97.5 119 SER B N 1
ATOM 2589 C CA . SER B 1 119 ? -8 12.594 2.346 1 97.5 119 SER B CA 1
ATOM 2590 C C . SER B 1 119 ? -7.551 14.047 2.385 1 97.5 119 SER B C 1
ATOM 2592 O O . SER B 1 119 ? -6.875 14.523 1.467 1 97.5 119 SER B O 1
ATOM 2594 N N . ALA B 1 120 ? -8.016 14.703 3.381 1 98.19 120 ALA B N 1
ATOM 2595 C CA . ALA B 1 120 ? -7.438 16 3.709 1 98.19 120 ALA B CA 1
ATOM 2596 C C . ALA B 1 120 ? -6.512 15.906 4.918 1 98.19 120 ALA B C 1
ATOM 2598 O O . ALA B 1 120 ? -6.812 15.195 5.883 1 98.19 120 ALA B O 1
ATOM 2599 N N . VAL B 1 121 ? -5.414 16.578 4.828 1 98.75 121 VAL B N 1
ATOM 2600 C CA . VAL B 1 121 ? -4.484 16.703 5.945 1 98.75 121 VAL B CA 1
ATOM 2601 C C . VAL B 1 121 ? -4.324 18.172 6.324 1 98.75 121 VAL B C 1
ATOM 2603 O O . VAL B 1 121 ? -4.09 19.016 5.461 1 98.75 121 VAL B O 1
ATOM 2606 N N . THR B 1 122 ? -4.5 18.453 7.539 1 98.69 122 THR B N 1
ATOM 2607 C CA . THR B 1 122 ? -4.234 19.797 8.07 1 98.69 122 THR B CA 1
ATOM 2608 C C . THR B 1 122 ? -3.105 19.75 9.102 1 98.69 122 THR B C 1
ATOM 2610 O O . THR B 1 122 ? -3.137 18.938 10.031 1 98.69 122 THR B O 1
ATOM 2613 N N . VAL B 1 123 ? -2.148 20.562 8.93 1 98.62 123 VAL B N 1
ATOM 2614 C CA . VAL B 1 123 ? -1.035 20.688 9.859 1 98.62 123 VAL B CA 1
ATOM 2615 C C . VAL B 1 123 ? -1.037 22.094 10.477 1 98.62 123 VAL B C 1
ATOM 2617 O O . VAL B 1 123 ? -1.162 23.094 9.766 1 98.62 123 VAL B O 1
ATOM 2620 N N . ILE B 1 124 ? -0.939 22.141 11.773 1 97.69 124 ILE B N 1
ATOM 2621 C CA . ILE B 1 124 ? -0.861 23.422 12.484 1 97.69 124 ILE B CA 1
ATOM 2622 C C . ILE B 1 124 ? 0.389 23.438 13.359 1 97.69 124 ILE B C 1
ATOM 2624 O O . ILE B 1 124 ? 0.666 22.484 14.086 1 97.69 124 ILE B O 1
ATOM 2628 N N . ALA B 1 125 ? 1.156 24.438 13.227 1 97.12 125 ALA B N 1
ATOM 2629 C CA . ALA B 1 125 ? 2.268 24.703 14.141 1 97.12 125 ALA B CA 1
ATOM 2630 C C . ALA B 1 125 ? 1.934 25.844 15.094 1 97.12 125 ALA B C 1
ATOM 2632 O O . ALA B 1 125 ? 1.337 26.844 14.695 1 97.12 125 ALA B O 1
ATOM 2633 N N . GLY B 1 126 ? 2.295 25.609 16.312 1 95.19 126 GLY B N 1
ATOM 2634 C CA . GLY B 1 126 ? 2.033 26.641 17.297 1 95.19 126 GLY B CA 1
ATOM 2635 C C . GLY B 1 126 ? 3.055 26.672 18.422 1 95.19 126 GLY B C 1
ATOM 2636 O O . GLY B 1 126 ? 3.904 25.781 18.516 1 95.19 126 GLY B O 1
ATOM 2637 N N . SER B 1 127 ? 3.074 27.766 19.203 1 90.44 127 SER B N 1
ATOM 2638 C CA . SER B 1 127 ? 3.986 27.953 20.328 1 90.44 127 SER B CA 1
ATOM 2639 C C . SER B 1 127 ? 3.246 27.875 21.656 1 90.44 127 SER B C 1
ATOM 2641 O O . SER B 1 127 ? 3.736 28.375 22.672 1 90.44 127 SER B O 1
ATOM 2643 N N . GLY B 1 128 ? 2.189 27.375 21.719 1 80.5 128 GLY B N 1
ATOM 2644 C CA . GLY B 1 128 ? 1.352 27.234 22.891 1 80.5 128 GLY B CA 1
ATOM 2645 C C . GLY B 1 128 ? -0.13 27.359 22.594 1 80.5 128 GLY B C 1
ATOM 2646 O O . GLY B 1 128 ? -0.518 27.578 21.438 1 80.5 128 GLY B O 1
ATOM 2647 N N . ALA B 1 129 ? -0.845 27.047 23.625 1 71.81 129 ALA B N 1
ATOM 2648 C CA . ALA B 1 129 ? -2.297 27.094 23.469 1 71.81 129 ALA B CA 1
ATOM 2649 C C . ALA B 1 129 ? -2.738 28.453 22.906 1 71.81 129 ALA B C 1
ATOM 2651 O O . ALA B 1 129 ? -2.346 29.5 23.406 1 71.81 129 ALA B O 1
ATOM 2652 N N . GLY B 1 130 ? -3.402 28.359 21.844 1 73.56 130 GLY B N 1
ATOM 2653 C CA . GLY B 1 130 ? -4.027 29.531 21.266 1 73.56 130 GLY B CA 1
ATOM 2654 C C . GLY B 1 130 ? -3.078 30.344 20.406 1 73.56 130 GLY B C 1
ATOM 2655 O O . GLY B 1 130 ? -3.455 31.391 19.859 1 73.56 130 GLY B O 1
ATOM 2656 N N . ARG B 1 131 ? -1.76 30.016 20.297 1 88.81 131 ARG B N 1
ATOM 2657 C CA . ARG B 1 131 ? -0.798 30.766 19.484 1 88.81 131 ARG B CA 1
ATOM 2658 C C . ARG B 1 131 ? -0.377 29.969 18.25 1 88.81 131 ARG B C 1
ATOM 2660 O O . ARG B 1 131 ? 0.627 29.266 18.281 1 88.81 131 ARG B O 1
ATOM 2667 N N . ILE B 1 132 ? -1.134 30.172 17.188 1 92.38 132 ILE B N 1
ATOM 2668 C CA . ILE B 1 132 ? -0.875 29.484 15.922 1 92.38 132 ILE B CA 1
ATOM 2669 C C . ILE B 1 132 ? 0.164 30.266 15.117 1 92.38 132 ILE B C 1
ATOM 2671 O O . ILE B 1 132 ? 0.027 31.484 14.914 1 92.38 132 ILE B O 1
ATOM 2675 N N . GLU B 1 133 ? 1.201 29.594 14.727 1 94.25 133 GLU B N 1
ATOM 2676 C CA . GLU B 1 133 ? 2.287 30.203 13.969 1 94.25 133 GLU B CA 1
ATOM 2677 C C . GLU B 1 133 ? 2.172 29.891 12.484 1 94.25 133 GLU B C 1
ATOM 2679 O O . GLU B 1 133 ? 2.693 30.625 11.641 1 94.25 133 GLU B O 1
ATOM 2684 N N . GLY B 1 134 ? 1.555 28.812 12.164 1 95.5 134 GLY B N 1
ATOM 2685 C CA . GLY B 1 134 ? 1.387 28.406 10.781 1 95.5 134 GLY B CA 1
ATOM 2686 C C . GLY B 1 134 ? 0.358 27.297 10.609 1 95.5 134 GLY B C 1
ATOM 2687 O O . GLY B 1 134 ? 0.128 26.516 11.523 1 95.5 134 GLY B O 1
ATOM 2688 N N . GLU B 1 135 ? -0.285 27.312 9.492 1 97.19 135 GLU B N 1
ATOM 2689 C CA . GLU B 1 135 ? -1.275 26.297 9.141 1 97.19 135 GLU B CA 1
ATOM 2690 C C . GLU B 1 135 ? -1.264 26 7.645 1 97.19 135 GLU B C 1
ATOM 2692 O O . GLU B 1 135 ? -1.076 26.906 6.832 1 97.19 135 GLU B O 1
ATOM 2697 N N . ALA B 1 136 ? -1.415 24.781 7.32 1 98.06 136 ALA B N 1
ATOM 2698 C CA . ALA B 1 136 ? -1.568 24.375 5.926 1 98.06 136 ALA B CA 1
ATOM 2699 C C . ALA B 1 136 ? -2.48 23.156 5.809 1 98.06 136 ALA B C 1
ATOM 2701 O O . ALA B 1 136 ? -2.484 22.297 6.688 1 98.06 136 ALA B O 1
ATOM 2702 N N . THR B 1 137 ? -3.27 23.141 4.762 1 98.5 137 THR B N 1
ATOM 2703 C CA . THR B 1 137 ? -4.129 22 4.449 1 98.5 137 THR B CA 1
ATOM 2704 C C . THR B 1 137 ? -3.881 21.516 3.023 1 98.5 137 THR B C 1
ATOM 2706 O O . THR B 1 137 ? -3.705 22.328 2.107 1 98.5 137 THR B O 1
ATOM 2709 N N . GLY B 1 138 ? -3.771 20.266 2.84 1 98.31 138 GLY B N 1
ATOM 2710 C CA . GLY B 1 138 ? -3.646 19.625 1.533 1 98.31 138 GLY B CA 1
ATOM 2711 C C . GLY B 1 138 ? -4.578 18.453 1.349 1 98.31 138 GLY B C 1
ATOM 2712 O O . GLY B 1 138 ? -5 17.828 2.324 1 98.31 138 GLY B O 1
ATOM 2713 N N . VAL B 1 139 ? -4.91 18.266 0.077 1 98.31 139 VAL B N 1
ATOM 2714 C CA . VAL B 1 139 ? -5.797 17.156 -0.264 1 98.31 139 VAL B CA 1
ATOM 2715 C C . VAL B 1 139 ? -5.043 16.125 -1.117 1 98.31 139 VAL B C 1
ATOM 2717 O O . VAL B 1 139 ? -4.27 16.5 -2 1 98.31 139 VAL B O 1
ATOM 2720 N N . CYS B 1 140 ? -5.207 14.859 -0.792 1 98.12 140 CYS B N 1
ATOM 2721 C CA . CYS B 1 140 ? -4.645 13.75 -1.554 1 98.12 140 CYS B CA 1
ATOM 2722 C C . CYS B 1 140 ? -5.746 12.828 -2.076 1 98.12 140 CYS B C 1
ATOM 2724 O O . CYS B 1 140 ? -6.641 12.438 -1.325 1 98.12 140 CYS B O 1
ATOM 2726 N N . THR B 1 141 ? -5.656 12.562 -3.357 1 97.69 141 THR B N 1
ATOM 2727 C CA . THR B 1 141 ? -6.629 11.672 -3.979 1 97.69 141 THR B CA 1
ATOM 2728 C C . THR B 1 141 ? -5.938 10.445 -4.574 1 97.69 141 THR B C 1
ATOM 2730 O O . THR B 1 141 ? -4.934 10.578 -5.277 1 97.69 141 THR B O 1
ATOM 2733 N N . THR B 1 142 ? -6.379 9.273 -4.223 1 97.62 142 THR B N 1
ATOM 2734 C CA . THR B 1 142 ? -5.957 8.023 -4.84 1 97.62 142 THR B CA 1
ATOM 2735 C C . THR B 1 142 ? -7.125 7.355 -5.562 1 97.62 142 THR B C 1
ATOM 2737 O O . THR B 1 142 ? -8.219 7.238 -5.008 1 97.62 142 THR B O 1
ATOM 2740 N N . ARG B 1 143 ? -6.855 6.949 -6.742 1 97.06 143 ARG B N 1
ATOM 2741 C CA . ARG B 1 143 ? -7.891 6.316 -7.559 1 97.06 143 ARG B CA 1
ATOM 2742 C C . ARG B 1 143 ? -7.758 4.801 -7.523 1 97.06 143 ARG B C 1
ATOM 2744 O O . ARG B 1 143 ? -6.652 4.262 -7.586 1 97.06 143 ARG B O 1
ATOM 2751 N N . LEU B 1 144 ? -8.867 4.16 -7.359 1 96.5 144 LEU B N 1
ATOM 2752 C CA . LEU B 1 144 ? -8.945 2.701 -7.355 1 96.5 144 LEU B CA 1
ATOM 2753 C C . LEU B 1 144 ? -9.75 2.197 -8.547 1 96.5 144 LEU B C 1
ATOM 2755 O O . LEU B 1 144 ? -10.82 2.727 -8.852 1 96.5 144 LEU B O 1
ATOM 2759 N N . LYS B 1 145 ? -9.234 1.229 -9.195 1 94.44 145 LYS B N 1
ATOM 2760 C CA . LYS B 1 145 ? -9.953 0.587 -10.297 1 94.44 145 LYS B CA 1
ATOM 2761 C C . LYS B 1 145 ? -10.562 -0.739 -9.859 1 94.44 145 LYS B C 1
ATOM 2763 O O . LYS B 1 145 ? -9.859 -1.624 -9.367 1 94.44 145 LYS B O 1
ATOM 2768 N N . PHE B 1 146 ? -11.859 -0.848 -10.117 1 94.88 146 PHE B N 1
ATOM 2769 C CA . PHE B 1 146 ? -12.555 -2.059 -9.695 1 94.88 146 PHE B CA 1
ATOM 2770 C C . PHE B 1 146 ? -12.031 -3.273 -10.453 1 94.88 146 PHE B C 1
ATOM 2772 O O . PHE B 1 146 ? -11.781 -3.201 -11.656 1 94.88 146 PHE B O 1
ATOM 2779 N N . ASN B 1 147 ? -11.836 -4.363 -9.805 1 94.56 147 ASN B N 1
ATOM 2780 C CA . ASN B 1 147 ? -11.406 -5.629 -10.383 1 94.56 147 ASN B CA 1
ATOM 2781 C C . ASN B 1 147 ? -12.562 -6.344 -11.086 1 94.56 147 ASN B C 1
ATOM 2783 O O . ASN B 1 147 ? -13.469 -6.855 -10.422 1 94.56 147 ASN B O 1
ATOM 2787 N N . SER B 1 148 ? -12.5 -6.441 -12.344 1 90.38 148 SER B N 1
ATOM 2788 C CA . SER B 1 148 ? -13.586 -6.996 -13.141 1 90.38 148 SER B CA 1
ATOM 2789 C C . SER B 1 148 ? -13.773 -8.484 -12.859 1 90.38 148 SER B C 1
ATOM 2791 O O . SER B 1 148 ? -14.805 -9.062 -13.203 1 90.38 148 SER B O 1
ATOM 2793 N N . GLN B 1 149 ? -12.852 -9.078 -12.219 1 90.75 149 GLN B N 1
ATOM 2794 C CA . GLN B 1 149 ? -12.93 -10.508 -11.945 1 90.75 149 GLN B CA 1
ATOM 2795 C C . GLN B 1 149 ? -13.766 -10.789 -10.703 1 90.75 149 GLN B C 1
ATOM 2797 O O . GLN B 1 149 ? -14.117 -11.938 -10.422 1 90.75 149 GLN B O 1
ATOM 2802 N N . VAL B 1 150 ? -14.062 -9.789 -9.945 1 93.81 150 VAL B N 1
ATOM 2803 C CA . VAL B 1 150 ? -14.867 -9.961 -8.742 1 93.81 150 VAL B CA 1
ATOM 2804 C C . VAL B 1 150 ? -16.312 -10.289 -9.125 1 93.81 150 VAL B C 1
ATOM 2806 O O . VAL B 1 150 ? -16.984 -9.469 -9.75 1 93.81 150 VAL B O 1
ATOM 2809 N N . ASP B 1 151 ? -16.719 -11.422 -8.781 1 93.5 151 ASP B N 1
ATOM 2810 C CA . ASP B 1 151 ? -18.078 -11.836 -9.102 1 93.5 151 ASP B CA 1
ATOM 2811 C C . ASP B 1 151 ? -18.984 -11.781 -7.863 1 93.5 151 ASP B C 1
ATOM 2813 O O . ASP B 1 151 ? -18.531 -11.398 -6.781 1 93.5 151 ASP B O 1
ATOM 2817 N N . ASP B 1 152 ? -20.234 -12.133 -8.047 1 94.75 152 ASP B N 1
ATOM 2818 C CA . ASP B 1 152 ? -21.203 -12.023 -6.965 1 94.75 152 ASP B CA 1
ATOM 2819 C C . ASP B 1 152 ? -20.859 -12.961 -5.812 1 94.75 152 ASP B C 1
ATOM 2821 O O . ASP B 1 152 ? -21.062 -12.617 -4.645 1 94.75 152 ASP B O 1
ATOM 2825 N N . SER B 1 153 ? -20.406 -14.062 -6.145 1 94.56 153 SER B N 1
ATOM 2826 C CA . SER B 1 153 ? -20.031 -15.031 -5.117 1 94.56 153 SER B CA 1
ATOM 2827 C C . SER B 1 153 ? -18.922 -14.484 -4.223 1 94.56 153 SER B C 1
ATOM 2829 O O . SER B 1 153 ? -18.969 -14.641 -3 1 94.56 153 SER B O 1
ATOM 2831 N N . TRP B 1 154 ? -17.953 -13.945 -4.832 1 94.88 154 TRP B N 1
ATOM 2832 C CA . TRP B 1 154 ? -16.875 -13.344 -4.059 1 94.88 154 TRP B CA 1
ATOM 2833 C C . TRP B 1 154 ? -17.406 -12.234 -3.154 1 94.88 154 TRP B C 1
ATOM 2835 O O . TRP B 1 154 ? -17.062 -12.164 -1.975 1 94.88 154 TRP B O 1
ATOM 2845 N N . ILE B 1 155 ? -18.312 -11.375 -3.725 1 96.31 155 ILE B N 1
ATOM 2846 C CA . ILE B 1 155 ? -18.875 -10.258 -2.969 1 96.31 155 ILE B CA 1
ATOM 2847 C C . ILE B 1 155 ? -19.641 -10.789 -1.762 1 96.31 155 ILE B C 1
ATOM 2849 O O . ILE B 1 155 ? -19.5 -10.281 -0.649 1 96.31 155 ILE B O 1
ATOM 2853 N N . ASP B 1 156 ? -20.375 -11.812 -1.982 1 96.25 156 ASP B N 1
ATOM 2854 C CA . ASP B 1 156 ? -21.156 -12.406 -0.907 1 96.25 156 ASP B CA 1
ATOM 2855 C C . ASP B 1 156 ? -20.266 -12.922 0.213 1 96.25 156 ASP B C 1
ATOM 2857 O O . ASP B 1 156 ? -20.547 -12.727 1.394 1 96.25 156 ASP B O 1
ATOM 2861 N N . GLN B 1 157 ? -19.234 -13.531 -0.129 1 96 157 GLN B N 1
ATOM 2862 C CA . GLN B 1 157 ? -18.312 -14.078 0.859 1 96 157 GLN B CA 1
ATOM 2863 C C . GLN B 1 157 ? -17.578 -12.961 1.606 1 96 157 GLN B C 1
ATOM 2865 O O . GLN B 1 157 ? -17.359 -13.062 2.812 1 96 157 GLN B O 1
ATOM 2870 N N . TYR B 1 158 ? -17.203 -11.969 0.877 1 97.31 158 TYR B N 1
ATOM 2871 C CA . TYR B 1 158 ? -16.547 -10.844 1.525 1 97.31 158 TYR B CA 1
ATOM 2872 C C . TYR B 1 158 ? -17.469 -10.18 2.543 1 97.31 158 TYR B C 1
ATOM 2874 O O . TYR B 1 158 ? -17.062 -9.906 3.674 1 97.31 158 TYR B O 1
ATOM 2882 N N . VAL B 1 159 ? -18.688 -9.953 2.154 1 97.31 159 VAL B N 1
ATOM 2883 C CA . VAL B 1 159 ? -19.688 -9.336 3.035 1 97.31 159 VAL B CA 1
ATOM 2884 C C . VAL B 1 159 ? -19.922 -10.234 4.25 1 97.31 159 VAL B C 1
ATOM 2886 O O . VAL B 1 159 ? -20 -9.75 5.383 1 97.31 159 VAL B O 1
ATOM 2889 N N . ALA B 1 160 ? -19.953 -11.484 4.023 1 96.12 160 ALA B N 1
ATOM 2890 C CA . ALA B 1 160 ? -20.172 -12.453 5.094 1 96.12 160 ALA B CA 1
ATOM 2891 C C . ALA B 1 160 ? -19.016 -12.438 6.094 1 96.12 160 ALA B C 1
ATOM 2893 O O . ALA B 1 160 ? -19.219 -12.742 7.273 1 96.12 160 ALA B O 1
ATOM 2894 N N . SER B 1 161 ? -17.859 -12.141 5.625 1 95.31 161 SER B N 1
ATOM 2895 C CA . SER B 1 161 ? -16.688 -12.109 6.496 1 95.31 161 SER B CA 1
ATOM 2896 C C . SER B 1 161 ? -16.797 -11 7.535 1 95.31 161 SER B C 1
ATOM 2898 O O . SER B 1 161 ? -16.094 -11.016 8.547 1 95.31 161 SER B O 1
ATOM 2900 N N . GLY B 1 162 ? -17.594 -9.953 7.223 1 95.81 162 GLY B N 1
ATOM 2901 C CA . GLY B 1 162 ? -17.734 -8.82 8.117 1 95.81 162 GLY B CA 1
ATOM 2902 C C . GLY B 1 162 ? -16.656 -7.77 7.938 1 95.81 162 GLY B C 1
ATOM 2903 O O . GLY B 1 162 ? -16.734 -6.684 8.508 1 95.81 162 GLY B O 1
ATOM 2904 N N . GLU B 1 163 ? -15.734 -8.133 7.148 1 94.81 163 GLU B N 1
ATOM 2905 C CA . GLU B 1 163 ? -14.641 -7.188 6.914 1 94.81 163 GLU B CA 1
ATOM 2906 C C . GLU B 1 163 ? -15.148 -5.914 6.242 1 94.81 163 GLU B C 1
ATOM 2908 O O . GLU B 1 163 ? -15.875 -5.98 5.246 1 94.81 163 GLU B O 1
ATOM 2913 N N . GLY B 1 164 ? -14.898 -4.734 6.715 1 93.31 164 GLY B N 1
ATOM 2914 C CA . GLY B 1 164 ? -15.203 -3.461 6.082 1 93.31 164 GLY B CA 1
ATOM 2915 C C . GLY B 1 164 ? -16.516 -2.855 6.555 1 93.31 164 GLY B C 1
ATOM 2916 O O . GLY B 1 164 ? -16.875 -1.753 6.141 1 93.31 164 GLY B O 1
ATOM 2917 N N . LEU B 1 165 ? -17.172 -3.561 7.465 1 94.31 165 LEU B N 1
ATOM 2918 C CA . LEU B 1 165 ? -18.469 -3.078 7.926 1 94.31 165 LEU B CA 1
ATOM 2919 C C . LEU B 1 165 ? -18.328 -1.769 8.695 1 94.31 165 LEU B C 1
ATOM 2921 O O . LEU B 1 165 ? -19.219 -0.918 8.656 1 94.31 165 LEU B O 1
ATOM 2925 N N . GLU B 1 166 ? -17.234 -1.579 9.367 1 90.69 166 GLU B N 1
ATOM 2926 C CA . GLU B 1 166 ? -17.062 -0.447 10.273 1 90.69 166 GLU B CA 1
ATOM 2927 C C . GLU B 1 166 ? -16.062 0.556 9.719 1 90.69 166 GLU B C 1
ATOM 2929 O O . GLU B 1 166 ? -15.453 1.314 10.477 1 90.69 166 GLU B O 1
ATOM 2934 N N . VAL B 1 167 ? -15.82 0.463 8.445 1 88.75 167 VAL B N 1
ATOM 2935 C CA . VAL B 1 167 ? -14.898 1.428 7.852 1 88.75 167 VAL B CA 1
ATOM 2936 C C . VAL B 1 167 ? -15.57 2.119 6.668 1 88.75 167 VAL B C 1
ATOM 2938 O O . VAL B 1 167 ? -16.5 1.575 6.066 1 88.75 167 VAL B O 1
ATOM 2941 N N . ALA B 1 168 ? -15.086 3.336 6.363 1 87.94 168 ALA B N 1
ATOM 2942 C CA . ALA B 1 168 ? -15.625 4.094 5.234 1 87.94 168 ALA B CA 1
ATOM 2943 C C . ALA B 1 168 ? -15.453 3.33 3.926 1 87.94 168 ALA B C 1
ATOM 2945 O O . ALA B 1 168 ? -14.406 2.713 3.695 1 87.94 168 ALA B O 1
ATOM 2946 N N . GLY B 1 169 ? -16.484 3.32 3.098 1 92.88 169 GLY B N 1
ATOM 2947 C CA . GLY B 1 169 ? -16.438 2.684 1.79 1 92.88 169 GLY B CA 1
ATOM 2948 C C . GLY B 1 169 ? -16.75 1.2 1.84 1 92.88 169 GLY B C 1
ATOM 2949 O O . GLY B 1 169 ? -17.031 0.584 0.809 1 92.88 169 GLY B O 1
ATOM 2950 N N . GLY B 1 170 ? -16.609 0.542 3.104 1 94.56 170 GLY B N 1
ATOM 2951 C CA . GLY B 1 170 ? -17.031 -0.841 3.258 1 94.56 170 GLY B CA 1
ATOM 2952 C C . GLY B 1 170 ? -15.961 -1.841 2.871 1 94.56 170 GLY B C 1
ATOM 2953 O O . GLY B 1 170 ? -16.266 -3 2.58 1 94.56 170 GLY B O 1
ATOM 2954 N N . PHE B 1 171 ? -14.711 -1.438 2.799 1 95.75 171 PHE B N 1
ATOM 2955 C CA . PHE B 1 171 ? -13.633 -2.365 2.477 1 95.75 171 PHE B CA 1
ATOM 2956 C C . PHE B 1 171 ? -12.352 -1.973 3.197 1 95.75 171 PHE B C 1
ATOM 2958 O O . PHE B 1 171 ? -12.125 -0.792 3.469 1 95.75 171 PHE B O 1
ATOM 2965 N N . LYS B 1 172 ? -11.539 -2.963 3.496 1 94.25 172 LYS B N 1
ATOM 2966 C CA . LYS B 1 172 ? -10.18 -2.758 3.996 1 94.25 172 LYS B CA 1
ATOM 2967 C C . LYS B 1 172 ? -9.141 -3.164 2.951 1 94.25 172 LYS B C 1
ATOM 2969 O O . LYS B 1 172 ? -8.867 -4.352 2.768 1 94.25 172 LYS B O 1
ATOM 2974 N N . TYR B 1 173 ? -8.508 -2.15 2.373 1 95.06 173 TYR B N 1
ATOM 2975 C CA . TYR B 1 173 ? -7.586 -2.408 1.271 1 95.06 173 TYR B CA 1
ATOM 2976 C C . TYR B 1 173 ? -6.387 -3.225 1.74 1 95.06 173 TYR B C 1
ATOM 2978 O O . TYR B 1 173 ? -5.828 -4.016 0.976 1 95.06 173 TYR B O 1
ATOM 2986 N N . GLN B 1 174 ? -6 -3.121 2.975 1 93.31 174 GLN B N 1
ATOM 2987 C CA . GLN B 1 174 ? -4.812 -3.779 3.508 1 93.31 174 GLN B CA 1
ATOM 2988 C C . GLN B 1 174 ? -5.047 -5.273 3.697 1 93.31 174 GLN B C 1
ATOM 2990 O O . GLN B 1 174 ? -4.113 -6.027 3.973 1 93.31 174 GLN B O 1
ATOM 2995 N N . GLU B 1 175 ? -6.246 -5.707 3.602 1 95.44 175 GLU B N 1
ATOM 2996 C CA . GLU B 1 175 ? -6.609 -7.105 3.818 1 95.44 175 GLU B CA 1
ATOM 2997 C C . GLU B 1 175 ? -7.332 -7.68 2.605 1 95.44 175 GLU B C 1
ATOM 2999 O O . GLU B 1 175 ? -6.898 -7.496 1.469 1 95.44 175 GLU B O 1
ATOM 3004 N N . LYS B 1 176 ? -8.414 -8.484 2.818 1 96.12 176 LYS B N 1
ATOM 3005 C CA . LYS B 1 176 ? -9.086 -9.164 1.719 1 96.12 176 LYS B CA 1
ATOM 3006 C C . LYS B 1 176 ? -9.742 -8.172 0.768 1 96.12 176 LYS B C 1
ATOM 3008 O O . LYS B 1 176 ? -9.883 -8.445 -0.426 1 96.12 176 LYS B O 1
ATOM 3013 N N . GLY B 1 177 ? -10.055 -7.02 1.254 1 96.5 177 GLY B N 1
ATOM 3014 C CA . GLY B 1 177 ? -10.703 -5.992 0.455 1 96.5 177 GLY B CA 1
ATOM 3015 C C . GLY B 1 177 ? -9.844 -5.496 -0.694 1 96.5 177 GLY B C 1
ATOM 3016 O O . GLY B 1 177 ? -10.344 -4.852 -1.616 1 96.5 177 GLY B O 1
ATOM 3017 N N . SER B 1 178 ? -8.523 -5.832 -0.66 1 95.94 178 SER B N 1
ATOM 3018 C CA . SER B 1 178 ? -7.609 -5.41 -1.719 1 95.94 178 SER B CA 1
ATOM 3019 C C . SER B 1 178 ? -7.988 -6.039 -3.055 1 95.94 178 SER B C 1
ATOM 3021 O O . SER B 1 178 ? -7.691 -5.484 -4.113 1 95.94 178 SER B O 1
ATOM 3023 N N . TYR B 1 179 ? -8.625 -7.184 -3.029 1 95.75 179 TYR B N 1
ATOM 3024 C CA . TYR B 1 179 ? -8.969 -7.902 -4.25 1 95.75 179 TYR B CA 1
ATOM 3025 C C . TYR B 1 179 ? -10.086 -7.195 -5.004 1 95.75 179 TYR B C 1
ATOM 3027 O O . TYR B 1 179 ? -10.281 -7.426 -6.199 1 95.75 179 TYR B O 1
ATOM 3035 N N . ILE B 1 180 ? -10.836 -6.332 -4.328 1 95.25 180 ILE B N 1
ATOM 3036 C CA . ILE B 1 180 ? -11.93 -5.59 -4.953 1 95.25 180 ILE B CA 1
ATOM 3037 C C . ILE B 1 180 ? -11.367 -4.664 -6.035 1 95.25 180 ILE B C 1
ATOM 3039 O O . ILE B 1 180 ? -12.07 -4.324 -6.992 1 95.25 180 ILE B O 1
ATOM 3043 N N . PHE B 1 181 ? -10.07 -4.434 -5.906 1 94.44 181 PHE B N 1
ATOM 3044 C CA . PHE B 1 181 ? -9.445 -3.486 -6.824 1 94.44 181 PHE B CA 1
ATOM 3045 C C . PHE B 1 181 ? -8.227 -4.105 -7.492 1 94.44 181 PHE B C 1
ATOM 3047 O O . PHE B 1 181 ? -7.461 -4.828 -6.848 1 94.44 181 PHE B O 1
ATOM 3054 N N . GLU B 1 182 ? -8.008 -3.803 -8.781 1 90.81 182 GLU B N 1
ATOM 3055 C CA . GLU B 1 182 ? -6.891 -4.414 -9.492 1 90.81 182 GLU B CA 1
ATOM 3056 C C . GLU B 1 182 ? -5.766 -3.408 -9.719 1 90.81 182 GLU B C 1
ATOM 3058 O O . GLU B 1 182 ? -4.668 -3.779 -10.148 1 90.81 182 GLU B O 1
ATOM 3063 N N . ASN B 1 183 ? -6.105 -2.109 -9.445 1 93.25 183 ASN B N 1
ATOM 3064 C CA . ASN B 1 183 ? -5.117 -1.063 -9.68 1 93.25 183 ASN B CA 1
ATOM 3065 C C . ASN B 1 183 ? -5.379 0.164 -8.812 1 93.25 183 ASN B C 1
ATOM 3067 O O . ASN B 1 183 ? -6.531 0.529 -8.578 1 93.25 183 ASN B O 1
ATOM 3071 N N . ILE B 1 184 ? -4.285 0.683 -8.344 1 96.38 184 ILE B N 1
ATOM 3072 C CA . ILE B 1 184 ? -4.398 1.999 -7.727 1 96.38 184 ILE B CA 1
ATOM 3073 C C . ILE B 1 184 ? -3.516 2.998 -8.469 1 96.38 184 ILE B C 1
ATOM 3075 O O . ILE B 1 184 ? -2.521 2.613 -9.094 1 96.38 184 ILE B O 1
ATOM 3079 N N . GLU B 1 185 ? -3.922 4.172 -8.508 1 97.31 185 GLU B N 1
ATOM 3080 C CA . GLU B 1 185 ? -3.145 5.312 -8.977 1 97.31 185 GLU B CA 1
ATOM 3081 C C . GLU B 1 185 ? -3.09 6.418 -7.926 1 97.31 185 GLU B C 1
ATOM 3083 O O . GLU B 1 185 ? -4.098 7.078 -7.66 1 97.31 185 GLU B O 1
ATOM 3088 N N . GLY B 1 186 ? -2.012 6.609 -7.32 1 97.25 186 GLY B N 1
ATOM 3089 C CA . GLY B 1 186 ? -1.844 7.59 -6.262 1 97.25 186 GLY B CA 1
ATOM 3090 C C . GLY B 1 186 ? -1.004 7.078 -5.105 1 97.25 186 GLY B C 1
ATOM 3091 O O . GLY B 1 186 ? 0.012 6.414 -5.312 1 97.25 186 GLY B O 1
ATOM 3092 N N . ASP B 1 187 ? -1.392 7.477 -3.949 1 97.06 187 ASP B N 1
ATOM 3093 C CA . ASP B 1 187 ? -0.663 7.16 -2.725 1 97.06 187 ASP B CA 1
ATOM 3094 C C . ASP B 1 187 ? -1.352 6.039 -1.948 1 97.06 187 ASP B C 1
ATOM 3096 O O . ASP B 1 187 ? -2.461 6.219 -1.442 1 97.06 187 ASP B O 1
ATOM 3100 N N . TYR B 1 188 ? -0.701 4.875 -1.841 1 96.69 188 TYR B N 1
ATOM 3101 C CA . TYR B 1 188 ? -1.254 3.74 -1.107 1 96.69 188 TYR B CA 1
ATOM 3102 C C . TYR B 1 188 ? -1.578 4.129 0.331 1 96.69 188 TYR B C 1
ATOM 3104 O O . TYR B 1 188 ? -2.605 3.717 0.875 1 96.69 188 TYR B O 1
ATOM 3112 N N . PHE B 1 189 ? -0.766 4.875 0.939 1 97.38 189 PHE B N 1
ATOM 3113 C CA . PHE B 1 189 ? -0.94 5.191 2.352 1 97.38 189 PHE B CA 1
ATOM 3114 C C . PHE B 1 189 ? -2.094 6.168 2.551 1 97.38 189 PHE B C 1
ATOM 3116 O O . PHE B 1 189 ? -2.609 6.309 3.662 1 97.38 189 PHE B O 1
ATOM 3123 N N . ASN B 1 190 ? -2.461 6.832 1.497 1 97.06 190 ASN B N 1
ATOM 3124 C CA . ASN B 1 190 ? -3.707 7.594 1.52 1 97.06 190 ASN B CA 1
ATOM 3125 C C . ASN B 1 190 ? -4.914 6.684 1.728 1 97.06 190 ASN B C 1
ATOM 3127 O O . ASN B 1 190 ? -5.883 7.07 2.387 1 97.06 190 ASN B O 1
ATOM 3131 N N . ILE B 1 191 ? -4.848 5.52 1.141 1 96.44 191 ILE B N 1
ATOM 3132 C CA . ILE B 1 191 ? -5.938 4.559 1.245 1 96.44 191 ILE B CA 1
ATOM 3133 C C . ILE B 1 191 ? -5.992 3.988 2.66 1 96.44 191 ILE B C 1
ATOM 3135 O O . ILE B 1 191 ? -7.066 3.875 3.252 1 96.44 191 ILE B O 1
ATOM 3139 N N . VAL B 1 192 ? -4.828 3.77 3.172 1 94.38 192 VAL B N 1
ATOM 3140 C CA . VAL B 1 192 ? -4.746 2.994 4.406 1 94.38 192 VAL B CA 1
ATOM 3141 C C . VAL B 1 192 ? -4.961 3.912 5.605 1 94.38 192 VAL B C 1
ATOM 3143 O O . VAL B 1 192 ? -5.504 3.488 6.629 1 94.38 192 VAL B O 1
ATOM 3146 N N . GLY B 1 193 ? -4.398 5.258 5.391 1 94.31 193 GLY B N 1
ATOM 3147 C CA . GLY B 1 193 ? -4.621 6.012 6.613 1 94.31 193 GLY B CA 1
ATOM 3148 C C . GLY B 1 193 ? -4.086 7.43 6.543 1 94.31 193 GLY B C 1
ATOM 3149 O O . GLY B 1 193 ? -4.746 8.367 6.992 1 94.31 193 GLY B O 1
ATOM 3150 N N . LEU B 1 194 ? -2.955 7.633 6.043 1 97.5 194 LEU B N 1
ATOM 3151 C CA . LEU B 1 194 ? -2.291 8.93 6.051 1 97.5 194 LEU B CA 1
ATOM 3152 C C . LEU B 1 194 ? -1.396 9.094 4.824 1 97.5 194 LEU B C 1
ATOM 3154 O O . LEU B 1 194 ? -0.431 8.344 4.656 1 97.5 194 LEU B O 1
ATOM 3158 N N . PRO B 1 195 ? -1.73 10.039 3.969 1 97.69 195 PRO B N 1
ATOM 3159 C CA . PRO B 1 195 ? -0.868 10.227 2.801 1 97.69 195 PRO B CA 1
ATOM 3160 C C . PRO B 1 195 ? 0.532 10.711 3.172 1 97.69 195 PRO B C 1
ATOM 3162 O O . PRO B 1 195 ? 0.701 11.852 3.605 1 97.69 195 PRO B O 1
ATOM 3165 N N . VAL B 1 196 ? 1.511 9.93 2.896 1 97.12 196 VAL B N 1
ATOM 3166 C CA . VAL B 1 196 ? 2.867 10.125 3.4 1 97.12 196 VAL B CA 1
ATOM 3167 C C . VAL B 1 196 ? 3.48 11.375 2.764 1 97.12 196 VAL B C 1
ATOM 3169 O O . VAL B 1 196 ? 3.896 12.297 3.467 1 97.12 196 VAL B O 1
ATOM 3172 N N . ALA B 1 197 ? 3.473 11.453 1.441 1 95.94 197 ALA B N 1
ATOM 3173 C CA . ALA B 1 197 ? 4.117 12.562 0.743 1 95.94 197 ALA B CA 1
ATOM 3174 C C . ALA B 1 197 ? 3.438 13.891 1.065 1 95.94 197 ALA B C 1
ATOM 3176 O O . ALA B 1 197 ? 4.105 14.891 1.332 1 95.94 197 ALA B O 1
ATOM 3177 N N . THR B 1 198 ? 2.105 13.891 1.056 1 97.06 198 THR B N 1
ATOM 3178 C CA . THR B 1 198 ? 1.34 15.102 1.352 1 97.06 198 THR B CA 1
ATOM 3179 C C . THR B 1 198 ? 1.609 15.578 2.775 1 97.06 198 THR B C 1
ATOM 3181 O O . THR B 1 198 ? 1.861 16.766 3.002 1 97.06 198 THR B O 1
ATOM 3184 N N . THR B 1 199 ? 1.594 14.664 3.684 1 97.94 199 THR B N 1
ATOM 3185 C CA . THR B 1 199 ? 1.809 15 5.086 1 97.94 199 THR B CA 1
ATOM 3186 C C . THR B 1 199 ? 3.207 15.578 5.297 1 97.94 199 THR B C 1
ATOM 3188 O O . THR B 1 199 ? 3.369 16.609 5.957 1 97.94 199 THR B O 1
ATOM 3191 N N . HIS B 1 200 ? 4.16 14.922 4.715 1 97.12 200 HIS B N 1
ATOM 3192 C CA . HIS B 1 200 ? 5.535 15.398 4.805 1 97.12 200 HIS B CA 1
ATOM 3193 C C . HIS B 1 200 ? 5.66 16.828 4.27 1 97.12 200 HIS B C 1
ATOM 3195 O O . HIS B 1 200 ? 6.223 17.688 4.934 1 97.12 200 HIS B O 1
ATOM 3201 N N . ARG B 1 201 ? 5.125 17.062 3.131 1 95.81 201 ARG B N 1
ATOM 3202 C CA . ARG B 1 201 ? 5.199 18.375 2.479 1 95.81 201 ARG B CA 1
ATOM 3203 C C . ARG B 1 201 ? 4.551 19.453 3.34 1 95.81 201 ARG B C 1
ATOM 3205 O O . ARG B 1 201 ? 5.105 20.547 3.494 1 95.81 201 ARG B O 1
ATOM 3212 N N . LEU B 1 202 ? 3.424 19.172 3.871 1 97.62 202 LEU B N 1
ATOM 3213 C CA . LEU B 1 202 ? 2.688 20.141 4.664 1 97.62 202 LEU B CA 1
ATOM 3214 C C . LEU B 1 202 ? 3.438 20.484 5.949 1 97.62 202 LEU B C 1
ATOM 3216 O O . LEU B 1 202 ? 3.465 21.641 6.375 1 97.62 202 LEU B O 1
ATOM 3220 N N . ILE B 1 203 ? 4.027 19.453 6.586 1 97.44 203 ILE B N 1
ATOM 3221 C CA . ILE B 1 203 ? 4.801 19.703 7.797 1 97.44 203 ILE B CA 1
ATOM 3222 C C . ILE B 1 203 ? 6 20.594 7.48 1 97.44 203 ILE B C 1
ATOM 3224 O O . ILE B 1 203 ? 6.266 21.562 8.195 1 97.44 203 ILE B O 1
ATOM 3228 N N . GLU B 1 204 ? 6.66 20.25 6.434 1 95.75 204 GLU B N 1
ATOM 3229 C CA . GLU B 1 204 ? 7.789 21.062 6.016 1 95.75 204 GLU B CA 1
ATOM 3230 C C . GLU B 1 204 ? 7.352 22.5 5.727 1 95.75 204 GLU B C 1
ATOM 3232 O O . GLU B 1 204 ? 8.016 23.453 6.133 1 95.75 204 GLU B O 1
ATOM 3237 N N . GLN B 1 205 ? 6.277 22.641 5.008 1 96.06 205 GLN B N 1
ATOM 3238 C CA . GLN B 1 205 ? 5.75 23.938 4.617 1 96.06 205 GLN B CA 1
ATOM 3239 C C . GLN B 1 205 ? 5.461 24.797 5.844 1 96.06 205 GLN B C 1
ATOM 3241 O O . GLN B 1 205 ? 5.777 26 5.859 1 96.06 205 GLN B O 1
ATOM 3246 N N . VAL B 1 206 ? 4.906 24.188 6.805 1 96.88 206 VAL B N 1
ATOM 3247 C CA . VAL B 1 206 ? 4.441 24.922 7.977 1 96.88 206 VAL B CA 1
ATOM 3248 C C . VAL B 1 206 ? 5.629 25.25 8.883 1 96.88 206 VAL B C 1
ATOM 3250 O O . VAL B 1 206 ? 5.637 26.281 9.547 1 96.88 206 VAL B O 1
ATOM 3253 N N . LEU B 1 207 ? 6.645 24.406 8.852 1 95.62 207 LEU B N 1
ATOM 3254 C CA . LEU B 1 207 ? 7.711 24.547 9.836 1 95.62 207 LEU B CA 1
ATOM 3255 C C . LEU B 1 207 ? 8.922 25.234 9.227 1 95.62 207 LEU B C 1
ATOM 3257 O O . LEU B 1 207 ? 9.781 25.75 9.945 1 95.62 207 LEU B O 1
ATOM 3261 N N . THR B 1 208 ? 9.141 24.984 7.965 1 86.88 208 THR B N 1
ATOM 3262 C CA . THR B 1 208 ? 10.297 25.625 7.34 1 86.88 208 THR B CA 1
ATOM 3263 C C . THR B 1 208 ? 9.922 26.969 6.742 1 86.88 208 THR B C 1
ATOM 3265 O O . THR B 1 208 ? 8.844 27.125 6.172 1 86.88 208 THR B O 1
ATOM 3268 N N . LYS B 1 209 ? 9.883 28.094 7.547 1 64.38 209 LYS B N 1
ATOM 3269 C CA . LYS B 1 209 ? 9.648 29.484 7.176 1 64.38 209 LYS B CA 1
ATOM 3270 C C . LYS B 1 209 ? 10.156 29.766 5.766 1 64.38 209 LYS B C 1
ATOM 3272 O O . LYS B 1 209 ? 11.258 29.359 5.402 1 64.38 209 LYS B O 1
ATOM 3277 N N . ASN B 1 210 ? 9.125 29.703 4.535 1 45.88 210 ASN B N 1
ATOM 3278 C CA . ASN B 1 210 ? 9.586 30.531 3.424 1 45.88 210 ASN B CA 1
ATOM 3279 C C . ASN B 1 210 ? 9.984 31.922 3.893 1 45.88 210 ASN B C 1
ATOM 3281 O O . ASN B 1 210 ? 9.336 32.5 4.766 1 45.88 210 ASN B O 1
#

Radius of gyration: 22.93 Å; Cα contacts (8 Å, |Δi|>4): 954; chains: 2; bounding box: 54×69×53 Å

Nearest PDB structures (foldseek):
  4p0e-assembly1_A  TM=9.319E-01  e=6.191E-17  Escherichia coli K-12
  4jhc-assembly1_A  TM=8.776E-01  e=6.226E-15  Escherichia coli K-12
  2amh-assembly1_A  TM=8.330E-01  e=4.860E-12  Trypanosoma brucei
  3bf2-assembly1_A-2  TM=4.424E-01  e=4.689E-02  Neisseria meningitidis FAM18
  5iva-assembly1_B  TM=4.064E-01  e=3.202E-01  Pseudomonas aeruginosa

Secondary structure (DSSP, 8-state):
--HHHHHTTPEEEE----HHHHHHHHHTT-----EE-----------TT--HHHHHHHHHHHHHHHHHHH--SSS-EEEEEEEEEEEETTEEE----SHHHHHHHHHHHHHH-EEEEEEEEEEEEESSTT-EEEEEEEEEEEEEEE-TT--HHHHHHHHHHTTTTTSGGG--TTTGGGGGEEEEEE-HHHHHT--HHHHHHHHHHHHS--/--HHHHHTTPEEEE----HHHHHHHHHTT-----EE-----------TT--HHHHHHHHHHHHHHHHHHH--SSS-EEEEEEEEEEEETTEEE----SHHHHHHHHHHHHHH-EEEEEEEEEEEEESSTT-EEEEEEEEEEEEEEE-TT--HHHHHHHHHHTTTTTSGGG--TTTGGGGGEEEEEE-HHHHHT--HHHHHHHHHHHHS--

Sequence (420 aa):
MWLPDVIGDRRVILGSSSPRRAEILKTNLGVSQFEVFPSQFAEDLPKVGKTVEQYVSQTCRCKAEEITTRLKGDEPYVLICCDTVIDCDGKVREKPKTPERQREMIQEYRNLGDIRVISAVTVIAGSGAGRIEGEATGVCTTRLKFNSQVDDSWIDQYVASGEGLEVAGGFKYQEKGSYIFENIEGDYFNIVGLPVATTHRLIEQVLTKNMWLPDVIGDRRVILGSSSPRRAEILKTNLGVSQFEVFPSQFAEDLPKVGKTVEQYVSQTCRCKAEEITTRLKGDEPYVLICCDTVIDCDGKVREKPKTPERQREMIQEYRNLGDIRVISAVTVIAGSGAGRIEGEATGVCTTRLKFNSQVDDSWIDQYVASGEGLEVAGGFKYQEKGSYIFENIEGDYFNIVGLPVATTHRLIEQVLTKN

InterPro domains:
  IPR003697 Nucleoside triphosphate pyrophosphatase Maf-like protein [MF_00528] (11-208)
  IPR003697 Nucleoside triphosphate pyrophosphatase Maf-like protein [PF02545] (11-205)
  IPR003697 Nucleoside triphosphate pyrophosphatase Maf-like protein [PIRSF006305] (9-207)
  IPR003697 Nucleoside triphosphate pyrophosphatase Maf-like protein [PTHR43213] (10-207)
  IPR003697 Nucleoside triphosphate pyrophosphatase Maf-like protein [TIGR00172] (12-202)
  IPR003697 Nucleoside triphosphate pyrophosphatase Maf-like protein [cd00555] (12-202)
  IPR029001 Inosine triphosphate pyrophosphatase-like [G3DSA:3.90.950.10] (7-206)
  IPR029001 Inosine triphosphate pyrophosphatase-like [SSF52972] (10-205)

Solvent-accessible surface area (backbone atoms only — not comparable to full-atom values): 21811 Å² total; per-residue (Å²): 104,52,50,53,69,67,56,55,88,43,45,38,34,34,36,44,79,50,67,52,37,53,47,43,40,32,51,38,52,52,44,83,69,67,41,74,48,54,51,84,61,84,80,76,74,78,58,78,95,49,54,71,66,55,42,36,39,50,49,19,45,50,28,44,53,52,38,45,72,67,46,77,60,69,57,42,32,38,38,42,22,65,30,75,46,26,34,47,88,88,37,78,35,55,53,41,71,36,59,69,48,29,50,52,46,52,51,48,43,62,74,68,33,55,35,35,36,38,29,14,38,28,30,36,29,26,53,21,53,81,39,76,74,29,68,40,74,50,76,48,67,23,38,37,33,48,26,84,73,63,42,70,66,30,50,54,51,46,43,71,68,52,60,19,34,87,30,57,53,29,45,39,61,91,30,53,40,33,56,54,34,57,32,35,43,28,41,69,40,44,70,69,51,47,40,60,55,62,50,52,51,39,49,46,58,45,62,46,79,127,104,52,51,53,70,67,56,56,88,44,44,37,34,34,37,45,79,50,66,54,40,52,48,42,40,31,50,38,52,54,44,82,69,66,43,76,48,56,49,82,60,84,79,74,75,77,60,78,97,48,54,71,67,54,42,36,39,50,51,19,45,50,29,47,52,52,37,45,72,68,45,78,59,68,56,43,32,38,38,42,23,64,30,75,45,26,34,48,88,87,36,77,35,56,54,41,74,37,57,69,49,30,49,52,47,53,50,49,41,62,74,67,30,56,34,35,36,38,30,13,37,29,34,38,30,27,52,22,52,81,40,76,76,28,68,40,71,49,77,48,65,23,38,37,33,48,27,84,73,63,42,69,67,31,52,52,52,46,43,70,68,52,61,20,33,89,29,57,55,29,46,40,62,91,29,54,40,34,56,54,34,58,31,36,42,28,41,70,42,45,70,69,50,48,40,58,56,61,51,53,51,38,48,46,58,45,62,46,80,129